Protein AF-A0A2G4F7U7-F1 (afdb_monomer_lite)

Foldseek 3Di:
DKEWFWAAAQAKIWIWIADDPRRTPDIDIDGHFALVVDDLVRLLVRLLVVVVPGPDDGQFWFYAHHNQDDPVSQVSNVVSNCVNPPPRFYDYYHNVLLLVLLDDDDPQFQKEKEWEAALATKIWIAGPVGDIDIGFPPDLPPTRFLHLLNLLVLLLVVQVVVCVVVVDGPPLLVVLCVVVVHPDSVVVVVCVVVPDSVRSSVSSVSLLCCCPVPNNVSSVVSLLRSLVVSLVNRLVRCVVHDPQPRAYEYEYYYCSLPVRPVSVVSSVVSNCVSRPPYHYYYRPDDSSSSRSSSRVCRPVDPDPPPPPPPPPDQDDDDADPDQVLVDDDPVCVCVVVDDPVVNVVVVVVVVVCQVVLQVVLVVLVVVQVVLLVQLVVVVAAEEEEEEQPQLLVQQVVLVVCCVPVVDPSLRRHGHYQVPPCSNPDHDPCSLVPLVVLLVVQVVNVQALSYEYEYTDARPHRSSSVSVLSNNVVRNHAYEYEYQHPVCQVPPSHPGYRHRVD

Sequence (501 aa):
MRLLGIEGGGTRTSALLVEGTDTVLASFAVGPGNLKLLNGEELAALLASIRDQLPTQPDRIGIGMAGVRSASDRERLSRAVATTWPGVPSAVGDDLILALEAGEWPADCTAQVLQLSGTGSCCLGRHRGGASVKIGGRGHIIGDRGSACDIAVHALRSTVTISDIDADWPRLGADMVAFLQMNDPESLIEWSMTASKAEIASLAQVVFEAASSRQDEIAVAILRRASERLSKDAVHCAARVAQPGEKVQFLLNGSTLLKNGWFADEVTAKILAARPGSEVVRLARPGTWGAIAMARQAGTQVAPKTVSVIESKPTSWRPVASAPTEGRNPKSTGFAEMPLADAIKLMLAEDATLPGKVLAESAHIEWTVVAVSRAFASGGRLIYCGAGTSGRLGVLDASECPPTFRTPASLVQGIIAGGRSALWSAVEGAEDDESAGVRSIASRSVSAQDVVIGISASGHAPFIWGCLAEARRRGAKTVLVACNPGYRDHPLLDCAILPDT

pLDDT: mean 89.41, std 12.42, range [23.56, 98.81]

Structure (mmCIF, N/CA/C/O backbone):
data_AF-A0A2G4F7U7-F1
#
_entry.id   AF-A0A2G4F7U7-F1
#
loop_
_atom_site.group_PDB
_atom_site.id
_atom_site.type_symbol
_atom_site.label_atom_id
_atom_site.label_alt_id
_atom_site.label_comp_id
_atom_site.label_asym_id
_atom_site.label_entity_id
_atom_site.label_seq_id
_atom_site.pdbx_PDB_ins_code
_atom_site.Cartn_x
_atom_site.Cartn_y
_atom_site.Cartn_z
_atom_site.occupancy
_atom_site.B_iso_or_equiv
_atom_site.auth_seq_id
_atom_site.auth_comp_id
_atom_site.auth_asym_id
_atom_site.auth_atom_id
_atom_site.pdbx_PDB_model_num
ATOM 1 N N . MET A 1 1 ? 2.857 17.023 35.146 1.00 89.81 1 MET A N 1
ATOM 2 C CA . MET A 1 1 ? 3.518 16.461 33.952 1.00 89.81 1 MET A CA 1
ATOM 3 C C . MET A 1 1 ? 2.764 16.934 32.724 1.00 89.81 1 MET A C 1
ATOM 5 O O . MET A 1 1 ? 1.541 16.810 32.701 1.00 89.81 1 MET A O 1
ATOM 9 N N . ARG A 1 2 ? 3.488 17.488 31.755 1.00 95.56 2 ARG A N 1
ATOM 10 C CA . ARG A 1 2 ? 3.013 18.053 30.495 1.00 95.56 2 ARG A CA 1
ATOM 11 C C . ARG A 1 2 ? 3.326 17.092 29.364 1.00 95.56 2 ARG A C 1
ATOM 13 O O . ARG A 1 2 ? 4.469 16.676 29.194 1.00 95.56 2 ARG A O 1
ATOM 20 N N . LEU A 1 3 ? 2.308 16.722 28.609 1.00 96.44 3 LEU A N 1
ATOM 21 C CA . LEU A 1 3 ? 2.392 15.702 27.576 1.00 96.44 3 LEU A CA 1
ATOM 22 C C . LEU A 1 3 ? 2.021 16.317 26.238 1.00 96.44 3 LEU A C 1
ATOM 24 O O . LEU A 1 3 ? 0.946 16.902 26.115 1.00 96.44 3 LEU A O 1
ATOM 28 N N . LEU A 1 4 ? 2.899 16.165 25.251 1.00 97.06 4 LEU A N 1
ATOM 29 C CA . LEU A 1 4 ? 2.644 16.579 23.878 1.00 97.06 4 LEU A CA 1
ATOM 30 C C . LEU A 1 4 ? 2.284 15.363 23.027 1.00 97.06 4 LEU A C 1
ATOM 32 O O . LEU A 1 4 ? 3.044 14.401 22.958 1.00 97.06 4 LEU A O 1
ATOM 36 N N . GLY A 1 5 ? 1.133 15.426 22.372 1.00 96.25 5 GLY A N 1
ATOM 37 C CA . GLY A 1 5 ? 0.645 14.430 21.431 1.00 96.25 5 GLY A CA 1
ATOM 38 C C . GLY A 1 5 ? 0.597 15.024 20.031 1.00 96.25 5 GLY A C 1
ATOM 39 O O . GLY A 1 5 ? -0.034 16.062 19.831 1.00 96.25 5 GLY A O 1
ATOM 40 N N . ILE A 1 6 ? 1.250 14.378 19.067 1.00 96.19 6 ILE A N 1
ATOM 41 C CA . ILE A 1 6 ? 1.301 14.816 17.668 1.00 96.19 6 ILE A CA 1
ATOM 42 C C . ILE A 1 6 ? 0.752 13.708 16.762 1.00 96.19 6 ILE A C 1
ATOM 44 O O . ILE A 1 6 ? 1.220 12.572 16.799 1.00 96.19 6 ILE A O 1
ATOM 48 N N . GLU A 1 7 ? -0.216 14.056 15.918 1.00 93.69 7 GLU A N 1
ATOM 49 C CA . GLU A 1 7 ? -0.799 13.186 14.892 1.00 93.69 7 GLU A CA 1
ATOM 50 C C . GLU A 1 7 ? -0.541 13.792 13.507 1.00 93.69 7 GLU A C 1
ATOM 52 O O . GLU A 1 7 ? -1.160 14.787 13.128 1.00 93.69 7 GLU A O 1
ATOM 57 N N . GLY A 1 8 ? 0.386 13.205 12.751 1.00 88.19 8 GLY A N 1
ATOM 58 C CA . GLY A 1 8 ? 0.697 13.590 11.375 1.00 88.19 8 GLY A CA 1
ATOM 59 C C . GLY A 1 8 ? -0.120 12.794 10.361 1.00 88.19 8 GLY A C 1
ATOM 60 O O . GLY A 1 8 ? -0.012 11.570 10.298 1.00 88.19 8 GLY A O 1
ATOM 61 N N . GLY A 1 9 ? -0.918 13.489 9.550 1.00 80.75 9 GLY A N 1
ATOM 62 C CA . GLY A 1 9 ? -1.730 12.907 8.484 1.00 80.75 9 GLY A CA 1
ATOM 63 C C . GLY A 1 9 ? -1.392 13.459 7.098 1.00 80.75 9 GLY A C 1
ATOM 64 O O . GLY A 1 9 ? -0.547 14.335 6.925 1.00 80.75 9 GLY A O 1
ATOM 65 N N . GLY A 1 10 ? -2.094 12.960 6.077 1.00 71.00 10 GLY A N 1
ATOM 66 C CA . GLY A 1 10 ? -1.850 13.350 4.682 1.00 71.00 10 GLY A CA 1
ATOM 67 C C . GLY A 1 10 ? -2.202 14.803 4.340 1.00 71.00 10 GLY A C 1
ATOM 68 O O . GLY A 1 10 ? -1.618 15.349 3.414 1.00 71.00 10 GLY A O 1
ATOM 69 N N . THR A 1 11 ? -3.136 15.424 5.064 1.00 70.88 11 THR A N 1
ATOM 70 C CA . THR A 1 11 ? -3.604 16.799 4.796 1.00 70.88 11 THR A CA 1
ATOM 71 C C . THR A 1 11 ? -3.196 17.802 5.870 1.00 70.88 11 THR A C 1
ATOM 73 O O . THR A 1 11 ? -3.056 18.983 5.578 1.00 70.88 11 THR A O 1
ATOM 76 N N . ARG A 1 12 ? -3.010 17.350 7.112 1.00 83.12 12 ARG A N 1
ATOM 77 C CA . ARG A 1 12 ? -2.675 18.192 8.264 1.00 83.12 12 ARG A CA 1
ATOM 78 C C . ARG A 1 12 ? -1.924 17.394 9.322 1.00 83.12 12 ARG A C 1
ATOM 80 O O . ARG A 1 12 ? -2.056 16.170 9.370 1.00 83.12 12 ARG A O 1
ATOM 87 N N . THR A 1 13 ? -1.228 18.101 10.201 1.00 89.94 13 THR A N 1
ATOM 88 C CA . THR A 1 13 ? -0.648 17.560 11.436 1.00 89.94 13 THR A CA 1
ATOM 89 C C . THR A 1 13 ? -1.293 18.260 12.618 1.00 89.94 13 THR A C 1
ATOM 91 O O . THR A 1 13 ? -1.317 19.486 12.661 1.00 89.94 13 THR A O 1
ATOM 94 N N . SER A 1 14 ? -1.838 17.511 13.568 1.00 93.19 14 SER A N 1
ATOM 95 C CA . SER A 1 14 ? -2.486 18.060 14.761 1.00 93.19 14 SER A CA 1
ATOM 96 C C . SER A 1 14 ? -1.602 17.868 15.987 1.00 93.19 14 SER A C 1
ATOM 98 O O . SER A 1 14 ? -1.020 16.801 16.169 1.00 93.19 14 SER A O 1
ATOM 100 N N . ALA A 1 15 ? -1.514 18.897 16.826 1.00 95.88 15 ALA A N 1
ATOM 101 C CA . ALA A 1 15 ? -0.758 18.889 18.070 1.00 95.88 15 ALA A CA 1
ATOM 102 C C . ALA A 1 15 ? -1.683 19.202 19.250 1.00 95.88 15 ALA A C 1
ATOM 104 O O . ALA A 1 15 ? -2.536 20.088 19.170 1.00 95.88 15 ALA A O 1
ATOM 105 N N . LEU A 1 16 ? -1.501 18.466 20.343 1.00 96.19 16 LEU A N 1
ATOM 106 C CA . LEU A 1 16 ? -2.237 18.620 21.591 1.00 96.19 16 LEU A CA 1
ATOM 107 C C . LEU A 1 16 ? -1.248 18.605 22.755 1.00 96.19 16 LEU A C 1
ATOM 109 O O . LEU A 1 16 ? -0.515 17.634 22.921 1.00 96.19 16 LEU A O 1
ATOM 113 N N . LEU A 1 17 ? -1.241 19.655 23.570 1.00 96.88 17 LEU A N 1
ATOM 114 C CA . LEU A 1 17 ? -0.481 19.715 24.814 1.00 96.88 17 LEU A CA 1
ATOM 115 C C . LEU A 1 17 ? -1.453 19.641 25.989 1.00 96.88 17 LEU A C 1
ATOM 117 O O . LEU A 1 17 ? -2.359 20.470 26.087 1.00 96.88 17 LEU A O 1
ATOM 121 N N . VAL A 1 18 ? -1.253 18.676 26.886 1.00 95.44 18 VAL A N 1
ATOM 122 C CA . VAL A 1 18 ? -2.069 18.517 28.100 1.00 95.44 18 VAL A CA 1
ATOM 123 C C . VAL A 1 18 ? -1.213 18.534 29.359 1.00 95.44 18 VAL A C 1
ATOM 125 O O . VAL A 1 18 ? -0.060 18.107 29.341 1.00 95.44 18 VAL A O 1
ATOM 128 N N . GLU A 1 19 ? -1.790 18.979 30.468 1.00 93.75 19 GLU A N 1
ATOM 129 C CA . GLU A 1 19 ? -1.221 18.887 31.809 1.00 93.75 19 GLU A CA 1
ATOM 130 C C . GLU A 1 19 ? -2.077 17.965 32.686 1.00 93.75 19 GLU A C 1
ATOM 132 O O . GLU A 1 19 ? -3.303 18.064 32.725 1.00 93.75 19 GLU A O 1
ATOM 137 N N . GLY A 1 20 ? -1.432 17.031 33.390 1.00 84.31 20 GLY A N 1
ATOM 138 C CA . GLY A 1 20 ? -2.140 16.062 34.230 1.00 84.31 20 GLY A CA 1
ATOM 139 C C . GLY A 1 20 ? -2.928 15.029 33.414 1.00 84.31 20 GLY A C 1
ATOM 140 O O . GLY A 1 20 ? -2.406 14.458 32.453 1.00 84.31 20 GLY A O 1
ATOM 141 N N . THR A 1 21 ? -4.160 14.724 33.835 1.00 74.56 21 THR A N 1
ATOM 142 C CA . THR A 1 21 ? -4.993 13.687 33.206 1.00 74.56 21 THR A CA 1
ATOM 143 C C . THR A 1 21 ? -5.723 14.177 31.961 1.00 74.56 21 THR A C 1
ATOM 145 O O . THR A 1 21 ? -5.707 13.455 30.971 1.00 74.56 21 THR A O 1
ATOM 148 N N . ASP A 1 22 ? -6.303 15.380 31.952 1.00 79.44 22 ASP A N 1
ATOM 149 C CA . ASP A 1 22 ? -7.091 15.855 30.800 1.00 79.44 22 ASP A CA 1
ATOM 150 C C . ASP A 1 22 ? -7.080 17.392 30.593 1.00 79.44 22 ASP A C 1
ATOM 152 O O . ASP A 1 22 ? -7.806 17.892 29.735 1.00 79.44 22 ASP A O 1
ATOM 156 N N . THR A 1 23 ? -6.269 18.174 31.323 1.00 91.88 23 THR A N 1
ATOM 157 C CA . THR A 1 23 ? -6.272 19.644 31.173 1.00 91.88 23 THR A CA 1
ATOM 158 C C . THR A 1 23 ? -5.549 20.060 29.894 1.00 91.88 23 THR A C 1
ATOM 160 O O . THR A 1 23 ? -4.327 19.971 29.813 1.00 91.88 23 THR A O 1
ATOM 163 N N . VAL A 1 24 ? -6.286 20.532 28.886 1.00 94.25 24 VAL A N 1
ATOM 164 C CA . VAL A 1 24 ? -5.715 20.987 27.607 1.00 94.25 24 VAL A CA 1
ATOM 165 C C . VAL A 1 24 ? -5.070 22.366 27.767 1.00 94.25 24 VAL A C 1
ATOM 167 O O . VAL A 1 24 ? -5.751 23.332 28.097 1.00 94.25 24 VAL A O 1
ATOM 170 N N . LEU A 1 25 ? -3.766 22.459 27.495 1.00 94.44 25 LEU A N 1
ATOM 171 C CA . LEU A 1 25 ? -3.003 23.713 27.489 1.00 94.44 25 LEU A CA 1
ATOM 172 C C . LEU A 1 25 ? -2.925 24.347 26.094 1.00 94.44 25 LEU A C 1
ATOM 174 O O . LEU A 1 25 ? -2.911 25.567 25.972 1.00 94.44 25 LEU A O 1
ATOM 178 N N . ALA A 1 26 ? -2.853 23.526 25.042 1.00 94.25 26 ALA A N 1
ATOM 179 C CA . ALA A 1 26 ? -2.864 23.984 23.654 1.00 94.25 26 ALA A CA 1
ATOM 180 C C . ALA A 1 26 ? -3.388 22.895 22.715 1.00 94.25 26 ALA A C 1
ATOM 182 O O . ALA A 1 26 ? -3.116 21.712 22.915 1.00 94.25 26 ALA A O 1
ATOM 183 N N . SER A 1 27 ? -4.107 23.303 21.670 1.00 95.06 27 SER A N 1
ATOM 184 C CA . SER A 1 27 ? -4.581 22.428 20.597 1.00 95.06 27 SER A CA 1
ATOM 185 C C . SER A 1 27 ? -4.593 23.203 19.287 1.00 95.06 27 SER A C 1
ATOM 187 O O . SER A 1 27 ? -5.349 24.162 19.146 1.00 95.06 27 SER A O 1
ATOM 189 N N . PHE A 1 28 ? -3.776 22.789 18.325 1.00 94.00 28 PHE A N 1
ATOM 190 C CA . PHE A 1 28 ? -3.660 23.457 17.028 1.00 94.00 28 PHE A CA 1
ATOM 191 C C . PHE A 1 28 ? -3.279 22.464 15.925 1.00 94.00 28 PHE A C 1
ATOM 193 O O . PHE A 1 28 ? -2.989 21.292 16.179 1.00 94.00 28 PHE A O 1
ATOM 200 N N . ALA A 1 29 ? -3.321 22.921 14.676 1.00 90.50 29 ALA A N 1
ATOM 201 C CA . ALA A 1 29 ? -2.917 22.136 13.520 1.00 90.50 29 ALA A CA 1
ATOM 202 C C . ALA A 1 29 ? -1.964 22.936 12.632 1.00 90.50 29 ALA A C 1
ATOM 204 O O . ALA A 1 29 ? -2.086 24.151 12.511 1.00 90.50 29 ALA A O 1
ATOM 205 N N . VAL A 1 30 ? -1.041 22.224 11.998 1.00 92.50 30 VAL A N 1
ATOM 206 C CA . VAL A 1 30 ? -0.094 22.740 11.008 1.00 92.50 30 VAL A CA 1
ATOM 207 C C . VAL A 1 30 ? -0.206 21.919 9.715 1.00 92.50 30 VAL A C 1
ATOM 209 O O . VAL A 1 30 ? -1.100 21.074 9.583 1.00 92.50 30 VAL A O 1
ATOM 212 N N . GLY A 1 31 ? 0.681 22.181 8.753 1.00 85.81 31 GLY A N 1
ATOM 213 C CA . GLY A 1 31 ? 0.702 21.540 7.436 1.00 85.81 31 GLY A CA 1
ATOM 214 C C . GLY A 1 31 ? 0.779 19.999 7.442 1.00 85.81 31 GLY A C 1
ATOM 215 O O . GLY A 1 31 ? 0.830 19.355 8.497 1.00 85.81 31 GLY A O 1
ATOM 216 N N . PRO A 1 32 ? 0.754 19.375 6.252 1.00 83.94 32 PRO A N 1
ATOM 217 C CA . PRO A 1 32 ? 0.703 17.922 6.108 1.00 83.94 32 PRO A CA 1
ATOM 218 C C . PRO A 1 32 ? 1.918 17.230 6.741 1.00 83.94 32 PRO A C 1
ATOM 220 O O . PRO A 1 32 ? 3.051 17.686 6.621 1.00 83.94 32 PRO A O 1
ATOM 223 N N . GLY A 1 33 ? 1.668 16.098 7.400 1.00 86.25 33 GLY A N 1
ATOM 224 C CA . GLY A 1 33 ? 2.658 15.303 8.124 1.00 86.25 33 GLY A CA 1
ATOM 225 C C . GLY A 1 33 ? 2.708 13.883 7.591 1.00 86.25 33 GLY A C 1
ATOM 226 O O . GLY A 1 33 ? 2.203 12.963 8.230 1.00 86.25 33 GLY A O 1
ATOM 227 N N . ASN A 1 34 ? 3.289 13.692 6.407 1.00 86.50 34 ASN A N 1
ATOM 228 C CA . ASN A 1 34 ? 3.533 12.364 5.850 1.00 86.50 34 ASN A CA 1
ATOM 229 C C . ASN A 1 34 ? 5.034 12.160 5.655 1.00 86.50 34 ASN A C 1
ATOM 231 O O . ASN A 1 34 ? 5.631 12.747 4.756 1.00 86.50 34 ASN A O 1
ATOM 235 N N . LEU A 1 35 ? 5.635 11.285 6.461 1.00 88.06 35 LEU A N 1
ATOM 236 C CA . LEU A 1 35 ? 7.085 11.097 6.513 1.00 88.06 35 LEU A CA 1
ATOM 237 C C . LEU A 1 35 ? 7.699 10.709 5.156 1.00 88.06 35 LEU A C 1
ATOM 239 O O . LEU A 1 35 ? 8.867 10.995 4.902 1.00 88.06 35 LEU A O 1
ATOM 243 N N . LYS A 1 36 ? 6.931 10.052 4.277 1.00 83.69 36 LYS A N 1
ATOM 244 C CA . LYS A 1 36 ? 7.403 9.670 2.936 1.00 83.69 36 LYS A CA 1
ATOM 245 C C . LYS A 1 36 ? 7.371 10.813 1.927 1.00 83.69 36 LYS A C 1
ATOM 247 O O . LYS A 1 36 ? 8.045 10.707 0.911 1.00 83.69 36 LYS A O 1
ATOM 252 N N . LEU A 1 37 ? 6.574 11.846 2.183 1.00 81.69 37 LEU A N 1
ATOM 253 C CA . LEU A 1 37 ? 6.470 13.026 1.325 1.00 81.69 37 LEU A CA 1
ATOM 254 C C . LEU A 1 37 ? 7.363 14.171 1.804 1.00 81.69 37 LEU A C 1
ATOM 256 O O . LEU A 1 37 ? 7.666 15.048 1.013 1.00 81.69 37 LEU A O 1
ATOM 260 N N . LEU A 1 38 ? 7.776 14.147 3.072 1.00 85.62 38 LEU A N 1
ATOM 261 C CA . LEU A 1 38 ? 8.652 15.153 3.657 1.00 85.62 38 LEU A CA 1
ATOM 262 C C . LEU A 1 38 ? 10.111 14.727 3.517 1.00 85.62 38 LEU A C 1
ATOM 264 O O . LEU A 1 38 ? 10.474 13.610 3.907 1.00 85.62 38 LEU A O 1
ATOM 268 N N . ASN A 1 39 ? 10.964 15.623 3.031 1.00 88.12 39 ASN A N 1
ATOM 269 C CA . ASN A 1 39 ? 12.416 15.494 3.125 1.00 88.12 39 ASN A CA 1
ATOM 270 C C . ASN A 1 39 ? 12.916 15.859 4.548 1.00 88.12 39 ASN A C 1
ATOM 272 O O . ASN A 1 39 ? 12.126 16.023 5.480 1.00 88.12 39 ASN A O 1
ATOM 276 N N . GLY A 1 40 ? 14.235 15.860 4.775 1.00 87.50 40 GLY A N 1
ATOM 277 C CA . GLY A 1 40 ? 14.812 16.147 6.097 1.00 87.50 40 GLY A CA 1
ATOM 278 C C . GLY A 1 40 ? 14.536 17.569 6.599 1.00 87.50 40 GLY A C 1
ATOM 279 O O . GLY A 1 40 ? 14.171 17.742 7.761 1.00 87.50 40 GLY A O 1
ATOM 280 N N . GLU A 1 41 ? 14.659 18.562 5.719 1.00 89.69 41 GLU A N 1
ATOM 281 C CA . GLU A 1 41 ? 14.450 19.978 6.038 1.00 89.69 41 GLU A CA 1
ATOM 282 C C . GLU A 1 41 ? 12.971 20.282 6.284 1.00 89.69 41 GLU A C 1
ATOM 284 O O . GLU A 1 41 ? 12.626 20.916 7.279 1.00 89.69 41 GLU A O 1
ATOM 289 N N . GLU A 1 42 ? 12.082 19.761 5.438 1.00 92.31 42 GLU A N 1
ATOM 290 C CA . GLU A 1 42 ? 10.632 19.942 5.570 1.00 92.31 42 GLU A CA 1
ATOM 291 C C . GLU A 1 42 ? 10.096 19.316 6.863 1.00 92.31 42 GLU A C 1
ATOM 293 O O . GLU A 1 42 ? 9.266 19.914 7.550 1.00 92.31 42 GLU A O 1
ATOM 298 N N . LEU A 1 43 ? 10.594 18.130 7.238 1.00 95.06 43 LEU A N 1
ATOM 299 C CA . LEU A 1 43 ? 10.235 17.494 8.506 1.00 95.06 43 LEU A CA 1
ATOM 300 C C . LEU A 1 43 ? 10.718 18.322 9.704 1.00 95.06 43 LEU A C 1
ATOM 302 O O . LEU A 1 43 ? 9.969 18.504 10.663 1.00 95.06 43 LEU A O 1
ATOM 306 N N . ALA A 1 44 ? 11.950 18.834 9.652 1.00 93.81 44 ALA A N 1
ATOM 307 C CA . ALA A 1 44 ? 12.494 19.680 10.709 1.00 93.81 44 ALA A CA 1
ATOM 308 C C . ALA A 1 44 ? 11.700 20.989 10.848 1.00 93.81 44 ALA A C 1
ATOM 310 O O . ALA A 1 44 ? 11.352 21.373 11.966 1.00 93.81 44 ALA A O 1
ATOM 311 N N . ALA A 1 45 ? 11.351 21.629 9.729 1.00 94.69 45 ALA A N 1
ATOM 312 C CA . ALA A 1 45 ? 10.534 22.838 9.699 1.00 94.69 45 ALA A CA 1
ATOM 313 C C . ALA A 1 45 ? 9.126 22.593 10.265 1.00 94.69 45 ALA A C 1
ATOM 315 O O . ALA A 1 45 ? 8.642 23.382 11.079 1.00 94.69 45 ALA A O 1
ATOM 316 N N . LEU A 1 46 ? 8.491 21.470 9.907 1.00 96.56 46 LEU A N 1
ATOM 317 C CA . LEU A 1 46 ? 7.192 21.074 10.449 1.00 96.56 46 LEU A CA 1
ATOM 318 C C . LEU A 1 46 ? 7.244 20.935 11.977 1.00 96.56 46 LEU A C 1
ATOM 320 O O . LEU A 1 46 ? 6.426 21.537 12.673 1.00 96.56 46 LEU A O 1
ATOM 324 N N . LEU A 1 47 ? 8.210 20.180 12.510 1.00 97.50 47 LEU A N 1
ATOM 325 C CA . LEU A 1 47 ? 8.344 19.964 13.956 1.00 97.50 47 LEU A CA 1
ATOM 326 C C . LEU A 1 47 ? 8.716 21.253 14.705 1.00 97.50 47 LEU A C 1
ATOM 328 O O . LEU A 1 47 ? 8.166 21.510 15.776 1.00 97.50 47 LEU A O 1
ATOM 332 N N . ALA A 1 48 ? 9.587 22.090 14.133 1.00 96.44 48 ALA A N 1
ATOM 333 C CA . ALA A 1 48 ? 9.912 23.403 14.687 1.00 96.44 48 ALA A CA 1
ATOM 334 C C . ALA A 1 48 ? 8.669 24.304 14.761 1.00 96.44 48 ALA A C 1
ATOM 336 O O . ALA A 1 48 ? 8.403 24.878 15.812 1.00 96.44 48 ALA A O 1
ATOM 337 N N . SER A 1 49 ? 7.840 24.332 13.709 1.00 96.50 49 SER A N 1
ATOM 338 C CA . SER A 1 49 ? 6.592 25.111 13.706 1.00 96.50 49 SER A CA 1
ATOM 339 C C . SER A 1 49 ? 5.616 24.687 14.809 1.00 96.50 49 SER A C 1
ATOM 341 O O . SER A 1 49 ? 4.869 25.520 15.322 1.00 96.50 49 SER A O 1
ATOM 343 N N . ILE A 1 50 ? 5.628 23.401 15.188 1.00 97.31 50 ILE A N 1
ATOM 344 C CA . ILE A 1 50 ? 4.840 22.889 16.311 1.00 97.31 50 ILE A CA 1
ATOM 345 C C . ILE A 1 50 ? 5.449 23.371 17.621 1.00 97.31 50 ILE A C 1
ATOM 347 O O . ILE A 1 50 ? 4.730 23.938 18.436 1.00 97.31 50 ILE A O 1
ATOM 351 N N . ARG A 1 51 ? 6.759 23.171 17.821 1.00 97.31 51 ARG A N 1
ATOM 352 C CA . ARG A 1 51 ? 7.479 23.600 19.030 1.00 97.31 51 ARG A CA 1
ATOM 353 C C . ARG A 1 51 ? 7.242 25.078 19.330 1.00 97.31 51 ARG A C 1
ATOM 355 O O . ARG A 1 51 ? 6.950 25.414 20.472 1.00 97.31 51 ARG A O 1
ATOM 362 N N . ASP A 1 52 ? 7.351 25.925 18.314 1.00 96.31 52 ASP A N 1
ATOM 363 C CA . ASP A 1 52 ? 7.307 27.380 18.461 1.00 96.31 52 ASP A CA 1
ATOM 364 C C . ASP A 1 52 ? 5.893 27.899 18.797 1.00 96.31 52 ASP A C 1
ATOM 366 O O . ASP A 1 52 ? 5.748 29.000 19.320 1.00 96.31 52 ASP A O 1
ATOM 370 N N . GLN A 1 53 ? 4.848 27.096 18.559 1.00 96.75 53 GLN A N 1
ATOM 371 C CA . GLN A 1 53 ? 3.460 27.398 18.937 1.00 96.75 53 GLN A CA 1
ATOM 372 C C . GLN A 1 53 ? 3.061 26.856 20.321 1.00 96.75 53 GLN A C 1
ATOM 374 O O . GLN A 1 53 ? 1.943 27.103 20.779 1.00 96.75 53 GLN A O 1
ATOM 379 N N . LEU A 1 54 ? 3.930 26.100 21.005 1.00 96.56 54 LEU A N 1
ATOM 380 C CA . LEU A 1 54 ? 3.609 25.567 22.330 1.00 96.56 54 LEU A CA 1
ATOM 381 C C . LEU A 1 54 ? 3.710 26.667 23.399 1.00 96.56 54 LEU A C 1
ATOM 383 O O . LEU A 1 54 ? 4.722 27.361 23.468 1.00 96.56 54 LEU A O 1
ATOM 387 N N . PRO A 1 55 ? 2.728 26.778 24.315 1.00 94.12 55 PRO A N 1
ATOM 388 C CA . PRO A 1 55 ? 2.781 27.759 25.401 1.00 94.12 55 PRO A CA 1
ATOM 389 C C . PRO A 1 55 ? 3.848 27.422 26.456 1.00 94.12 55 PRO A C 1
ATOM 391 O O . PRO A 1 55 ? 4.222 28.269 27.263 1.00 94.12 55 PRO A O 1
ATOM 394 N N . THR A 1 56 ? 4.317 26.172 26.498 1.00 94.56 56 THR A N 1
ATOM 395 C CA . THR A 1 56 ? 5.345 25.692 27.426 1.00 94.56 56 THR A CA 1
ATOM 396 C C . THR A 1 56 ? 5.996 24.415 26.889 1.00 94.56 56 THR A C 1
ATOM 398 O O . THR A 1 56 ? 5.433 23.747 26.018 1.00 94.56 56 THR A O 1
ATOM 401 N N . GLN A 1 57 ? 7.176 24.058 27.403 1.00 94.50 57 GLN A N 1
ATOM 402 C CA . GLN A 1 57 ? 7.855 22.831 26.988 1.00 94.50 57 GLN A CA 1
ATOM 403 C C . GLN A 1 57 ? 7.155 21.569 27.527 1.00 94.50 57 GLN A C 1
ATOM 405 O O . GLN A 1 57 ? 6.690 21.563 28.674 1.00 94.50 57 GLN A O 1
ATOM 410 N N . PRO A 1 58 ? 7.085 20.492 26.721 1.00 96.62 58 PRO A N 1
ATOM 411 C CA . PRO A 1 58 ? 6.562 19.208 27.167 1.00 96.62 58 PRO A CA 1
ATOM 412 C C . PRO A 1 58 ? 7.592 18.426 27.989 1.00 96.62 58 PRO A C 1
ATOM 414 O O . PRO A 1 58 ? 8.783 18.454 27.694 1.00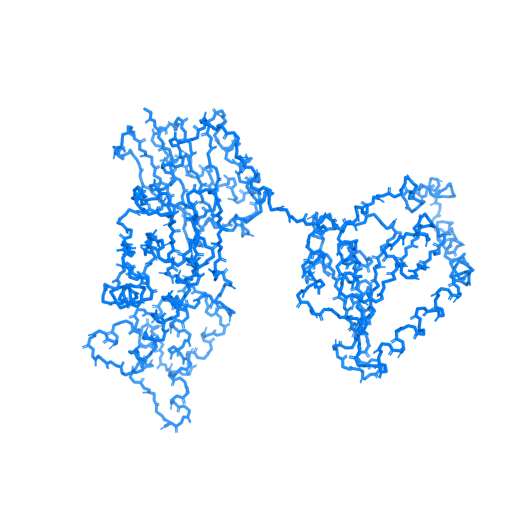 96.62 58 PRO A O 1
ATOM 417 N N . ASP A 1 59 ? 7.114 17.648 28.960 1.00 95.88 59 ASP A N 1
ATOM 418 C CA . ASP A 1 59 ? 7.945 16.701 29.714 1.00 95.88 59 ASP A CA 1
ATOM 419 C C . ASP A 1 59 ? 8.126 15.380 28.951 1.00 95.88 59 ASP A C 1
ATOM 421 O O . ASP A 1 59 ? 9.119 14.680 29.142 1.00 95.88 59 ASP A O 1
ATOM 425 N N . ARG A 1 60 ? 7.147 15.003 28.112 1.00 96.62 60 ARG A N 1
ATOM 426 C CA . ARG A 1 60 ? 7.181 13.809 27.250 1.00 96.62 60 ARG A CA 1
ATOM 427 C C . ARG A 1 60 ? 6.404 14.030 25.961 1.00 96.62 60 ARG A C 1
ATOM 429 O O . ARG A 1 60 ? 5.431 14.788 25.936 1.00 96.62 60 ARG A O 1
ATOM 436 N N . ILE A 1 61 ? 6.802 13.315 24.913 1.00 96.88 61 ILE A N 1
ATOM 437 C CA . ILE A 1 61 ? 6.217 13.431 23.575 1.00 96.88 61 ILE A CA 1
ATOM 438 C C . ILE A 1 61 ? 5.722 12.066 23.099 1.00 96.88 61 ILE A C 1
ATOM 440 O O . ILE A 1 61 ? 6.421 11.062 23.191 1.00 96.88 61 ILE A O 1
ATOM 444 N N . GLY A 1 62 ? 4.521 12.027 22.544 1.00 96.31 62 GLY A N 1
ATOM 445 C CA . GLY A 1 62 ? 4.046 10.934 21.712 1.00 96.31 62 GLY A CA 1
ATOM 446 C C . GLY A 1 62 ? 3.771 11.477 20.322 1.00 96.31 62 GLY A C 1
ATOM 447 O O . GLY A 1 62 ? 3.148 12.527 20.173 1.00 96.31 62 GLY A O 1
ATOM 448 N N . ILE A 1 63 ? 4.259 10.789 19.299 1.00 95.88 63 ILE A N 1
ATOM 449 C CA . ILE A 1 63 ? 4.079 11.208 17.912 1.00 95.88 63 ILE A CA 1
ATOM 450 C C . ILE A 1 63 ? 3.816 10.004 17.024 1.00 95.88 63 ILE A C 1
ATOM 452 O O . ILE A 1 63 ? 4.574 9.036 17.013 1.00 95.88 63 ILE A O 1
ATOM 456 N N . GLY A 1 64 ? 2.743 10.087 16.252 1.00 93.94 64 GLY A N 1
ATOM 457 C CA . GLY A 1 64 ? 2.432 9.143 15.188 1.00 93.94 64 GLY A CA 1
ATOM 458 C C . GLY A 1 64 ? 2.301 9.886 13.874 1.00 93.94 64 GLY A C 1
ATOM 459 O O . GLY A 1 64 ? 1.691 10.953 13.827 1.00 93.94 64 GLY A O 1
ATOM 460 N N . MET A 1 65 ? 2.898 9.353 12.811 1.00 90.56 65 MET A N 1
ATOM 461 C CA . MET A 1 65 ? 2.908 10.019 11.511 1.00 90.56 65 MET A CA 1
ATOM 462 C C . MET A 1 65 ? 2.596 9.046 10.376 1.00 90.56 65 MET A C 1
ATOM 464 O O . MET A 1 65 ? 3.161 7.951 10.295 1.00 90.56 65 MET A O 1
ATOM 468 N N . ALA A 1 66 ? 1.732 9.473 9.455 1.00 85.12 66 ALA A N 1
ATOM 469 C CA . ALA A 1 66 ? 1.476 8.756 8.219 1.00 85.12 66 ALA A CA 1
ATOM 470 C C . ALA A 1 66 ? 2.789 8.531 7.451 1.00 85.12 66 ALA A C 1
ATOM 472 O O . ALA A 1 66 ? 3.665 9.392 7.386 1.00 85.12 66 ALA A O 1
ATOM 473 N N . GLY A 1 67 ? 2.937 7.350 6.852 1.00 79.62 67 GLY A N 1
ATOM 474 C CA . GLY A 1 67 ? 4.138 6.994 6.089 1.00 79.62 67 GLY A CA 1
ATOM 475 C C . GLY A 1 67 ? 5.257 6.339 6.906 1.00 79.62 67 GLY A C 1
ATOM 476 O O . GLY A 1 67 ? 6.146 5.743 6.296 1.00 79.62 67 GLY A O 1
ATOM 477 N N . VAL A 1 68 ? 5.182 6.333 8.241 1.00 85.38 68 VAL A N 1
ATOM 478 C CA . VAL A 1 68 ? 6.045 5.489 9.084 1.00 85.38 68 VAL A CA 1
ATOM 479 C C . VAL A 1 68 ? 5.666 4.022 8.866 1.00 85.38 68 VAL A C 1
ATOM 481 O O . VAL A 1 68 ? 4.532 3.623 9.123 1.00 85.38 68 VAL A O 1
ATOM 484 N N . ARG A 1 69 ? 6.584 3.207 8.327 1.00 78.62 69 ARG A N 1
ATOM 485 C CA . ARG A 1 69 ? 6.310 1.787 8.013 1.00 78.62 69 ARG A CA 1
ATOM 486 C C . ARG A 1 69 ? 7.405 0.835 8.477 1.00 78.62 69 ARG A C 1
ATOM 488 O O . ARG A 1 69 ? 7.099 -0.284 8.875 1.00 78.62 69 ARG A O 1
ATOM 495 N N . SER A 1 70 ? 8.660 1.260 8.396 1.00 75.81 70 SER A N 1
ATOM 496 C CA . SER A 1 70 ? 9.842 0.451 8.709 1.00 75.81 70 SER A CA 1
ATOM 497 C C . SER A 1 70 ? 10.528 0.895 10.005 1.00 75.81 70 SER A C 1
ATOM 499 O O . SER A 1 70 ? 10.217 1.950 10.558 1.00 75.81 70 SER A O 1
ATOM 501 N N . ALA A 1 71 ? 11.493 0.103 10.482 1.00 76.44 71 ALA A N 1
ATOM 502 C CA . ALA A 1 71 ? 12.359 0.505 11.592 1.00 76.44 71 ALA A CA 1
ATOM 503 C C . ALA A 1 71 ? 13.171 1.770 11.252 1.00 76.44 71 ALA A C 1
ATOM 505 O O . ALA A 1 71 ? 13.227 2.685 12.067 1.00 76.44 71 ALA A O 1
ATOM 506 N N . SER A 1 72 ? 13.686 1.866 10.020 1.00 76.38 72 SER A N 1
ATOM 507 C CA . SER A 1 72 ? 14.399 3.050 9.520 1.00 76.38 72 SER A CA 1
ATOM 508 C C . SER A 1 72 ? 13.516 4.306 9.525 1.00 76.38 72 SER A C 1
ATOM 510 O O . SER A 1 72 ? 13.954 5.375 9.946 1.00 76.38 72 SER A O 1
ATOM 512 N N . ASP A 1 73 ? 12.233 4.182 9.156 1.00 84.62 73 ASP A N 1
ATOM 513 C CA . ASP A 1 73 ? 11.286 5.304 9.228 1.00 84.62 73 ASP A CA 1
ATOM 514 C C . ASP A 1 73 ? 11.084 5.793 10.669 1.00 84.62 73 ASP A C 1
ATOM 516 O O . ASP A 1 73 ? 11.069 6.998 10.924 1.00 84.62 73 ASP A O 1
ATOM 520 N N . ARG A 1 74 ? 10.948 4.859 11.622 1.00 88.00 74 ARG A N 1
ATOM 521 C CA . ARG A 1 74 ? 10.818 5.191 13.049 1.00 88.00 74 ARG A CA 1
ATOM 522 C C . ARG A 1 74 ? 12.075 5.868 13.574 1.00 88.00 74 ARG A C 1
ATOM 524 O O . ARG A 1 74 ? 11.967 6.853 14.291 1.00 88.00 74 ARG A O 1
ATOM 531 N N . GLU A 1 75 ? 13.251 5.383 13.194 1.00 88.50 75 GLU A N 1
ATOM 532 C CA . GLU A 1 75 ? 14.526 5.981 13.585 1.00 88.50 75 GLU A CA 1
ATOM 533 C C . GLU A 1 75 ? 14.702 7.384 12.994 1.00 88.50 75 GLU A C 1
ATOM 535 O O . GLU A 1 75 ? 15.120 8.305 13.694 1.00 88.50 75 GLU A O 1
ATOM 540 N N . ARG A 1 76 ? 14.331 7.585 11.724 1.00 90.94 76 ARG A N 1
ATOM 541 C CA . ARG A 1 76 ? 14.332 8.904 11.080 1.00 90.94 76 ARG A CA 1
ATOM 542 C C . ARG A 1 76 ? 13.437 9.892 11.828 1.00 90.94 76 ARG A C 1
ATOM 544 O O . ARG A 1 76 ? 13.882 10.997 12.130 1.00 90.94 76 ARG A O 1
ATOM 551 N N . LEU A 1 77 ? 12.204 9.495 12.154 1.00 94.19 77 LEU A N 1
ATOM 552 C CA . LEU A 1 77 ? 11.284 10.337 12.922 1.00 94.19 77 LEU A CA 1
ATOM 553 C C . LEU A 1 77 ? 11.798 10.580 14.349 1.00 94.19 77 LEU A C 1
ATOM 555 O O . LEU A 1 77 ? 11.772 11.712 14.819 1.00 94.19 77 LEU A O 1
ATOM 559 N N . SER A 1 78 ? 12.322 9.546 15.012 1.00 94.31 78 SER A N 1
ATOM 560 C CA . SER A 1 78 ? 12.896 9.645 16.359 1.00 94.31 78 SER A CA 1
ATOM 561 C C . SER A 1 78 ? 14.066 10.622 16.414 1.00 94.31 78 SER A C 1
ATOM 563 O O . SER A 1 78 ? 14.145 11.413 17.350 1.00 94.31 78 SER A O 1
ATOM 565 N N . ARG A 1 79 ? 14.958 10.599 15.414 1.00 93.88 79 ARG A N 1
ATOM 566 C CA . ARG A 1 79 ? 16.069 11.554 15.307 1.00 93.88 79 ARG A CA 1
ATOM 567 C C . ARG A 1 79 ? 15.557 12.978 15.137 1.00 93.88 79 ARG A C 1
ATOM 569 O O . ARG A 1 79 ? 15.987 13.852 15.877 1.00 93.88 79 ARG A O 1
ATOM 576 N N . ALA A 1 80 ? 14.601 13.196 14.233 1.00 95.69 80 ALA A N 1
ATOM 577 C CA . ALA A 1 80 ? 14.023 14.521 14.015 1.00 95.69 80 ALA A CA 1
ATOM 578 C C . ALA A 1 80 ? 13.374 15.086 15.293 1.00 95.69 80 ALA A C 1
ATOM 580 O O . ALA A 1 80 ? 13.634 16.227 15.664 1.00 95.69 80 ALA A O 1
ATOM 581 N N . VAL A 1 81 ? 12.605 14.266 16.019 1.00 96.31 81 VAL A N 1
ATOM 582 C CA . VAL A 1 81 ? 11.987 14.650 17.301 1.00 96.31 81 VAL A CA 1
ATOM 583 C C . VAL A 1 81 ? 13.048 14.974 18.354 1.00 96.31 81 VAL A C 1
ATOM 585 O O . VAL A 1 81 ? 12.938 15.998 19.023 1.00 96.31 81 VAL A O 1
ATOM 588 N N . ALA A 1 82 ? 14.093 14.150 18.475 1.00 95.19 82 ALA A N 1
ATOM 589 C CA . ALA A 1 82 ? 15.184 14.379 19.422 1.00 95.19 82 ALA A CA 1
ATOM 590 C C . ALA A 1 82 ? 15.985 15.655 19.108 1.00 95.19 82 ALA A C 1
ATOM 592 O O . ALA A 1 82 ? 16.441 16.334 20.025 1.00 95.19 82 ALA A O 1
ATOM 593 N N . THR A 1 83 ? 16.134 16.009 17.828 1.00 96.12 83 THR A N 1
ATOM 594 C CA . THR A 1 83 ? 16.747 17.276 17.412 1.00 96.12 83 THR A CA 1
ATOM 595 C C . THR A 1 83 ? 15.862 18.474 17.761 1.00 96.12 83 THR A C 1
ATOM 597 O O . THR A 1 83 ? 16.373 19.491 18.224 1.00 96.12 83 THR A O 1
ATOM 600 N N . THR A 1 84 ? 14.543 18.377 17.566 1.00 96.69 84 THR A N 1
ATOM 601 C CA . THR A 1 84 ? 13.617 19.484 17.858 1.00 96.69 84 THR A CA 1
ATOM 602 C C . THR A 1 84 ? 13.402 19.700 19.361 1.00 96.69 84 THR A C 1
ATOM 604 O O . THR A 1 84 ? 13.324 20.853 19.792 1.00 96.69 84 THR A O 1
ATOM 607 N N . TRP A 1 85 ? 13.347 18.623 20.153 1.00 96.62 85 TRP A N 1
ATOM 608 C CA . TRP A 1 85 ? 13.195 18.647 21.615 1.00 96.62 85 TRP A CA 1
ATOM 609 C C . TRP A 1 85 ? 14.306 17.837 22.311 1.00 96.62 85 TRP A C 1
ATOM 611 O O . TRP A 1 85 ? 14.079 16.696 22.729 1.00 96.62 85 TRP A O 1
ATOM 621 N N . PRO A 1 86 ? 15.515 18.408 22.461 1.00 95.06 86 PRO A N 1
ATOM 622 C CA . PRO A 1 86 ? 16.636 17.717 23.090 1.00 95.06 86 PRO A CA 1
ATOM 623 C C . PRO A 1 86 ? 16.334 17.302 24.535 1.00 95.06 86 PRO A C 1
ATOM 625 O O . PRO A 1 86 ? 15.880 18.108 25.342 1.00 95.06 86 PRO A O 1
ATOM 628 N N . GLY A 1 87 ? 16.612 16.039 24.871 1.00 91.75 87 GLY A N 1
ATOM 629 C CA . GLY A 1 87 ? 16.470 15.509 26.234 1.00 91.75 87 GLY A CA 1
ATOM 630 C C . GLY A 1 87 ? 15.041 15.167 26.669 1.00 91.75 87 GLY A C 1
ATOM 631 O O . GLY A 1 87 ? 14.864 14.655 27.773 1.00 91.75 87 GLY A O 1
ATOM 632 N N . VAL A 1 88 ? 14.031 15.387 25.821 1.00 95.69 88 VAL A N 1
ATOM 633 C CA . VAL A 1 88 ? 12.633 15.054 26.129 1.00 95.69 88 VAL A CA 1
ATOM 634 C C . VAL A 1 88 ? 12.331 13.610 25.698 1.00 95.69 88 VAL A C 1
ATOM 636 O O . VAL A 1 88 ? 12.442 13.294 24.509 1.00 95.69 88 VAL A O 1
ATOM 639 N N . PRO A 1 89 ? 11.930 12.705 26.615 1.00 95.69 89 PRO A N 1
ATOM 640 C CA . PRO A 1 89 ? 11.543 11.344 26.257 1.00 95.69 89 PRO A CA 1
ATOM 641 C C . PRO A 1 89 ? 10.407 11.331 25.232 1.00 95.69 89 PRO A C 1
ATOM 643 O O . PRO A 1 89 ? 9.384 11.998 25.414 1.00 95.69 89 PRO A O 1
ATOM 646 N N . SER A 1 90 ? 10.564 10.534 24.173 1.00 94.25 90 SER A N 1
ATOM 647 C CA . SER A 1 90 ? 9.571 10.431 23.104 1.00 94.25 90 SER A CA 1
ATOM 648 C C . SER A 1 90 ? 9.199 8.987 22.768 1.00 94.25 90 SER A C 1
ATOM 650 O O . SER A 1 90 ? 10.016 8.071 22.860 1.00 94.25 90 SER A O 1
ATOM 652 N N . ALA A 1 91 ? 7.940 8.788 22.383 1.00 93.88 91 ALA A N 1
ATOM 653 C CA . ALA A 1 91 ? 7.427 7.560 21.793 1.00 93.88 91 ALA A CA 1
ATOM 654 C C . ALA A 1 91 ? 6.979 7.854 20.356 1.00 93.88 91 ALA A C 1
ATOM 656 O O . ALA A 1 91 ? 6.105 8.695 20.137 1.00 93.88 91 ALA A O 1
ATOM 657 N N . VAL A 1 92 ? 7.577 7.163 19.382 1.00 92.25 92 VAL A N 1
ATOM 658 C CA . VAL A 1 92 ? 7.309 7.366 17.951 1.00 92.25 92 VAL A CA 1
ATOM 659 C C . VAL A 1 92 ? 6.562 6.175 17.350 1.00 92.25 92 VAL A C 1
ATOM 661 O O . VAL A 1 92 ? 6.873 5.020 17.645 1.00 92.25 92 VAL A O 1
ATOM 664 N N . GLY A 1 93 ? 5.588 6.443 16.486 1.00 88.94 93 GLY A N 1
ATOM 665 C CA . GLY A 1 93 ? 4.761 5.423 15.846 1.00 88.94 93 GLY A CA 1
ATOM 666 C C . GLY A 1 93 ? 4.217 5.850 14.487 1.00 88.94 93 GLY A C 1
ATOM 667 O O . GLY A 1 93 ? 4.558 6.906 13.952 1.00 88.94 93 GLY A O 1
ATOM 668 N N . ASP A 1 94 ? 3.370 5.002 13.916 1.00 87.88 94 ASP A N 1
ATOM 669 C CA . ASP A 1 94 ? 2.530 5.375 12.780 1.00 87.88 94 ASP A CA 1
ATOM 670 C C . ASP A 1 94 ? 1.205 5.998 13.251 1.00 87.88 94 ASP A C 1
ATOM 672 O O . ASP A 1 94 ? 0.844 5.932 14.428 1.00 87.88 94 ASP A O 1
ATOM 676 N N . ASP A 1 95 ? 0.493 6.631 12.323 1.00 83.12 95 ASP A N 1
ATOM 677 C CA . ASP A 1 95 ? -0.787 7.302 12.558 1.00 83.12 95 ASP A CA 1
ATOM 678 C C . ASP A 1 95 ? -1.896 6.352 13.043 1.00 83.12 95 ASP A C 1
ATOM 680 O O . ASP A 1 95 ? -2.778 6.752 13.803 1.00 83.12 95 ASP A O 1
ATOM 684 N N . LEU A 1 96 ? -1.850 5.077 12.654 1.00 84.50 96 LEU A N 1
ATOM 685 C CA . LEU A 1 96 ? -2.891 4.104 12.986 1.00 84.50 96 LEU A CA 1
ATOM 686 C C . LEU A 1 96 ? -2.777 3.605 14.426 1.00 84.50 96 LEU A C 1
ATOM 688 O O . LEU A 1 96 ? -3.801 3.356 15.064 1.00 84.50 96 LEU A O 1
ATOM 692 N N . ILE A 1 97 ? -1.555 3.480 14.951 1.00 83.81 97 ILE A N 1
ATOM 693 C CA . ILE A 1 97 ? -1.336 3.127 16.360 1.00 83.81 97 ILE A CA 1
ATOM 694 C C . ILE A 1 97 ? -1.976 4.175 17.271 1.00 83.81 97 ILE A C 1
ATOM 696 O O . ILE A 1 97 ? -2.619 3.803 18.249 1.00 83.81 97 ILE A O 1
ATOM 700 N N . LEU A 1 98 ? -1.889 5.462 16.921 1.00 84.69 98 LEU A N 1
ATOM 701 C CA . LEU A 1 98 ? -2.510 6.524 17.714 1.00 84.69 98 LEU A CA 1
ATOM 702 C C . LEU A 1 98 ? -4.015 6.306 17.872 1.00 84.69 98 LEU A C 1
ATOM 704 O O . LEU A 1 98 ? -4.554 6.409 18.966 1.00 84.69 98 LEU A O 1
ATOM 708 N N . ALA A 1 99 ? -4.706 5.955 16.793 1.00 81.69 99 ALA A N 1
ATOM 709 C CA . ALA A 1 99 ? -6.139 5.716 16.862 1.00 81.69 99 ALA A CA 1
ATOM 710 C C . ALA A 1 99 ? -6.501 4.474 17.705 1.00 81.69 99 ALA A C 1
ATOM 712 O O . ALA A 1 99 ? -7.546 4.481 18.347 1.00 81.69 99 ALA A O 1
ATOM 713 N N . LEU A 1 100 ? -5.646 3.443 17.765 1.00 83.94 100 LEU A N 1
ATOM 714 C CA . LEU A 1 100 ? -5.833 2.329 18.708 1.00 83.94 100 LEU A CA 1
ATOM 715 C C . LEU A 1 100 ? -5.650 2.774 20.166 1.00 83.94 100 LEU A C 1
ATOM 717 O O . LEU A 1 100 ? -6.431 2.382 21.025 1.00 83.94 100 LEU A O 1
ATOM 721 N N . GLU A 1 101 ? -4.641 3.603 20.438 1.00 83.50 101 GLU A N 1
ATOM 722 C CA . GLU A 1 101 ? -4.345 4.114 21.786 1.00 83.50 101 GLU A CA 1
ATOM 723 C C . GLU A 1 101 ? -5.355 5.165 22.278 1.00 83.50 101 GLU A C 1
ATOM 725 O O . GLU A 1 101 ? -5.424 5.451 23.471 1.00 83.50 101 GLU A O 1
ATOM 730 N N . ALA A 1 102 ? -6.135 5.764 21.374 1.00 80.56 102 ALA A N 1
ATOM 731 C CA . ALA A 1 102 ? -7.142 6.766 21.721 1.00 80.56 102 ALA A CA 1
ATOM 732 C C . ALA A 1 102 ? -8.410 6.163 22.357 1.00 80.56 102 ALA A C 1
ATOM 734 O O . ALA A 1 102 ? -9.187 6.899 22.970 1.00 80.56 102 ALA A O 1
ATOM 735 N N . GLY A 1 103 ? -8.643 4.856 22.190 1.00 74.00 103 GLY A N 1
ATOM 736 C CA . GLY A 1 103 ? -9.773 4.134 22.776 1.00 74.00 103 GLY A CA 1
ATOM 737 C C . GLY A 1 103 ? -9.378 3.348 24.026 1.00 74.00 103 GLY A C 1
ATOM 738 O O . GLY A 1 103 ? -8.280 2.800 24.108 1.00 74.00 103 GLY A O 1
ATOM 739 N N . GLU A 1 104 ? -10.289 3.238 24.993 1.00 83.25 104 GLU A N 1
ATOM 740 C CA . GLU A 1 104 ? -10.117 2.294 26.101 1.00 83.25 104 GLU A CA 1
ATOM 741 C C . GLU A 1 104 ? -10.162 0.856 25.571 1.00 83.25 104 GLU A C 1
ATOM 743 O O . GLU A 1 104 ? -11.014 0.541 24.740 1.00 83.25 104 GLU A O 1
ATOM 748 N N . TRP A 1 105 ? -9.257 -0.011 26.046 1.00 89.06 105 TRP A N 1
ATOM 749 C CA . TRP A 1 105 ? -9.195 -1.427 25.664 1.00 89.06 105 TRP A CA 1
ATOM 750 C C . TRP A 1 105 ? -9.845 -2.314 26.742 1.00 89.06 105 TRP A C 1
ATOM 752 O O . TRP A 1 105 ? -9.171 -2.647 27.727 1.00 89.06 105 TRP A O 1
ATOM 762 N N . PRO A 1 106 ? -11.103 -2.773 26.558 1.00 91.56 106 PRO A N 1
ATOM 763 C CA . PRO A 1 106 ? -11.841 -3.547 27.551 1.00 91.56 106 PRO A CA 1
ATOM 764 C C . PRO A 1 106 ? -11.113 -4.837 27.904 1.00 91.56 106 PRO A C 1
ATOM 766 O O . PRO A 1 106 ? -10.660 -5.556 27.009 1.00 91.56 106 PRO A O 1
ATOM 769 N N . ALA A 1 107 ? -10.981 -5.129 29.201 1.00 89.88 107 ALA A N 1
ATOM 770 C CA . ALA A 1 107 ? -10.188 -6.251 29.717 1.00 89.88 107 ALA A CA 1
ATOM 771 C C . ALA A 1 107 ? -10.597 -7.612 29.125 1.00 89.88 107 ALA A C 1
ATOM 773 O O . ALA A 1 107 ? -9.743 -8.474 28.933 1.00 89.88 107 ALA A O 1
ATOM 774 N N . ASP A 1 108 ? -11.875 -7.771 28.786 1.00 92.94 108 ASP A N 1
ATOM 775 C CA . ASP A 1 108 ? -12.456 -8.984 28.212 1.00 92.94 108 ASP A CA 1
ATOM 776 C C . ASP A 1 108 ? -12.254 -9.123 26.691 1.00 92.94 108 ASP A C 1
ATOM 778 O O . ASP A 1 108 ? -12.555 -10.172 26.129 1.00 92.94 108 ASP A O 1
ATOM 782 N N . CYS A 1 109 ? -11.726 -8.098 26.013 1.00 94.50 109 CYS A N 1
ATOM 783 C CA . CYS A 1 109 ? -11.411 -8.145 24.587 1.00 94.50 109 CYS A CA 1
ATOM 784 C C . CYS A 1 109 ? -9.965 -8.597 24.353 1.00 94.50 109 CYS A C 1
ATOM 786 O O . CYS A 1 109 ? -9.014 -7.886 24.697 1.00 94.50 109 CYS A O 1
ATOM 788 N N . THR A 1 110 ? -9.787 -9.741 23.696 1.00 94.88 110 THR A N 1
ATOM 789 C CA . THR A 1 110 ? -8.477 -10.341 23.386 1.00 94.88 110 THR A CA 1
ATOM 790 C C . THR A 1 110 ? -7.703 -9.552 22.320 1.00 94.88 110 THR A C 1
ATOM 792 O O . THR A 1 110 ? -6.467 -9.522 22.318 1.00 94.88 110 THR A O 1
ATOM 795 N N . ALA A 1 111 ? -8.419 -8.854 21.436 1.00 95.56 111 ALA A N 1
ATOM 796 C CA . ALA A 1 111 ? -7.844 -8.006 20.399 1.00 95.56 111 ALA A CA 1
ATOM 797 C C . ALA A 1 111 ? -8.637 -6.705 20.206 1.00 95.56 111 ALA A C 1
ATOM 799 O O . ALA A 1 111 ? -9.830 -6.634 20.506 1.00 95.56 111 ALA A O 1
ATOM 800 N N . GLN A 1 112 ? -7.965 -5.700 19.647 1.00 96.00 112 GLN A N 1
ATOM 801 C CA . GLN A 1 112 ? -8.567 -4.492 19.089 1.00 96.00 112 GLN A CA 1
ATOM 802 C C . GLN A 1 112 ? -8.382 -4.462 17.572 1.00 96.00 112 GLN A C 1
ATOM 804 O O . GLN A 1 112 ? -7.324 -4.833 17.061 1.00 96.00 112 GLN A O 1
ATOM 809 N N . VAL A 1 113 ? -9.386 -3.980 16.847 1.00 96.06 113 VAL A N 1
ATOM 810 C CA . VAL A 1 113 ? -9.318 -3.729 15.406 1.00 96.06 113 VAL A CA 1
ATOM 811 C C . VAL A 1 113 ? -9.793 -2.315 15.120 1.00 96.06 113 VAL A C 1
ATOM 813 O O . VAL A 1 113 ? -10.972 -2.010 15.236 1.00 96.06 113 VAL A O 1
ATOM 816 N N . LEU A 1 114 ? -8.884 -1.453 14.685 1.00 95.25 114 LEU A N 1
ATOM 817 C CA . LEU A 1 114 ? -9.222 -0.153 14.129 1.00 95.25 114 LEU A CA 1
ATOM 818 C C . LEU A 1 114 ? -9.710 -0.326 12.690 1.00 95.25 114 LEU A C 1
ATOM 820 O O . LEU A 1 114 ? -8.957 -0.817 11.851 1.00 95.25 114 LEU A O 1
ATOM 824 N N . GLN A 1 115 ? -10.919 0.142 12.397 1.00 96.44 115 GLN A N 1
ATOM 825 C CA . GLN A 1 115 ? -11.444 0.356 11.053 1.00 96.44 115 GLN A CA 1
ATOM 826 C C . GLN A 1 115 ? -11.418 1.858 10.750 1.00 96.44 115 GLN A C 1
ATOM 828 O O . GLN A 1 115 ? -12.253 2.623 11.233 1.00 96.44 115 GLN A O 1
ATOM 833 N N . LEU A 1 116 ? -10.468 2.282 9.918 1.00 93.06 116 LEU A N 1
ATOM 834 C CA . LEU A 1 116 ? -10.337 3.670 9.486 1.00 93.06 116 LEU A CA 1
ATOM 835 C C . LEU A 1 116 ? -11.002 3.861 8.117 1.00 93.06 116 LEU A C 1
ATOM 837 O O . LEU A 1 116 ? -10.676 3.141 7.170 1.00 93.06 116 LEU A O 1
ATOM 841 N N . SER A 1 117 ? -11.885 4.855 7.993 1.00 94.19 117 SER A N 1
ATOM 842 C CA . SER A 1 117 ? -12.407 5.328 6.705 1.00 94.19 117 SER A CA 1
ATOM 843 C C . SER A 1 117 ? -12.580 6.853 6.679 1.00 94.19 117 SER A C 1
ATOM 845 O O . SER A 1 117 ? -13.464 7.429 7.314 1.00 94.19 117 SER A O 1
ATOM 847 N N . GLY A 1 118 ? -11.705 7.522 5.933 1.00 90.25 118 GLY A N 1
ATOM 848 C CA . GLY A 1 118 ? -11.736 8.953 5.622 1.00 90.25 118 GLY A CA 1
ATOM 849 C C . GLY A 1 118 ? -11.475 9.150 4.130 1.00 90.25 118 GLY A C 1
ATOM 850 O O . GLY A 1 118 ? -12.055 8.447 3.310 1.00 90.25 118 GLY A O 1
ATOM 851 N N . THR A 1 119 ? -10.548 10.038 3.759 1.00 88.38 119 THR A N 1
ATOM 852 C CA . THR A 1 119 ? -10.077 10.169 2.362 1.00 88.38 119 THR A CA 1
ATOM 853 C C . THR A 1 119 ? -9.495 8.858 1.810 1.00 88.38 119 THR A C 1
ATOM 855 O O . THR A 1 119 ? -9.575 8.599 0.616 1.00 88.38 119 THR A O 1
ATOM 858 N N . GLY A 1 120 ? -8.903 8.024 2.670 1.00 89.88 120 GLY A N 1
ATOM 859 C CA . GLY A 1 120 ? -8.523 6.637 2.381 1.00 89.88 120 GLY A CA 1
ATOM 860 C C . GLY A 1 120 ? -9.102 5.688 3.433 1.00 89.88 120 GLY A C 1
ATOM 861 O O . GLY A 1 120 ? -9.775 6.139 4.361 1.00 89.88 120 GLY A O 1
ATOM 862 N N . SER A 1 121 ? -8.833 4.388 3.320 1.00 92.06 121 SER A N 1
ATOM 863 C CA . SER A 1 121 ? -9.288 3.405 4.311 1.00 92.06 121 SER A CA 1
ATOM 864 C C . SER A 1 121 ? -8.253 2.313 4.569 1.00 92.06 121 SER A C 1
ATOM 866 O O . SER A 1 121 ? -7.466 1.930 3.696 1.00 92.06 121 SER A O 1
ATOM 868 N N . CYS A 1 122 ? -8.241 1.805 5.799 1.00 92.44 122 CYS A N 1
ATOM 869 C CA . CYS A 1 122 ? -7.461 0.634 6.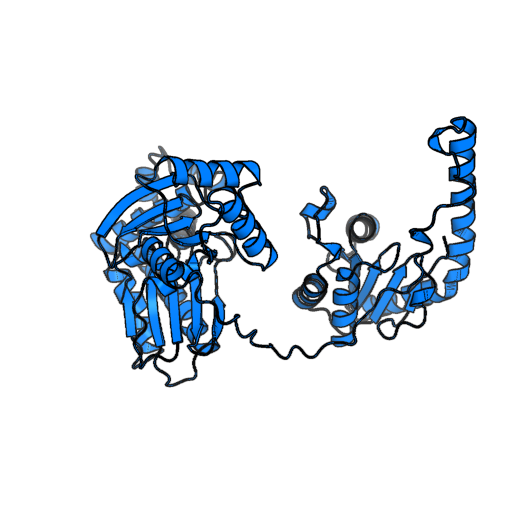184 1.00 92.44 122 CYS A CA 1
ATOM 870 C C . CYS A 1 122 ? -7.970 0.046 7.502 1.00 92.44 122 CYS A C 1
ATOM 872 O O . CYS A 1 122 ? -8.780 0.659 8.197 1.00 92.44 122 CYS A O 1
ATOM 874 N N . CYS A 1 123 ? -7.466 -1.139 7.839 1.00 93.69 123 CYS A N 1
ATOM 875 C CA . CYS A 1 123 ? -7.653 -1.770 9.136 1.00 93.69 123 CYS A CA 1
ATOM 876 C C . CYS A 1 123 ? -6.312 -2.033 9.805 1.00 93.69 123 CYS A C 1
ATOM 878 O O . CYS A 1 123 ? -5.381 -2.500 9.142 1.00 93.69 123 CYS A O 1
ATOM 880 N N . LEU A 1 124 ? -6.249 -1.825 11.116 1.00 93.25 124 LEU A N 1
ATOM 881 C CA . LEU A 1 124 ? -5.134 -2.257 11.952 1.00 93.25 124 LEU A CA 1
ATOM 882 C C . LEU A 1 124 ? -5.676 -3.104 13.102 1.00 93.25 124 LEU A C 1
ATOM 884 O O . LEU A 1 124 ? -6.448 -2.620 13.921 1.00 93.25 124 LEU A O 1
ATOM 888 N N . GLY A 1 125 ? -5.284 -4.371 13.143 1.00 93.94 125 GLY A N 1
ATOM 889 C CA . GLY A 1 125 ? -5.615 -5.308 14.207 1.00 93.94 125 GLY A CA 1
ATOM 890 C C . GLY A 1 125 ? -4.432 -5.486 15.143 1.00 93.94 125 GLY A C 1
ATOM 891 O O . GLY A 1 125 ? -3.289 -5.568 14.686 1.00 93.94 125 GLY A O 1
ATOM 892 N N . ARG A 1 126 ? -4.702 -5.581 16.443 1.00 93.94 126 ARG A N 1
ATOM 893 C CA . ARG A 1 126 ? -3.703 -5.816 17.482 1.00 93.94 126 ARG A CA 1
ATOM 894 C C . ARG A 1 126 ? -4.238 -6.771 18.540 1.00 93.94 126 ARG A C 1
ATOM 896 O O . ARG A 1 126 ? -5.260 -6.511 19.166 1.00 93.94 126 ARG A O 1
ATOM 903 N N . HIS A 1 127 ? -3.514 -7.859 18.755 1.00 93.69 127 HIS A N 1
ATOM 904 C CA . HIS A 1 127 ? -3.738 -8.805 19.840 1.00 93.69 127 HIS A CA 1
ATOM 905 C C . HIS A 1 127 ? -3.087 -8.298 21.136 1.00 93.69 127 HIS A C 1
ATOM 907 O O . HIS A 1 127 ? -2.019 -7.681 21.084 1.00 93.69 127 HIS A O 1
ATOM 913 N N . ARG A 1 128 ? -3.660 -8.607 22.310 1.00 89.75 128 ARG A N 1
ATOM 914 C CA . ARG A 1 128 ? -3.067 -8.240 23.617 1.00 89.75 128 ARG A CA 1
ATOM 915 C C . ARG A 1 128 ? -1.644 -8.768 23.809 1.00 89.75 128 ARG A C 1
ATOM 917 O O . ARG A 1 128 ? -0.817 -8.109 24.423 1.00 89.75 128 ARG A O 1
ATOM 924 N N . GLY A 1 129 ? -1.341 -9.930 23.236 1.00 85.31 129 GLY A N 1
ATOM 925 C CA . GLY A 1 129 ? -0.002 -10.532 23.229 1.00 85.31 129 GLY A CA 1
ATOM 926 C C . GLY A 1 129 ? 1.015 -9.864 22.291 1.00 85.31 129 GLY A C 1
ATOM 927 O O . GLY A 1 129 ? 2.111 -10.389 22.134 1.00 85.31 129 GLY A O 1
ATOM 928 N N . GLY A 1 130 ? 0.670 -8.750 21.637 1.00 82.12 130 GLY A N 1
ATOM 929 C CA . GLY A 1 130 ? 1.596 -7.933 20.840 1.00 82.12 130 GLY A CA 1
ATOM 930 C C . GLY A 1 130 ? 1.604 -8.211 19.333 1.00 82.12 130 GLY A C 1
ATOM 931 O O . GLY A 1 130 ? 2.154 -7.412 18.576 1.00 82.12 130 GLY A O 1
ATOM 932 N N . ALA A 1 131 ? 0.968 -9.290 18.865 1.00 83.88 131 ALA A N 1
ATOM 933 C CA . ALA A 1 131 ? 0.808 -9.533 17.431 1.00 83.88 131 ALA A CA 1
ATOM 934 C C . ALA A 1 131 ? -0.056 -8.434 16.787 1.00 83.88 131 ALA A C 1
ATOM 936 O O . ALA A 1 131 ? -1.076 -8.031 17.347 1.00 83.88 131 ALA A O 1
ATOM 937 N N . SER A 1 132 ? 0.334 -7.959 15.605 1.00 88.38 132 SER A N 1
ATOM 938 C CA . SER A 1 132 ? -0.414 -6.940 14.866 1.00 88.38 132 SER A CA 1
ATOM 939 C C . SER A 1 132 ? -0.486 -7.258 13.379 1.00 88.38 132 SER A C 1
ATOM 941 O O . SER A 1 132 ? 0.376 -7.941 12.824 1.00 88.38 132 SER A O 1
ATOM 943 N N . VAL A 1 133 ? -1.538 -6.772 12.726 1.00 89.81 133 VAL A N 1
ATOM 944 C CA . VAL A 1 133 ? -1.769 -6.978 11.299 1.00 89.81 133 VAL A CA 1
ATOM 945 C C . VAL A 1 133 ? -2.427 -5.756 10.684 1.00 89.81 133 VAL A C 1
ATOM 947 O O . VAL A 1 133 ? -3.316 -5.152 11.277 1.00 89.81 133 VAL A O 1
ATOM 950 N N . LYS A 1 134 ? -2.028 -5.413 9.461 1.00 89.56 134 LYS A N 1
ATOM 951 C CA . LYS A 1 134 ? -2.649 -4.340 8.684 1.00 89.56 134 LYS A CA 1
ATOM 952 C C . LYS A 1 134 ? -3.298 -4.895 7.422 1.00 89.56 134 LYS A C 1
ATOM 954 O O . LYS A 1 134 ? -2.678 -5.667 6.688 1.00 89.56 134 LYS A O 1
ATOM 959 N N . ILE A 1 135 ? -4.525 -4.464 7.144 1.00 89.88 135 ILE A N 1
ATOM 960 C CA . ILE A 1 135 ? -5.261 -4.752 5.905 1.00 89.88 135 ILE A CA 1
ATOM 961 C C . ILE A 1 135 ? -5.626 -3.425 5.228 1.00 89.88 135 ILE A C 1
ATOM 963 O O . ILE A 1 135 ? -5.920 -2.435 5.892 1.00 89.88 135 ILE A O 1
ATOM 967 N N . GLY A 1 136 ? -5.584 -3.372 3.895 1.00 87.38 136 GLY A N 1
ATOM 968 C CA . GLY A 1 136 ? -5.874 -2.145 3.144 1.00 87.38 136 GLY A CA 1
ATOM 969 C C . GLY A 1 136 ? -4.755 -1.097 3.222 1.00 87.38 136 GLY A C 1
ATOM 970 O O . GLY A 1 136 ? -3.579 -1.443 3.363 1.00 87.38 136 GLY A O 1
ATOM 971 N N . GLY A 1 137 ? -5.105 0.184 3.061 1.00 82.94 137 GLY A N 1
ATOM 972 C CA . GLY A 1 137 ? -4.145 1.296 3.036 1.00 82.94 137 GLY A CA 1
ATOM 973 C C . GLY A 1 137 ? -3.186 1.253 1.844 1.00 82.94 137 GLY A C 1
ATOM 974 O O . GLY A 1 137 ? -2.004 1.573 1.981 1.00 82.94 137 GLY A O 1
ATOM 975 N N . ARG A 1 138 ? -3.676 0.786 0.689 1.00 82.06 138 ARG A N 1
ATOM 976 C CA . ARG A 1 138 ? -2.895 0.609 -0.550 1.00 82.06 138 ARG A CA 1
ATOM 977 C C . ARG A 1 138 ? -3.056 1.780 -1.528 1.00 82.06 138 ARG A C 1
ATOM 979 O O . ARG A 1 138 ? -2.612 1.678 -2.665 1.00 82.06 138 ARG A O 1
ATOM 986 N N . GLY A 1 139 ? -3.635 2.893 -1.074 1.00 78.62 139 GLY A N 1
ATOM 987 C CA . GLY A 1 139 ? -3.883 4.071 -1.900 1.00 78.62 139 GLY A CA 1
ATOM 988 C C . GLY A 1 139 ? -5.171 3.942 -2.711 1.00 78.62 139 GLY A C 1
ATOM 989 O O . GLY A 1 139 ? -5.760 2.870 -2.792 1.00 78.62 139 GLY A O 1
ATOM 990 N N . HIS A 1 140 ? -5.605 5.047 -3.311 1.00 82.56 140 HIS A N 1
ATOM 991 C CA . HIS A 1 140 ? -6.921 5.165 -3.946 1.00 82.56 140 HIS A CA 1
ATOM 992 C C . HIS A 1 140 ? -7.052 4.442 -5.291 1.00 82.56 140 HIS A C 1
ATOM 994 O O . HIS A 1 140 ? -8.162 4.136 -5.701 1.00 82.56 140 HIS A O 1
ATOM 1000 N N . ILE A 1 141 ? -5.939 4.153 -5.973 1.00 81.06 141 ILE A N 1
ATOM 1001 C CA . ILE A 1 141 ? -5.972 3.515 -7.299 1.00 81.06 141 ILE A CA 1
ATOM 1002 C C . ILE A 1 141 ? -6.258 2.010 -7.184 1.00 81.06 141 ILE A C 1
ATOM 1004 O O . ILE A 1 141 ? -7.066 1.468 -7.931 1.00 81.06 141 ILE A O 1
ATOM 1008 N N . ILE A 1 142 ? -5.588 1.327 -6.250 1.00 82.56 142 ILE A N 1
ATOM 1009 C CA . ILE A 1 142 ? -5.619 -0.144 -6.120 1.00 82.56 142 ILE A CA 1
ATOM 1010 C C . ILE A 1 142 ? -6.202 -0.624 -4.782 1.00 82.56 142 ILE A C 1
ATOM 1012 O O . ILE A 1 142 ? -6.216 -1.821 -4.495 1.00 82.56 142 ILE A O 1
ATOM 1016 N N . GLY A 1 143 ? -6.622 0.299 -3.919 1.00 87.38 143 GLY A N 1
ATOM 1017 C CA . GLY A 1 143 ? -6.988 0.027 -2.535 1.00 87.38 143 GLY A CA 1
ATOM 1018 C C . GLY A 1 143 ? -8.004 1.019 -1.989 1.00 87.38 143 GLY A C 1
ATOM 1019 O O . GLY A 1 143 ? -8.931 1.404 -2.686 1.00 87.38 143 GLY A O 1
ATOM 1020 N N . ASP A 1 144 ? -7.857 1.368 -0.707 1.00 90.56 144 ASP A N 1
ATOM 1021 C CA . ASP A 1 144 ? -8.724 2.300 0.028 1.00 90.56 144 ASP A CA 1
ATOM 1022 C C . ASP A 1 144 ? -10.233 2.021 -0.143 1.00 90.56 144 ASP A C 1
ATOM 1024 O O . ASP A 1 144 ? -11.060 2.932 -0.159 1.00 90.56 144 ASP A O 1
ATOM 1028 N N . ARG A 1 145 ? -10.604 0.739 -0.243 1.00 93.94 145 ARG A N 1
ATOM 1029 C CA . ARG A 1 145 ? -11.988 0.294 -0.460 1.00 93.94 145 ARG A CA 1
ATOM 1030 C C . ARG A 1 145 ? -12.910 0.814 0.643 1.00 93.94 145 ARG A C 1
ATOM 1032 O O . ARG A 1 145 ? -12.577 0.721 1.824 1.00 93.94 145 ARG A O 1
ATOM 1039 N N . GLY A 1 146 ? -14.064 1.350 0.259 1.00 95.12 146 GLY A N 1
ATOM 1040 C CA . GLY A 1 146 ? -15.036 1.949 1.176 1.00 95.12 146 GLY A CA 1
ATOM 1041 C C . GLY A 1 146 ? -14.597 3.265 1.836 1.00 95.12 146 GLY A C 1
ATOM 1042 O O . GLY A 1 146 ? -15.259 3.729 2.760 1.00 95.12 146 GLY A O 1
ATOM 1043 N N . SER A 1 147 ? -13.488 3.864 1.391 1.00 96.12 147 SER A N 1
ATOM 1044 C CA . SER A 1 147 ? -13.136 5.253 1.712 1.00 96.12 147 SER A CA 1
ATOM 1045 C C . SER A 1 147 ? -14.018 6.251 0.970 1.00 96.12 147 SER A C 1
ATOM 1047 O O . SER A 1 147 ? -14.666 5.902 -0.014 1.00 96.12 147 SER A O 1
ATOM 1049 N N . ALA A 1 148 ? -13.963 7.520 1.372 1.00 96.38 148 ALA A N 1
ATOM 1050 C CA . ALA A 1 148 ? -14.575 8.611 0.624 1.00 96.38 148 ALA A CA 1
ATOM 1051 C C . ALA A 1 148 ? -14.082 8.662 -0.836 1.00 96.38 148 ALA A C 1
ATOM 1053 O O . ALA A 1 148 ? -14.883 8.837 -1.749 1.00 96.38 148 ALA A O 1
ATOM 1054 N N . CYS A 1 149 ? -12.787 8.430 -1.083 1.00 95.81 149 CYS A N 1
ATOM 1055 C CA . CYS A 1 149 ? -12.263 8.387 -2.447 1.00 95.81 149 CYS A CA 1
ATOM 1056 C C . CYS A 1 149 ? -12.826 7.199 -3.249 1.00 95.81 149 CYS A C 1
ATOM 1058 O O . CYS A 1 149 ? -13.193 7.375 -4.404 1.00 95.81 149 CYS A O 1
ATOM 1060 N N . ASP A 1 150 ? -12.934 6.006 -2.651 1.00 97.12 150 ASP A N 1
ATOM 1061 C CA . ASP A 1 150 ? -13.522 4.830 -3.318 1.00 97.12 150 ASP A CA 1
ATOM 1062 C C . ASP A 1 150 ? -15.009 5.042 -3.621 1.00 97.12 150 ASP A C 1
ATOM 1064 O O . ASP A 1 150 ? -15.463 4.710 -4.714 1.00 97.12 150 ASP A O 1
ATOM 1068 N N . ILE A 1 151 ? -15.758 5.624 -2.680 1.00 98.38 151 ILE A N 1
ATOM 1069 C CA . ILE A 1 151 ? -17.174 5.973 -2.849 1.00 98.38 151 ILE A CA 1
ATOM 1070 C C . ILE A 1 151 ? -17.340 6.943 -4.022 1.00 98.38 151 ILE A C 1
ATOM 1072 O O . ILE A 1 151 ? -18.110 6.664 -4.937 1.00 98.38 151 ILE A O 1
ATOM 1076 N N . ALA A 1 152 ? -16.574 8.034 -4.034 1.00 97.56 152 ALA A N 1
ATOM 1077 C CA . ALA A 1 152 ? -16.627 9.038 -5.089 1.00 97.56 152 ALA A CA 1
ATOM 1078 C C . ALA A 1 152 ? -16.249 8.479 -6.467 1.00 97.56 152 ALA A C 1
ATOM 1080 O O . ALA A 1 152 ? -16.961 8.719 -7.436 1.00 97.56 152 ALA A O 1
ATOM 1081 N N . VAL A 1 153 ? -15.177 7.683 -6.563 1.00 96.12 153 VAL A N 1
ATOM 1082 C CA . VAL A 1 153 ? -14.762 7.057 -7.832 1.00 96.12 153 VAL A CA 1
ATOM 1083 C C . VAL A 1 153 ? -15.846 6.126 -8.372 1.00 96.12 153 VAL A C 1
ATOM 1085 O O . VAL A 1 153 ? -16.103 6.122 -9.575 1.00 96.12 153 VAL A O 1
ATOM 1088 N N . HIS A 1 154 ? -16.502 5.340 -7.513 1.00 96.44 154 HIS A N 1
ATOM 1089 C CA . HIS A 1 154 ? -17.623 4.508 -7.956 1.00 96.44 154 HIS A CA 1
ATOM 1090 C C . HIS A 1 154 ? -18.817 5.344 -8.394 1.00 96.44 154 HIS A C 1
ATOM 1092 O O . HIS A 1 154 ? -19.487 4.963 -9.348 1.00 96.44 154 HIS A O 1
ATOM 1098 N N . ALA A 1 155 ? -19.065 6.470 -7.736 1.00 96.75 155 ALA A N 1
ATOM 1099 C CA . ALA A 1 155 ? -20.151 7.364 -8.089 1.00 96.75 155 ALA A CA 1
ATOM 1100 C C . ALA A 1 155 ? -19.916 8.029 -9.451 1.00 96.75 155 ALA A C 1
ATOM 1102 O O . ALA A 1 155 ? -20.770 7.907 -10.320 1.00 96.75 155 ALA A O 1
ATOM 1103 N N . LEU A 1 156 ? -18.721 8.577 -9.692 1.00 95.00 156 LEU A N 1
ATOM 1104 C CA . LEU A 1 156 ? -18.311 9.100 -11.001 1.00 95.00 156 LEU A CA 1
ATOM 1105 C C . LEU A 1 156 ? -18.451 8.043 -12.103 1.00 95.00 156 LEU A C 1
ATOM 1107 O O . LEU A 1 156 ? -19.096 8.282 -13.117 1.00 95.00 156 LEU A O 1
ATOM 1111 N N . ARG A 1 157 ? -17.902 6.840 -11.883 1.00 94.69 157 ARG A N 1
ATOM 1112 C CA . ARG A 1 157 ? -17.982 5.746 -12.864 1.00 94.69 157 ARG A CA 1
ATOM 1113 C C . ARG A 1 157 ? -19.416 5.312 -13.142 1.00 94.69 157 ARG A C 1
ATOM 1115 O O . ARG A 1 157 ? -19.745 5.068 -14.296 1.00 94.69 157 ARG A O 1
ATOM 1122 N N . SER A 1 158 ? -20.250 5.200 -12.108 1.00 94.38 158 SER A N 1
ATOM 1123 C CA . SER A 1 158 ? -21.651 4.786 -12.263 1.00 94.38 158 SER A CA 1
ATOM 1124 C C . SER A 1 158 ? -22.444 5.842 -13.025 1.00 94.38 158 SER A C 1
ATOM 1126 O O . SER A 1 158 ? -23.180 5.496 -13.939 1.00 94.38 158 SER A O 1
ATOM 1128 N N . THR A 1 159 ? -22.235 7.120 -12.700 1.00 92.06 159 THR A N 1
ATOM 1129 C CA . THR A 1 159 ? -22.846 8.251 -13.401 1.00 92.06 159 THR A CA 1
ATOM 1130 C C . THR A 1 159 ? -22.496 8.253 -14.888 1.00 92.06 159 THR A C 1
ATOM 1132 O O . THR A 1 159 ? -23.404 8.295 -15.709 1.00 92.06 159 THR A O 1
ATOM 1135 N N . VAL A 1 160 ? -21.207 8.153 -15.235 1.00 90.50 160 VAL A N 1
ATOM 1136 C CA . VAL A 1 160 ? -20.763 8.127 -16.641 1.00 90.50 160 VAL A CA 1
ATOM 1137 C C . VAL A 1 160 ? -21.306 6.893 -17.361 1.00 90.50 160 VAL A C 1
ATOM 1139 O O . VAL A 1 160 ? -21.846 7.014 -18.449 1.00 90.50 160 VAL A O 1
ATOM 1142 N N . THR A 1 161 ? -21.258 5.718 -16.722 1.00 91.81 161 THR A N 1
ATOM 1143 C CA . THR A 1 161 ? -21.779 4.474 -17.321 1.00 91.81 161 THR A CA 1
ATOM 1144 C C . THR A 1 161 ? -23.266 4.585 -17.658 1.00 91.81 161 THR A C 1
ATOM 1146 O O . THR A 1 161 ? -23.687 4.131 -18.713 1.00 91.81 161 THR A O 1
ATOM 1149 N N . ILE A 1 162 ? -24.071 5.167 -16.765 1.00 90.00 162 ILE A N 1
ATOM 1150 C CA . ILE A 1 162 ? -25.507 5.363 -17.003 1.00 90.00 162 ILE A CA 1
ATOM 1151 C C . ILE A 1 162 ? -25.723 6.395 -18.111 1.00 90.00 162 ILE A C 1
ATOM 1153 O O . ILE A 1 162 ? -26.523 6.153 -19.007 1.00 90.00 162 ILE A O 1
ATOM 1157 N N . SER A 1 163 ? -24.955 7.488 -18.106 1.00 88.50 163 SER A N 1
ATOM 1158 C CA . SER A 1 163 ? -25.012 8.492 -19.170 1.00 88.50 163 SER A CA 1
ATOM 1159 C C . SER A 1 163 ? -24.683 7.917 -20.548 1.00 88.50 163 SER A C 1
ATOM 1161 O O . SER A 1 163 ? -25.354 8.263 -21.516 1.00 88.50 163 SER A O 1
ATOM 1163 N N . ASP A 1 164 ? -23.695 7.026 -20.651 1.00 89.19 164 ASP A N 1
ATOM 1164 C CA . ASP A 1 164 ? -23.342 6.362 -21.912 1.00 89.19 164 ASP A CA 1
ATOM 1165 C C . ASP A 1 164 ? -24.471 5.454 -22.431 1.00 89.19 164 ASP A C 1
ATOM 1167 O O . ASP A 1 164 ? -24.612 5.266 -23.640 1.00 89.19 164 ASP A O 1
ATOM 1171 N N . ILE A 1 165 ? -25.262 4.865 -21.527 1.00 89.00 165 ILE A N 1
ATOM 1172 C CA . ILE A 1 165 ? -26.355 3.943 -21.868 1.00 89.00 165 ILE A CA 1
ATOM 1173 C C . ILE A 1 165 ? -27.625 4.711 -22.240 1.00 89.00 165 ILE A C 1
ATOM 1175 O O . ILE A 1 165 ? -28.232 4.432 -23.274 1.00 89.00 165 ILE A O 1
ATOM 1179 N N . ASP A 1 166 ? -28.026 5.661 -21.398 1.00 88.12 166 ASP A N 1
ATOM 1180 C CA . ASP A 1 166 ? -29.328 6.325 -21.486 1.00 88.12 166 ASP A CA 1
ATOM 1181 C C . ASP A 1 166 ? -29.273 7.651 -22.267 1.00 88.12 166 ASP A C 1
ATOM 1183 O O . ASP A 1 166 ? -30.315 8.249 -22.537 1.00 88.12 166 ASP A O 1
ATOM 1187 N N . ALA A 1 167 ? -28.072 8.110 -22.647 1.00 79.31 167 ALA A N 1
ATOM 1188 C CA . ALA A 1 167 ? -27.813 9.425 -23.243 1.00 79.31 167 ALA A CA 1
ATOM 1189 C C . ALA A 1 167 ? -28.345 10.606 -22.399 1.00 79.31 167 ALA A C 1
ATOM 1191 O O . ALA A 1 167 ? -28.607 11.686 -22.932 1.00 79.31 167 ALA A O 1
ATOM 1192 N N . ASP A 1 168 ? -28.487 10.405 -21.084 1.00 79.56 168 ASP A N 1
ATOM 1193 C CA . ASP A 1 168 ? -28.918 11.409 -20.110 1.00 79.56 168 ASP A CA 1
ATOM 1194 C C . ASP A 1 168 ? -28.154 11.259 -18.786 1.00 79.56 168 ASP A C 1
ATOM 1196 O O . ASP A 1 168 ? -27.756 10.164 -18.385 1.00 79.56 168 ASP A O 1
ATOM 1200 N N . TRP A 1 169 ? -27.949 12.371 -18.082 1.00 84.44 169 TRP A N 1
ATOM 1201 C CA . TRP A 1 169 ? -27.173 12.388 -16.847 1.00 84.44 169 TRP A CA 1
ATOM 1202 C C . TRP A 1 169 ? -28.049 12.064 -15.638 1.00 84.44 169 TRP A C 1
ATOM 1204 O O . TRP A 1 169 ? -29.003 12.795 -15.350 1.00 84.44 169 TRP A O 1
ATOM 1214 N N . PRO A 1 170 ? -27.710 11.034 -14.838 1.00 90.94 170 PRO A N 1
ATOM 1215 C CA . PRO A 1 170 ? -28.480 10.741 -13.642 1.00 90.94 170 PRO A CA 1
ATOM 1216 C C . PRO A 1 170 ? -28.384 11.905 -12.655 1.00 90.94 170 PRO A C 1
ATOM 1218 O O . PRO A 1 170 ? -27.374 12.613 -12.582 1.00 90.94 170 PRO A O 1
ATOM 1221 N N . ARG A 1 171 ? -29.417 12.073 -11.821 1.00 92.06 171 ARG A N 1
ATOM 1222 C CA . ARG A 1 171 ? -29.492 13.189 -10.865 1.00 92.06 171 ARG A CA 1
ATOM 1223 C C . ARG A 1 171 ? -28.268 13.278 -9.951 1.00 92.06 171 ARG A C 1
ATOM 1225 O O . ARG A 1 171 ? -27.791 14.376 -9.685 1.00 92.06 171 ARG A O 1
ATOM 1232 N N . LEU A 1 172 ? -27.738 12.133 -9.518 1.00 94.62 172 LEU A N 1
ATOM 1233 C CA . LEU A 1 172 ? -26.499 12.063 -8.746 1.00 94.62 172 LEU A CA 1
ATOM 1234 C C . LEU A 1 172 ? -25.316 12.718 -9.481 1.00 94.62 172 LEU A C 1
ATOM 1236 O O . LEU A 1 172 ? -24.521 13.409 -8.852 1.00 94.62 172 LEU A O 1
ATOM 1240 N N . GLY A 1 173 ? -25.218 12.540 -10.799 1.00 91.81 173 GLY A N 1
ATOM 1241 C CA . GLY A 1 173 ? -24.230 13.210 -11.641 1.00 91.81 173 GLY A CA 1
ATOM 1242 C C . GLY A 1 173 ? -24.426 14.719 -11.698 1.00 91.81 173 GLY A C 1
ATOM 1243 O O . GLY A 1 173 ? -23.472 15.463 -11.483 1.00 91.81 173 GLY A O 1
ATOM 1244 N N . ALA A 1 174 ? -25.666 15.174 -11.895 1.00 89.81 174 ALA A N 1
ATOM 1245 C CA . ALA A 1 174 ? -25.990 16.600 -11.888 1.00 89.81 174 ALA A CA 1
ATOM 1246 C C . ALA A 1 174 ? -25.610 17.279 -10.559 1.00 89.81 174 ALA A C 1
ATOM 1248 O O . ALA A 1 174 ? -25.089 18.393 -10.555 1.00 89.81 174 ALA A O 1
ATOM 1249 N N . ASP A 1 175 ? -25.798 16.600 -9.425 1.00 93.00 175 ASP A N 1
ATOM 1250 C CA . ASP A 1 175 ? -25.394 17.158 -8.134 1.00 93.00 175 ASP A CA 1
ATOM 1251 C C . ASP A 1 175 ? -23.872 17.199 -7.953 1.00 93.00 175 ASP A C 1
ATOM 1253 O O . ASP A 1 175 ? -23.373 18.083 -7.262 1.00 93.00 175 ASP A O 1
ATOM 1257 N N . MET A 1 176 ? -23.115 16.285 -8.571 1.00 94.00 176 MET A N 1
ATOM 1258 C CA . MET A 1 176 ? -21.646 16.350 -8.567 1.00 94.00 176 MET A CA 1
ATOM 1259 C C . MET A 1 176 ? -21.139 17.530 -9.390 1.00 94.00 176 MET A C 1
ATOM 1261 O O . MET A 1 176 ? -20.272 18.260 -8.916 1.00 94.00 176 MET A O 1
ATOM 1265 N N . VAL A 1 177 ? -21.708 17.743 -10.582 1.00 89.69 177 VAL A N 1
ATOM 1266 C CA . VAL A 1 177 ? -21.429 18.920 -11.423 1.00 89.69 177 VAL A CA 1
ATOM 1267 C C . VAL A 1 177 ? -21.713 20.198 -10.631 1.00 89.69 177 VAL A C 1
ATOM 1269 O O . VAL A 1 177 ? -20.855 21.075 -10.545 1.00 89.69 177 VAL A O 1
ATOM 1272 N N . ALA A 1 178 ? -22.873 20.270 -9.968 1.00 86.75 178 ALA A N 1
ATOM 1273 C CA . ALA A 1 178 ? -23.249 21.414 -9.144 1.00 86.75 178 ALA A CA 1
ATOM 1274 C C . ALA A 1 178 ? -22.311 21.614 -7.941 1.00 86.75 178 ALA A C 1
ATOM 1276 O O . ALA A 1 178 ? -21.902 22.739 -7.657 1.00 86.75 178 ALA A O 1
ATOM 1277 N N . PHE A 1 179 ? -21.938 20.534 -7.248 1.00 91.88 179 PHE A N 1
ATOM 1278 C CA . PHE A 1 179 ? -21.025 20.581 -6.105 1.00 91.88 179 PHE A CA 1
ATOM 1279 C C . PHE A 1 179 ? -19.627 21.073 -6.497 1.00 91.88 179 PHE A C 1
ATOM 1281 O O . PHE A 1 179 ? -19.012 21.830 -5.749 1.00 91.88 179 PHE A O 1
ATOM 1288 N N . LEU A 1 180 ? -19.142 20.680 -7.677 1.00 90.00 180 LEU A N 1
ATOM 1289 C CA . LEU A 1 180 ? -17.865 21.137 -8.228 1.00 90.00 180 LEU A CA 1
ATOM 1290 C C . LEU A 1 180 ? -17.966 22.477 -8.969 1.00 90.00 180 LEU A C 1
ATOM 1292 O O . LEU A 1 180 ? -16.949 22.972 -9.445 1.00 90.00 180 LEU A O 1
ATOM 1296 N N . GLN A 1 181 ? -19.165 23.064 -9.057 1.00 88.69 181 GLN A N 1
ATOM 1297 C CA . GLN A 1 181 ? -19.439 24.308 -9.785 1.00 88.69 181 GLN A CA 1
ATOM 1298 C C . GLN A 1 181 ? -19.017 24.251 -11.262 1.00 88.69 181 GLN A C 1
ATOM 1300 O O . GLN A 1 181 ? -18.528 25.230 -11.824 1.00 88.69 181 GLN A O 1
ATOM 1305 N N . MET A 1 182 ? -19.196 23.092 -11.890 1.00 84.88 182 MET A N 1
ATOM 1306 C CA . MET A 1 182 ? -18.927 22.896 -13.311 1.00 84.88 182 MET A CA 1
ATOM 1307 C C . MET A 1 182 ? -20.127 23.328 -14.153 1.00 84.88 182 MET A C 1
ATOM 1309 O O . MET A 1 182 ? -21.274 23.237 -13.717 1.00 84.88 182 MET A O 1
ATOM 1313 N N . ASN A 1 183 ? -19.853 23.809 -15.365 1.00 80.31 183 ASN A N 1
ATOM 1314 C CA . ASN A 1 183 ? -20.889 24.330 -16.262 1.00 80.31 183 ASN A CA 1
ATOM 1315 C C . ASN A 1 183 ? -21.594 23.228 -17.055 1.00 80.31 183 ASN A C 1
ATOM 1317 O O . ASN A 1 183 ? -22.753 23.386 -17.434 1.00 80.31 183 ASN A O 1
ATOM 1321 N N . ASP A 1 184 ? -20.897 22.126 -17.302 1.00 81.69 184 ASP A N 1
ATOM 1322 C CA . ASP A 1 184 ? -21.396 21.003 -18.073 1.00 81.69 184 ASP A CA 1
ATOM 1323 C C . ASP A 1 184 ? -20.819 19.685 -17.533 1.00 81.69 184 ASP A C 1
ATOM 1325 O O . ASP A 1 184 ? -19.793 19.685 -16.843 1.00 81.69 184 ASP A O 1
ATOM 1329 N N . PRO A 1 185 ? -21.472 18.551 -17.817 1.00 82.56 185 PRO A N 1
ATOM 1330 C CA . PRO A 1 185 ? -20.994 17.269 -17.332 1.00 82.56 185 PRO A CA 1
ATOM 1331 C C . PRO A 1 185 ? -19.716 16.737 -17.999 1.00 82.56 185 PRO A C 1
ATOM 1333 O O . PRO A 1 185 ? -18.997 15.967 -17.364 1.00 82.56 185 PRO A O 1
ATOM 1336 N N . GLU A 1 186 ? -19.388 17.150 -19.228 1.00 82.75 186 GLU A N 1
ATOM 1337 C CA . GLU A 1 186 ? -18.146 16.739 -19.909 1.00 82.75 186 GLU A CA 1
ATOM 1338 C C . GLU A 1 186 ? -16.910 17.279 -19.172 1.00 82.75 186 GLU A C 1
ATOM 1340 O O . GLU A 1 186 ? -15.892 16.593 -19.062 1.00 82.75 186 GLU A O 1
ATOM 1345 N N . SER A 1 187 ? -17.030 18.451 -18.538 1.00 85.12 187 SER A N 1
ATOM 1346 C CA . SER A 1 187 ? -16.006 19.023 -17.652 1.00 85.12 187 SER A CA 1
ATOM 1347 C C . SER A 1 187 ? -15.580 18.081 -16.508 1.00 85.12 187 SER A C 1
ATOM 1349 O O . SER A 1 187 ? -14.450 18.181 -16.018 1.00 85.12 187 SER A O 1
ATOM 1351 N N . LEU A 1 188 ? -16.432 17.132 -16.084 1.00 85.94 188 LEU A N 1
ATOM 1352 C CA . LEU A 1 188 ? -16.051 16.119 -15.088 1.00 85.94 188 LEU A CA 1
ATOM 1353 C C . LEU A 1 188 ? -14.953 15.186 -15.604 1.00 85.94 188 LEU A C 1
ATOM 1355 O O . LEU A 1 188 ? -14.127 14.730 -14.808 1.00 85.94 188 LEU A O 1
ATOM 1359 N N . ILE A 1 189 ? -14.939 14.889 -16.907 1.00 83.62 189 ILE A N 1
ATOM 1360 C CA . ILE A 1 189 ? -13.969 13.979 -17.522 1.00 83.62 189 ILE A CA 1
ATOM 1361 C C . ILE A 1 189 ? -12.579 14.604 -17.440 1.00 83.62 189 ILE A C 1
ATOM 1363 O O . ILE A 1 189 ? -11.672 13.990 -16.871 1.00 83.62 189 ILE A O 1
ATOM 1367 N N . GLU A 1 190 ? -12.431 15.840 -17.918 1.00 85.06 190 GLU A N 1
ATOM 1368 C CA . GLU A 1 190 ? -11.161 16.573 -17.875 1.00 85.06 190 GLU A CA 1
ATOM 1369 C C . GLU A 1 190 ? -10.676 16.769 -16.438 1.00 85.06 190 GLU A C 1
ATOM 1371 O O . GLU A 1 190 ? -9.532 16.443 -16.112 1.00 85.06 190 GLU A O 1
ATOM 1376 N N . TRP A 1 191 ? -11.567 17.210 -15.544 1.00 91.38 191 TRP A N 1
ATOM 1377 C CA . TRP A 1 191 ? -11.235 17.383 -14.134 1.00 91.38 191 TRP A CA 1
ATOM 1378 C C . TRP A 1 191 ? -10.738 16.086 -13.494 1.00 91.38 191 TRP A C 1
ATOM 1380 O O . TRP A 1 191 ? -9.748 16.106 -12.762 1.00 91.38 191 TRP A O 1
ATOM 1390 N N . SER A 1 192 ? -11.361 14.941 -13.799 1.00 89.94 192 SER A N 1
ATOM 1391 C CA . SER A 1 192 ? -10.986 13.652 -13.206 1.00 89.94 192 SER A CA 1
ATOM 1392 C C . SER A 1 192 ? -9.550 13.218 -13.527 1.00 89.94 192 SER A C 1
ATOM 1394 O O . SER A 1 192 ? -8.955 12.464 -12.754 1.00 89.94 192 SER A O 1
ATOM 1396 N N . MET A 1 193 ? -8.971 13.708 -14.630 1.00 86.75 193 MET A N 1
ATOM 1397 C CA . MET A 1 193 ? -7.598 13.392 -15.034 1.00 86.75 193 MET A CA 1
ATOM 1398 C C . MET A 1 193 ? -6.552 14.099 -14.169 1.00 86.75 193 MET A C 1
ATOM 1400 O O . MET A 1 193 ? -5.437 13.597 -14.017 1.00 86.75 193 MET A O 1
ATOM 1404 N N . THR A 1 194 ? -6.899 15.256 -13.604 1.00 88.81 194 THR A N 1
ATOM 1405 C CA . THR A 1 194 ? -5.980 16.100 -12.828 1.00 88.81 194 THR A CA 1
ATOM 1406 C C . THR A 1 194 ? -6.363 16.231 -11.357 1.00 88.81 194 THR A C 1
ATOM 1408 O O . THR A 1 194 ? -5.547 16.697 -10.563 1.00 88.81 194 THR A O 1
ATOM 1411 N N . ALA A 1 195 ? -7.579 15.827 -10.983 1.00 89.44 195 ALA A N 1
ATOM 1412 C CA . ALA A 1 195 ? -8.105 15.968 -9.634 1.00 89.44 195 ALA A CA 1
ATOM 1413 C C . ALA A 1 195 ? -7.222 15.264 -8.599 1.00 89.44 195 ALA A C 1
ATOM 1415 O O . ALA A 1 195 ? -6.858 14.088 -8.718 1.00 89.44 195 ALA A O 1
ATOM 1416 N N . SER A 1 196 ? -6.916 15.976 -7.519 1.00 87.44 196 SER A N 1
ATOM 1417 C CA . SER A 1 196 ? -6.222 15.393 -6.381 1.00 87.44 196 SER A CA 1
ATOM 1418 C C . SER A 1 196 ? -7.110 14.380 -5.652 1.00 87.44 196 SER A C 1
ATOM 1420 O O . SER A 1 196 ? -8.342 14.433 -5.671 1.00 87.44 196 SER A O 1
ATOM 1422 N N . LYS A 1 197 ? -6.483 13.478 -4.887 1.00 86.81 197 LYS A N 1
ATOM 1423 C CA . LYS A 1 197 ? -7.204 12.513 -4.036 1.00 86.81 197 LYS A CA 1
ATOM 1424 C C . LYS A 1 197 ? -8.203 13.196 -3.087 1.00 86.81 197 LYS A C 1
ATOM 1426 O O . LYS A 1 197 ? -9.242 12.620 -2.772 1.00 86.81 197 LYS A O 1
ATOM 1431 N N . ALA A 1 198 ? -7.866 14.384 -2.583 1.00 84.75 198 ALA A N 1
ATOM 1432 C CA . ALA A 1 198 ? -8.721 15.126 -1.663 1.00 84.75 198 ALA A CA 1
ATOM 1433 C C . ALA A 1 198 ? -9.957 15.692 -2.374 1.00 84.75 198 ALA A C 1
ATOM 1435 O O . ALA A 1 198 ? -11.059 15.568 -1.840 1.00 84.75 198 ALA A O 1
ATOM 1436 N N . GLU A 1 199 ? -9.780 16.234 -3.580 1.00 90.12 199 GLU A N 1
ATOM 1437 C CA . GLU A 1 199 ? -10.877 16.734 -4.414 1.00 90.12 199 GLU A CA 1
ATOM 1438 C C . GLU A 1 199 ? -11.830 15.602 -4.797 1.00 90.12 199 GLU A C 1
ATOM 1440 O O . GLU A 1 199 ? -13.029 15.713 -4.552 1.00 90.12 199 GLU A O 1
ATOM 1445 N N . ILE A 1 200 ? -11.303 14.461 -5.257 1.00 95.00 200 ILE A N 1
ATOM 1446 C CA . ILE A 1 200 ? -12.119 13.274 -5.558 1.00 95.00 200 ILE A CA 1
ATOM 1447 C C . ILE A 1 200 ? -12.896 12.833 -4.315 1.00 95.00 200 ILE A C 1
ATOM 1449 O O . ILE A 1 200 ? -14.106 12.645 -4.370 1.00 95.00 200 ILE A O 1
ATOM 1453 N N . ALA A 1 201 ? -12.233 12.703 -3.164 1.00 94.19 201 ALA A N 1
ATOM 1454 C CA . ALA A 1 201 ? -12.891 12.265 -1.935 1.00 94.19 201 ALA A CA 1
ATOM 1455 C C . ALA A 1 201 ? -13.981 13.228 -1.434 1.00 94.19 201 ALA A C 1
ATOM 1457 O O . ALA A 1 201 ? -14.863 12.789 -0.695 1.00 94.19 201 ALA A O 1
ATOM 1458 N N . SER A 1 202 ? -13.944 14.509 -1.811 1.00 94.25 202 SER A N 1
ATOM 1459 C CA . SER A 1 202 ? -14.956 15.486 -1.392 1.00 94.25 202 SER A CA 1
ATOM 1460 C C . SER A 1 202 ? -16.344 15.177 -1.969 1.00 94.25 202 SER A C 1
ATOM 1462 O O . SER A 1 202 ? -17.342 15.318 -1.263 1.00 94.25 202 SER A O 1
ATOM 1464 N N . LEU A 1 203 ? -16.405 14.595 -3.173 1.00 97.00 203 LEU A N 1
ATOM 1465 C CA . LEU A 1 203 ? -17.648 14.144 -3.811 1.00 97.00 203 LEU A CA 1
ATOM 1466 C C . LEU A 1 203 ? -18.395 13.060 -3.028 1.00 97.00 203 LEU A C 1
ATOM 1468 O O . LEU A 1 203 ? -19.593 12.879 -3.232 1.00 97.00 203 LEU A O 1
ATOM 1472 N N . ALA A 1 204 ? -17.739 12.351 -2.103 1.00 97.69 204 ALA A N 1
ATOM 1473 C CA . ALA A 1 204 ? -18.435 11.401 -1.240 1.00 97.69 204 ALA A CA 1
ATOM 1474 C C . ALA A 1 204 ? -19.570 12.071 -0.452 1.00 97.69 204 ALA A C 1
ATOM 1476 O O . ALA A 1 204 ? -20.584 11.427 -0.200 1.00 97.69 204 ALA A O 1
ATOM 1477 N N . GLN A 1 205 ? -19.429 13.357 -0.102 1.00 96.44 205 GLN A N 1
ATOM 1478 C CA . GLN A 1 205 ? -20.489 14.119 0.558 1.00 96.44 205 GLN A CA 1
ATOM 1479 C C . GLN A 1 205 ? -21.764 14.150 -0.289 1.00 96.44 205 GLN A C 1
ATOM 1481 O O . GLN A 1 205 ? -22.835 13.887 0.244 1.00 96.44 205 GLN A O 1
ATOM 1486 N N . VAL A 1 206 ? -21.640 14.378 -1.599 1.00 97.38 206 VAL A N 1
ATOM 1487 C CA . VAL A 1 206 ? -22.774 14.372 -2.537 1.00 97.38 206 VAL A CA 1
ATOM 1488 C C . VAL A 1 206 ? -23.470 13.011 -2.530 1.00 97.38 206 VAL A C 1
ATOM 1490 O O . VAL A 1 206 ? -24.693 12.940 -2.479 1.00 97.38 206 VAL A O 1
ATOM 1493 N N . VAL A 1 207 ? -22.700 11.919 -2.495 1.00 98.38 207 VAL A N 1
ATOM 1494 C CA . VAL A 1 207 ? -23.245 10.552 -2.433 1.00 98.38 207 VAL A CA 1
ATOM 1495 C C . VAL A 1 207 ? -23.996 10.305 -1.117 1.00 98.38 207 VAL A C 1
ATOM 1497 O O . VAL A 1 207 ? -25.102 9.769 -1.127 1.00 98.38 207 VAL A O 1
ATOM 1500 N N . PHE A 1 208 ? -23.438 10.714 0.027 1.00 98.12 208 PHE A N 1
ATOM 1501 C CA . PHE A 1 208 ? -24.110 10.582 1.328 1.00 98.12 208 PHE A CA 1
ATOM 1502 C C . PHE A 1 208 ? -25.371 11.451 1.434 1.00 98.12 208 PHE A C 1
ATOM 1504 O O . PHE A 1 208 ? -26.388 10.991 1.959 1.00 98.12 208 PHE A O 1
ATOM 1511 N N . GLU A 1 209 ? -25.328 12.676 0.916 1.00 96.06 209 GLU A N 1
ATOM 1512 C CA . GLU A 1 209 ? -26.467 13.596 0.849 1.00 96.06 209 GLU A CA 1
ATOM 1513 C C . GLU A 1 209 ? -27.585 12.995 -0.013 1.00 96.06 209 GLU A C 1
ATOM 1515 O O . GLU A 1 209 ? -28.724 12.889 0.435 1.00 96.06 209 GLU A O 1
ATOM 1520 N N . ALA A 1 210 ? -27.254 12.511 -1.214 1.00 97.00 210 ALA A N 1
ATOM 1521 C CA . ALA A 1 210 ? -28.194 11.881 -2.136 1.00 97.00 210 ALA A CA 1
ATOM 1522 C C . ALA A 1 210 ? -28.853 10.628 -1.538 1.00 97.00 210 ALA A C 1
ATOM 1524 O O . ALA A 1 210 ? -30.071 10.455 -1.612 1.00 97.00 210 ALA A O 1
ATOM 1525 N N . ALA A 1 211 ? -28.070 9.765 -0.890 1.00 97.50 211 ALA A N 1
ATOM 1526 C CA . ALA A 1 211 ? -28.609 8.580 -0.234 1.00 97.50 211 ALA A CA 1
ATOM 1527 C C . ALA A 1 211 ? -29.517 8.941 0.951 1.00 97.50 211 ALA A C 1
ATOM 1529 O O . ALA A 1 211 ? -30.586 8.360 1.105 1.00 97.50 211 ALA A O 1
ATOM 1530 N N . SER A 1 212 ? -29.120 9.903 1.787 1.00 94.31 212 SER A N 1
ATOM 1531 C CA . SER A 1 212 ? -29.859 10.221 3.015 1.00 94.31 212 SER A CA 1
ATOM 1532 C C . SER A 1 212 ? -31.112 11.068 2.773 1.00 94.31 212 SER A C 1
ATOM 1534 O O . SER A 1 212 ? -32.159 10.759 3.335 1.00 94.31 212 SER A O 1
ATOM 1536 N N . SER A 1 213 ? -31.034 12.090 1.917 1.00 92.06 213 SER A N 1
ATOM 1537 C CA . SER A 1 213 ? -32.133 13.037 1.679 1.00 92.06 213 SER A CA 1
ATOM 1538 C C . SER A 1 213 ? -33.241 12.481 0.787 1.00 92.06 213 SER A C 1
ATOM 1540 O O . SER A 1 213 ? -34.410 12.803 0.989 1.00 92.06 213 SER A O 1
ATOM 1542 N N . ARG A 1 214 ? -32.888 11.650 -0.200 1.00 94.50 214 ARG A N 1
ATOM 1543 C CA . ARG A 1 214 ? -33.815 11.231 -1.264 1.00 94.50 214 ARG A CA 1
ATOM 1544 C C . ARG A 1 214 ? -33.755 9.749 -1.624 1.00 94.50 214 ARG A C 1
ATOM 1546 O O . ARG A 1 214 ? -34.437 9.345 -2.556 1.00 94.50 214 ARG A O 1
ATOM 1553 N N . GLN A 1 215 ? -32.970 8.946 -0.898 1.00 96.00 215 GLN A N 1
ATOM 1554 C CA . GLN A 1 215 ? -32.817 7.507 -1.159 1.00 96.00 215 GLN A CA 1
ATOM 1555 C C . GLN A 1 215 ? -32.405 7.207 -2.612 1.00 96.00 215 GLN A C 1
ATOM 1557 O O . GLN A 1 215 ? -32.874 6.243 -3.208 1.00 96.00 215 GLN A O 1
ATOM 1562 N N . ASP A 1 216 ? -31.525 8.043 -3.174 1.00 96.81 216 ASP A N 1
ATOM 1563 C CA . ASP A 1 216 ? -30.996 7.878 -4.532 1.00 96.81 216 ASP A CA 1
ATOM 1564 C C . ASP A 1 216 ? -30.415 6.468 -4.718 1.00 96.81 216 ASP A C 1
ATOM 1566 O O . ASP A 1 216 ? -29.502 6.066 -3.991 1.00 96.81 216 ASP A O 1
ATOM 1570 N N . GLU A 1 217 ? -30.965 5.698 -5.659 1.00 95.88 217 GLU A N 1
ATOM 1571 C CA . GLU A 1 217 ? -30.679 4.265 -5.781 1.00 95.88 217 GLU 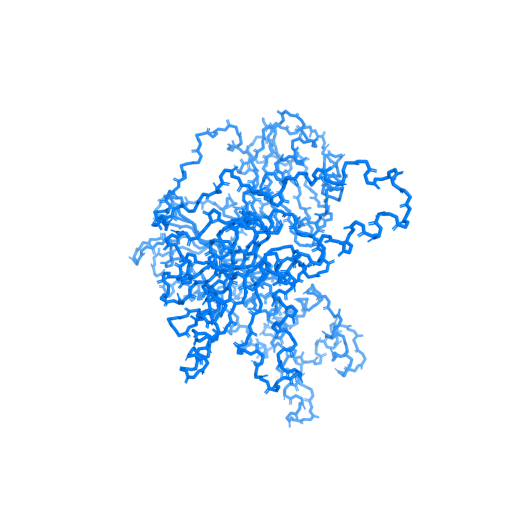A CA 1
ATOM 1572 C C . GLU A 1 217 ? -29.202 3.984 -6.082 1.00 95.88 217 GLU A C 1
ATOM 1574 O O . GLU A 1 217 ? -28.613 3.065 -5.502 1.00 95.88 217 GLU A O 1
ATOM 1579 N N . ILE A 1 218 ? -28.580 4.813 -6.930 1.00 96.19 218 ILE A N 1
ATOM 1580 C CA . ILE A 1 218 ? -27.162 4.704 -7.290 1.00 96.19 218 ILE A CA 1
ATOM 1581 C C . ILE A 1 218 ? -26.317 4.967 -6.043 1.00 96.19 218 ILE A C 1
ATOM 1583 O O . ILE A 1 218 ? -25.439 4.170 -5.695 1.00 96.19 218 ILE A O 1
ATOM 1587 N N . ALA A 1 219 ? -26.611 6.054 -5.327 1.00 98.00 219 ALA A N 1
ATOM 1588 C CA . ALA A 1 219 ? -25.889 6.411 -4.114 1.00 98.00 219 ALA A CA 1
ATOM 1589 C C . ALA A 1 219 ? -26.029 5.339 -3.020 1.00 98.00 219 ALA A C 1
ATOM 1591 O O . ALA A 1 219 ? -25.031 4.914 -2.430 1.00 98.00 219 ALA A O 1
ATOM 1592 N N . VAL A 1 220 ? -27.246 4.842 -2.782 1.00 98.06 220 VAL A N 1
ATOM 1593 C CA . VAL A 1 220 ? -27.522 3.775 -1.809 1.00 98.06 220 VAL A CA 1
ATOM 1594 C C . VAL A 1 220 ? -26.777 2.492 -2.181 1.00 98.06 220 VAL A C 1
ATOM 1596 O O . VAL A 1 220 ? -26.166 1.870 -1.308 1.00 98.06 220 VAL A O 1
ATOM 1599 N N . ALA A 1 221 ? -26.762 2.097 -3.457 1.00 97.75 221 ALA A N 1
ATOM 1600 C CA . ALA A 1 221 ? -26.031 0.915 -3.912 1.00 97.75 221 ALA A CA 1
ATOM 1601 C C . ALA A 1 221 ? -24.513 1.047 -3.689 1.00 97.75 221 ALA A C 1
ATOM 1603 O O . ALA A 1 221 ? -23.871 0.117 -3.185 1.00 97.75 221 ALA A O 1
ATOM 1604 N N . ILE A 1 222 ? -23.938 2.215 -3.994 1.00 98.38 222 ILE A N 1
ATOM 1605 C CA . ILE A 1 222 ? -22.514 2.505 -3.770 1.00 98.38 222 ILE A CA 1
ATOM 1606 C C . ILE A 1 222 ? -22.170 2.433 -2.282 1.00 98.38 222 ILE A C 1
ATOM 1608 O O . ILE A 1 222 ? -21.168 1.814 -1.909 1.00 98.38 222 ILE A O 1
ATOM 1612 N N . LEU A 1 223 ? -23.001 3.022 -1.421 1.00 98.44 223 LEU A N 1
ATOM 1613 C CA . LEU A 1 223 ? -22.765 3.031 0.021 1.00 98.44 223 LEU A CA 1
ATOM 1614 C C . LEU A 1 223 ? -22.951 1.641 0.638 1.00 98.44 223 LEU A C 1
ATOM 1616 O O . LEU A 1 223 ? -22.102 1.218 1.416 1.00 98.44 223 LEU A O 1
ATOM 1620 N N . ARG A 1 224 ? -23.946 0.854 0.215 1.00 97.81 224 ARG A N 1
ATOM 1621 C CA . ARG A 1 224 ? -24.069 -0.558 0.631 1.00 97.81 224 ARG A CA 1
ATOM 1622 C C . ARG A 1 224 ? -22.846 -1.383 0.236 1.00 97.81 224 ARG A C 1
ATOM 1624 O O . ARG A 1 224 ? -22.340 -2.178 1.025 1.00 97.81 224 ARG A O 1
ATOM 1631 N N . ARG A 1 225 ? -22.315 -1.175 -0.975 1.00 97.75 225 ARG A N 1
ATOM 1632 C CA . ARG A 1 225 ? -21.055 -1.803 -1.402 1.00 97.75 225 ARG A CA 1
ATOM 1633 C C . ARG A 1 225 ? -19.891 -1.362 -0.509 1.00 97.75 225 ARG A C 1
ATOM 1635 O O . ARG A 1 225 ? -19.069 -2.195 -0.131 1.00 97.75 225 ARG A O 1
ATOM 1642 N N . ALA A 1 226 ? -19.787 -0.073 -0.195 1.00 98.06 226 ALA A N 1
ATOM 1643 C CA . ALA A 1 226 ? -18.726 0.459 0.654 1.00 98.06 226 ALA A CA 1
ATOM 1644 C C . ALA A 1 226 ? -18.798 -0.106 2.082 1.00 98.06 226 ALA A C 1
ATOM 1646 O O . ALA A 1 226 ? -17.776 -0.562 2.599 1.00 98.06 226 ALA A O 1
ATOM 1647 N N . SER A 1 227 ? -19.990 -0.149 2.687 1.00 98.12 227 SER A N 1
ATOM 1648 C CA . SER A 1 227 ? -20.207 -0.676 4.040 1.00 98.12 227 SER A CA 1
ATOM 1649 C C . SER A 1 227 ? -19.816 -2.156 4.130 1.00 98.12 227 SER A C 1
ATOM 1651 O O . SER A 1 227 ? -19.111 -2.557 5.055 1.00 98.12 227 SER A O 1
ATOM 1653 N N . GLU A 1 228 ? -20.178 -2.944 3.114 1.00 97.62 228 GLU A N 1
ATOM 1654 C CA . GLU A 1 228 ? -19.828 -4.359 2.969 1.00 97.62 228 GLU A CA 1
ATOM 1655 C C . GLU A 1 228 ? -18.314 -4.586 2.858 1.00 97.62 228 GLU A C 1
ATOM 1657 O O . GLU A 1 228 ? -17.770 -5.556 3.388 1.00 97.62 228 GLU A O 1
ATOM 1662 N N . ARG A 1 229 ? -17.597 -3.700 2.157 1.00 96.19 229 ARG A N 1
ATOM 1663 C CA . ARG A 1 229 ? -16.136 -3.803 2.027 1.00 96.19 229 ARG A CA 1
ATOM 1664 C C . ARG A 1 229 ? -15.425 -3.444 3.326 1.00 96.19 229 ARG A C 1
ATOM 1666 O O . ARG A 1 229 ? -14.496 -4.159 3.696 1.00 96.19 229 ARG A O 1
ATOM 1673 N N . LEU A 1 230 ? -15.862 -2.386 4.010 1.00 97.88 230 LEU A N 1
ATOM 1674 C CA . LEU A 1 230 ? -15.296 -1.996 5.303 1.00 97.88 230 LEU A CA 1
ATOM 1675 C C . LEU A 1 230 ? -15.527 -3.090 6.351 1.00 97.88 230 LEU A C 1
ATOM 1677 O O . LEU A 1 230 ? -14.575 -3.528 6.987 1.00 97.88 230 LEU A O 1
ATOM 1681 N N . SER A 1 231 ? -16.754 -3.602 6.487 1.00 97.81 231 SER A N 1
ATOM 1682 C CA . SER A 1 231 ? -17.054 -4.652 7.469 1.00 97.81 231 SER A CA 1
ATOM 1683 C C . SER A 1 231 ? -16.244 -5.929 7.218 1.00 97.81 231 SER A C 1
ATOM 1685 O O . SER A 1 231 ? -15.676 -6.492 8.154 1.00 97.81 231 SER A O 1
ATOM 1687 N N . LYS A 1 232 ? -16.106 -6.359 5.955 1.00 96.88 232 LYS A N 1
ATOM 1688 C CA . LYS A 1 232 ? -15.264 -7.507 5.584 1.00 96.88 232 LYS A CA 1
ATOM 1689 C C . LYS A 1 232 ? -13.795 -7.287 5.920 1.00 96.88 232 LYS A C 1
ATOM 1691 O O . LYS A 1 232 ? -13.150 -8.209 6.412 1.00 96.88 232 LYS A O 1
ATOM 1696 N N . ASP A 1 233 ? -13.259 -6.096 5.671 1.00 96.50 233 ASP A N 1
ATOM 1697 C CA . ASP A 1 233 ? -11.865 -5.796 5.998 1.00 96.50 233 ASP A CA 1
ATOM 1698 C C . ASP A 1 233 ? -11.629 -5.817 7.512 1.00 96.50 233 ASP A C 1
ATOM 1700 O O . ASP A 1 233 ? -10.665 -6.451 7.950 1.00 96.50 233 ASP A O 1
ATOM 1704 N N . ALA A 1 234 ? -12.543 -5.257 8.311 1.00 97.31 234 ALA A N 1
ATOM 1705 C CA . ALA A 1 234 ? -12.504 -5.357 9.770 1.00 97.31 234 ALA A CA 1
ATOM 1706 C C . ALA A 1 234 ? -12.536 -6.819 10.249 1.00 97.31 234 ALA A C 1
ATOM 1708 O O . ALA A 1 234 ? -11.682 -7.240 11.032 1.00 97.31 234 ALA A O 1
ATOM 1709 N N . VAL A 1 235 ? -13.479 -7.624 9.752 1.00 97.12 235 VAL A N 1
ATOM 1710 C CA . VAL A 1 235 ? -13.653 -9.032 10.156 1.00 97.12 235 VAL A CA 1
ATOM 1711 C C . VAL A 1 235 ? -12.454 -9.892 9.747 1.00 97.12 235 VAL A C 1
ATOM 1713 O O . VAL A 1 235 ? -11.973 -10.704 10.543 1.00 97.12 235 VAL A O 1
ATOM 1716 N N . HIS A 1 236 ? -11.922 -9.703 8.537 1.00 96.31 236 HIS A N 1
ATOM 1717 C CA . HIS A 1 236 ? -10.705 -10.386 8.094 1.00 96.31 236 HIS A CA 1
ATOM 1718 C C . HIS A 1 236 ? -9.475 -9.947 8.888 1.00 96.31 236 HIS A C 1
ATOM 1720 O O . HIS A 1 236 ? -8.579 -10.758 9.125 1.00 96.31 236 HIS A O 1
ATOM 1726 N N . CYS A 1 237 ? -9.422 -8.682 9.306 1.00 96.38 237 CYS A N 1
ATOM 1727 C CA . CYS A 1 237 ? -8.365 -8.175 10.169 1.00 96.38 237 CYS A CA 1
ATOM 1728 C C . CYS A 1 237 ? -8.419 -8.880 11.527 1.00 96.38 237 CYS A C 1
ATOM 1730 O O . CYS A 1 237 ? -7.422 -9.462 11.952 1.00 96.38 237 CYS A O 1
ATOM 1732 N N . ALA A 1 238 ? -9.607 -8.947 12.137 1.00 96.81 238 ALA A N 1
ATOM 1733 C CA . ALA A 1 238 ? -9.842 -9.674 13.381 1.00 96.81 238 ALA A CA 1
ATOM 1734 C C . ALA A 1 238 ? -9.443 -11.154 13.275 1.00 96.81 238 ALA A C 1
ATOM 1736 O O . ALA A 1 238 ? -8.823 -11.685 14.187 1.00 96.81 238 ALA A O 1
ATOM 1737 N N . ALA A 1 239 ? -9.725 -11.818 12.148 1.00 95.75 239 ALA A N 1
ATOM 1738 C CA . ALA A 1 239 ? -9.392 -13.235 11.935 1.00 95.75 239 ALA A CA 1
ATOM 1739 C C . ALA A 1 239 ? -7.890 -13.539 11.932 1.00 95.75 239 ALA A C 1
ATOM 1741 O O . ALA A 1 239 ? -7.500 -14.693 12.075 1.00 95.75 239 ALA A O 1
ATOM 1742 N N . ARG A 1 240 ? -7.046 -12.517 11.782 1.00 95.62 240 ARG A N 1
ATOM 1743 C CA . ARG A 1 240 ? -5.587 -12.659 11.811 1.00 95.62 240 ARG A CA 1
ATOM 1744 C C . ARG A 1 240 ? -4.970 -12.342 13.174 1.00 95.62 240 ARG A C 1
ATOM 1746 O O . ARG A 1 240 ? -3.775 -12.560 13.338 1.00 95.62 240 ARG A O 1
ATOM 1753 N N . VAL A 1 241 ? -5.748 -11.817 14.124 1.00 94.25 241 VAL A N 1
ATOM 1754 C CA . VAL A 1 241 ? -5.269 -11.446 15.472 1.00 94.25 241 VAL A CA 1
ATOM 1755 C C . VAL A 1 241 ? -6.073 -12.062 16.613 1.00 94.25 241 VAL A C 1
ATOM 1757 O O . VAL A 1 241 ? -5.629 -11.976 17.751 1.00 94.25 241 VAL A O 1
ATOM 1760 N N . ALA A 1 242 ? -7.226 -12.666 16.333 1.00 94.69 242 ALA A N 1
ATOM 1761 C CA . ALA A 1 242 ? -8.087 -13.308 17.318 1.00 94.69 242 ALA A CA 1
ATOM 1762 C C . ALA A 1 242 ? -8.748 -14.559 16.727 1.00 94.69 242 ALA A C 1
ATOM 1764 O O . ALA A 1 242 ? -9.192 -14.559 15.569 1.00 94.69 242 ALA A O 1
ATOM 1765 N N . GLN A 1 243 ? -8.846 -15.599 17.549 1.00 92.50 243 GLN A N 1
ATOM 1766 C CA . GLN A 1 243 ? -9.489 -16.864 17.222 1.00 92.50 243 GLN A CA 1
ATOM 1767 C C . GLN A 1 243 ? -11.013 -16.704 17.094 1.00 92.50 243 GLN A C 1
ATOM 1769 O O . GLN A 1 243 ? -11.600 -15.741 17.606 1.00 92.50 243 GLN A O 1
ATOM 1774 N N . PRO A 1 244 ? -11.697 -17.635 16.406 1.00 90.00 244 PRO A N 1
ATOM 1775 C CA . PRO A 1 244 ? -13.153 -17.704 16.436 1.00 90.00 244 PRO A CA 1
ATOM 1776 C C . PRO A 1 244 ? -13.679 -17.810 17.878 1.00 90.00 244 PRO A C 1
ATOM 1778 O O . PRO A 1 244 ? -13.186 -18.616 18.660 1.00 90.00 244 PRO A O 1
ATOM 1781 N N . GLY A 1 245 ? -14.682 -16.999 18.227 1.00 88.38 245 GLY A N 1
ATOM 1782 C CA . GLY A 1 245 ? -15.296 -16.969 19.563 1.00 88.38 245 GLY A CA 1
ATOM 1783 C C . GLY A 1 245 ? -14.629 -16.027 20.572 1.00 88.38 245 GLY A C 1
ATOM 1784 O O . GLY A 1 245 ? -15.263 -15.664 21.559 1.00 88.38 245 GLY A O 1
ATOM 1785 N N . GLU A 1 246 ? -13.400 -15.567 20.321 1.00 94.50 246 GLU A N 1
ATOM 1786 C CA . GLU A 1 246 ? -12.776 -14.541 21.159 1.00 94.50 246 GLU A CA 1
ATOM 1787 C C . GLU A 1 246 ? -13.414 -13.170 20.920 1.00 94.50 246 GLU A C 1
ATOM 1789 O O . GLU A 1 246 ? -13.664 -12.764 19.777 1.00 94.50 246 GLU A O 1
ATOM 1794 N N . LYS A 1 247 ? -13.641 -12.434 22.012 1.00 96.94 247 LYS A N 1
ATOM 1795 C CA . LYS A 1 247 ? -14.199 -11.086 21.958 1.00 96.94 247 LYS A CA 1
ATOM 1796 C C . LYS A 1 247 ? -13.170 -10.111 21.387 1.00 96.94 247 LYS A C 1
ATOM 1798 O O . LYS A 1 247 ? -12.027 -10.047 21.846 1.00 96.94 247 LYS A O 1
ATOM 1803 N N . VAL A 1 248 ? -13.588 -9.331 20.395 1.00 97.50 248 VAL A N 1
ATOM 1804 C CA . VAL A 1 248 ? -12.769 -8.295 19.758 1.00 97.50 248 VAL A CA 1
ATOM 1805 C C . VAL A 1 248 ? -13.460 -6.949 19.930 1.00 97.50 248 VAL A C 1
ATOM 1807 O O . VAL A 1 248 ? -14.675 -6.852 19.779 1.00 97.50 248 VAL A O 1
ATOM 1810 N N . GLN A 1 249 ? -12.693 -5.903 20.223 1.00 97.12 249 GLN A N 1
ATOM 1811 C CA . GLN A 1 249 ? -13.201 -4.537 20.159 1.00 97.12 249 GLN A CA 1
ATOM 1812 C C . GLN A 1 249 ? -12.866 -3.938 18.792 1.00 97.12 249 GLN A C 1
ATOM 1814 O O . GLN A 1 249 ? -11.701 -3.861 18.405 1.00 97.12 249 GLN A O 1
ATOM 1819 N N . PHE A 1 250 ? -13.876 -3.490 18.060 1.00 97.06 250 PHE A N 1
ATOM 1820 C CA . PHE A 1 250 ? -13.723 -2.778 16.800 1.00 97.06 250 PHE A CA 1
ATOM 1821 C C . PHE A 1 250 ? -13.852 -1.276 17.040 1.00 97.06 250 PHE A C 1
ATOM 1823 O O . PHE A 1 250 ? -14.870 -0.808 17.539 1.00 97.06 250 PHE A O 1
ATOM 1830 N N . LEU A 1 251 ? -12.838 -0.509 16.660 1.00 95.69 251 LEU A N 1
ATOM 1831 C CA . LEU A 1 251 ? -12.816 0.945 16.773 1.00 95.69 251 LEU A CA 1
ATOM 1832 C C . LEU A 1 251 ? -13.074 1.550 15.391 1.00 95.69 251 LEU A C 1
ATOM 1834 O O . LEU A 1 251 ? -12.259 1.397 14.485 1.00 95.69 251 LEU A O 1
ATOM 1838 N N . LEU A 1 252 ? -14.202 2.230 15.207 1.00 95.50 252 LEU A N 1
ATOM 1839 C CA . LEU A 1 252 ? -14.524 2.957 13.981 1.00 95.50 252 LEU A CA 1
ATOM 1840 C C . LEU A 1 252 ? -13.948 4.371 14.054 1.00 95.50 252 LEU A C 1
ATOM 1842 O O . LEU A 1 252 ? -14.210 5.108 15.008 1.00 95.50 252 LEU A O 1
ATOM 1846 N N . ASN A 1 253 ? -13.191 4.761 13.030 1.00 91.94 253 ASN A N 1
ATOM 1847 C CA . ASN A 1 253 ? -12.587 6.087 12.935 1.00 91.94 253 ASN A CA 1
ATOM 1848 C C . ASN A 1 253 ? -12.600 6.626 11.495 1.00 91.94 253 ASN A C 1
ATOM 1850 O O . ASN A 1 253 ? -12.741 5.884 10.524 1.00 91.94 253 ASN A O 1
ATOM 1854 N N . GLY A 1 254 ? -12.371 7.929 11.351 1.00 88.00 254 GLY A N 1
ATOM 1855 C CA . GLY A 1 254 ? -12.295 8.631 10.075 1.00 88.00 254 GLY A CA 1
ATOM 1856 C C . GLY A 1 254 ? -13.620 9.276 9.674 1.00 88.00 254 GLY A C 1
ATOM 1857 O O . GLY A 1 254 ? -14.703 8.854 10.078 1.00 88.00 254 GLY A O 1
ATOM 1858 N N . SER A 1 255 ? -13.531 10.341 8.875 1.00 88.31 255 SER A N 1
ATOM 1859 C CA . SER A 1 255 ? -14.669 11.211 8.560 1.00 88.31 255 SER A CA 1
ATOM 1860 C C . SER A 1 255 ? -15.846 10.490 7.906 1.00 88.31 255 SER A C 1
ATOM 1862 O O . SER A 1 255 ? -16.980 10.886 8.146 1.00 88.31 255 SER A O 1
ATOM 1864 N N . THR A 1 256 ? -15.601 9.436 7.123 1.00 93.62 256 THR A N 1
ATOM 1865 C CA . THR A 1 256 ? -16.668 8.693 6.432 1.00 93.62 256 THR A CA 1
ATOM 1866 C C . THR A 1 256 ? -17.550 7.951 7.431 1.00 93.62 256 THR A C 1
ATOM 1868 O O . THR A 1 256 ? -18.764 7.939 7.269 1.00 93.62 256 THR A O 1
ATOM 1871 N N . LEU A 1 257 ? -16.960 7.382 8.486 1.00 95.44 257 LEU A N 1
ATOM 1872 C CA . LEU A 1 257 ? -17.690 6.663 9.534 1.00 95.44 257 LEU A CA 1
ATOM 1873 C C . LEU A 1 257 ? -18.220 7.617 10.611 1.00 95.44 257 LEU A C 1
ATOM 1875 O O . LEU A 1 257 ? -19.365 7.509 11.028 1.00 95.44 257 LEU A O 1
ATOM 1879 N N . LEU A 1 258 ? -17.408 8.580 11.051 1.00 92.81 258 LEU A N 1
ATOM 1880 C CA . LEU A 1 258 ? -17.767 9.437 12.183 1.00 92.81 258 LEU A CA 1
ATOM 1881 C C . LEU A 1 258 ? -18.802 10.515 11.836 1.00 92.81 258 LEU A C 1
ATOM 1883 O O . LEU A 1 258 ? -19.581 10.892 12.705 1.00 92.81 258 LEU A O 1
ATOM 1887 N N . LYS A 1 259 ? -18.832 11.011 10.590 1.00 92.50 259 LYS A N 1
ATOM 1888 C CA . LYS A 1 259 ? -19.804 12.038 10.168 1.00 92.50 259 LYS A CA 1
ATOM 1889 C C . LYS A 1 259 ? -21.117 11.459 9.633 1.00 92.50 259 LYS A C 1
ATOM 1891 O O . LYS A 1 259 ? -22.085 12.199 9.524 1.00 92.50 259 LYS A O 1
ATOM 1896 N N . ASN A 1 260 ? -21.167 10.161 9.322 1.00 94.88 260 ASN A N 1
ATOM 1897 C CA . ASN A 1 260 ? -22.337 9.509 8.730 1.00 94.88 260 ASN A CA 1
ATOM 1898 C C . ASN A 1 260 ? -22.835 8.388 9.648 1.00 94.88 260 ASN A C 1
ATOM 1900 O O . ASN A 1 260 ? -22.493 7.219 9.467 1.00 94.88 260 ASN A O 1
ATOM 1904 N N . GLY A 1 261 ? -23.644 8.755 10.648 1.00 93.75 261 GLY A N 1
ATOM 1905 C CA . GLY A 1 261 ? -24.084 7.841 11.707 1.00 93.75 261 GLY A CA 1
ATOM 1906 C C . GLY A 1 261 ? -24.757 6.573 11.180 1.00 93.75 261 GLY A C 1
ATOM 1907 O O . GLY A 1 261 ? -24.318 5.479 11.515 1.00 93.75 261 GLY A O 1
ATOM 1908 N N . TRP A 1 262 ? -25.735 6.715 10.283 1.00 95.25 262 TRP A N 1
ATOM 1909 C CA . TRP A 1 262 ? -26.460 5.579 9.701 1.00 95.25 262 TRP A CA 1
ATOM 1910 C C . TRP A 1 262 ? -25.538 4.604 8.949 1.00 95.25 262 TRP A C 1
ATOM 1912 O O . TRP A 1 262 ? -25.718 3.391 9.010 1.00 95.25 262 TRP A O 1
ATOM 1922 N N . PHE A 1 263 ? -24.509 5.121 8.273 1.00 97.56 263 PHE A N 1
ATOM 1923 C CA . PHE A 1 263 ? -23.542 4.309 7.540 1.00 97.56 263 PHE A CA 1
ATOM 1924 C C . PHE A 1 263 ? -22.609 3.560 8.494 1.00 97.56 263 PHE A C 1
ATOM 1926 O O . PHE A 1 263 ? -22.318 2.381 8.290 1.00 97.56 263 PHE A O 1
ATOM 1933 N N . ALA A 1 264 ? -22.174 4.213 9.574 1.00 97.25 264 ALA A N 1
ATOM 1934 C CA . ALA A 1 264 ? -21.423 3.548 10.632 1.00 97.25 264 ALA A CA 1
ATOM 1935 C C . ALA A 1 264 ? -22.259 2.487 11.363 1.00 97.25 264 ALA A C 1
ATOM 1937 O O . ALA A 1 264 ? -21.711 1.440 11.710 1.00 97.25 264 ALA A O 1
ATOM 1938 N N . ASP A 1 265 ? -23.562 2.706 11.559 1.00 97.44 265 ASP A N 1
ATOM 1939 C CA . ASP A 1 265 ? -24.485 1.687 12.080 1.00 97.44 265 ASP A CA 1
ATOM 1940 C C . ASP A 1 265 ? -24.597 0.496 11.129 1.00 97.44 265 ASP A C 1
ATOM 1942 O O . ASP A 1 265 ? -24.534 -0.653 11.561 1.00 97.44 265 ASP A O 1
ATOM 1946 N N . GLU A 1 266 ? -24.657 0.747 9.822 1.00 97.25 266 GLU A N 1
ATOM 1947 C CA . GLU A 1 266 ? -24.692 -0.312 8.818 1.00 97.25 266 GLU A CA 1
ATOM 1948 C C . GLU A 1 266 ? -23.405 -1.163 8.815 1.00 97.25 266 GLU A C 1
ATOM 1950 O O . GLU A 1 266 ? -23.464 -2.395 8.738 1.00 97.25 266 GLU A O 1
ATOM 1955 N N . VAL A 1 267 ? -22.234 -0.525 8.933 1.00 98.38 267 VAL A N 1
ATOM 1956 C CA . VAL A 1 267 ? -20.943 -1.222 9.085 1.00 98.38 267 VAL A CA 1
ATOM 1957 C C . VAL A 1 267 ? -20.905 -2.004 10.401 1.00 98.38 267 VAL A C 1
ATOM 1959 O O . VAL A 1 267 ? -20.493 -3.165 10.412 1.00 98.38 267 VAL A O 1
ATOM 1962 N N . THR A 1 268 ? -21.382 -1.399 11.492 1.00 98.44 268 THR A N 1
ATOM 1963 C CA . THR A 1 268 ? -21.452 -2.013 12.828 1.00 98.44 268 THR A CA 1
ATOM 1964 C C . THR A 1 268 ? -22.301 -3.278 12.812 1.00 98.44 268 THR A C 1
ATOM 1966 O O . THR A 1 268 ? -21.839 -4.329 13.252 1.00 98.44 268 THR A O 1
ATOM 1969 N N . ALA A 1 269 ? -23.505 -3.211 12.240 1.00 98.25 269 ALA A N 1
ATOM 1970 C CA . ALA A 1 269 ? -24.411 -4.348 12.141 1.00 98.25 269 ALA A CA 1
ATOM 1971 C C . ALA A 1 269 ? -23.774 -5.521 11.381 1.00 98.25 269 ALA A C 1
ATOM 1973 O O . ALA A 1 269 ? -23.844 -6.662 11.833 1.00 98.25 269 ALA A O 1
ATOM 1974 N N . LYS A 1 270 ? -23.085 -5.248 10.264 1.00 98.31 270 LYS A N 1
ATOM 1975 C CA . LYS A 1 270 ? -22.378 -6.280 9.488 1.00 98.31 270 LYS A CA 1
ATOM 1976 C C . LYS A 1 270 ? -21.202 -6.893 10.255 1.00 98.31 270 LYS A C 1
ATOM 1978 O O . LYS A 1 270 ? -21.001 -8.104 10.185 1.00 98.31 270 LYS A O 1
ATOM 1983 N N . ILE A 1 271 ? -20.436 -6.084 10.992 1.00 98.31 271 ILE A N 1
ATOM 1984 C CA . ILE A 1 271 ? -19.343 -6.582 11.843 1.00 98.31 271 ILE A CA 1
ATOM 1985 C C . ILE A 1 271 ? -19.903 -7.492 12.940 1.00 98.31 271 ILE A C 1
ATOM 1987 O O . ILE A 1 271 ? -19.430 -8.616 13.089 1.00 98.31 271 ILE A O 1
ATOM 1991 N N . LEU A 1 272 ? -20.926 -7.042 13.670 1.00 97.81 272 LEU A N 1
ATOM 1992 C CA . LEU A 1 272 ? -21.522 -7.797 14.775 1.00 97.81 272 LEU A CA 1
ATOM 1993 C C . LEU A 1 272 ? -22.226 -9.074 14.307 1.00 97.81 272 LEU A C 1
ATOM 1995 O O . LEU A 1 272 ? -22.168 -10.083 15.004 1.00 97.81 272 LEU A O 1
ATOM 1999 N N . ALA A 1 273 ? -22.816 -9.072 13.108 1.00 97.38 273 ALA A N 1
ATOM 2000 C CA . ALA A 1 273 ? -23.365 -10.280 12.498 1.00 97.38 273 ALA A CA 1
ATOM 2001 C C . ALA A 1 273 ? -22.280 -11.342 12.231 1.00 97.38 273 ALA A C 1
ATOM 2003 O O . ALA A 1 273 ? -22.515 -12.530 12.432 1.00 97.38 273 ALA A O 1
ATOM 2004 N N . ALA A 1 274 ? -21.082 -10.925 11.807 1.00 96.31 274 ALA A N 1
ATOM 2005 C CA . ALA A 1 274 ? -19.963 -11.829 11.534 1.00 96.31 274 ALA A CA 1
ATOM 2006 C C . ALA A 1 274 ? -19.124 -12.176 12.780 1.00 96.31 274 ALA A C 1
ATOM 2008 O O . ALA A 1 274 ? -18.419 -13.187 12.796 1.00 96.31 274 ALA A O 1
ATOM 2009 N N . ARG A 1 275 ? -19.165 -11.334 13.817 1.00 95.31 275 ARG A N 1
ATOM 2010 C CA . ARG A 1 275 ? -18.438 -11.490 15.086 1.00 95.31 275 ARG A CA 1
ATOM 2011 C C . ARG A 1 275 ? -19.373 -11.255 16.284 1.00 95.31 275 ARG A C 1
ATOM 2013 O O . ARG A 1 275 ? -19.202 -10.262 16.995 1.00 95.31 275 ARG A O 1
ATOM 2020 N N . PRO A 1 276 ? -20.340 -12.155 16.544 1.00 95.00 276 PRO A N 1
ATOM 2021 C CA . PRO A 1 276 ? -21.235 -12.020 17.691 1.00 95.00 276 PRO A CA 1
ATOM 2022 C C . PRO A 1 276 ? -20.457 -11.940 19.012 1.00 95.00 276 PRO A C 1
ATOM 2024 O O . PRO A 1 276 ? -19.401 -12.555 19.155 1.00 95.00 276 PRO A O 1
ATOM 2027 N N . GLY A 1 277 ? -20.958 -11.161 19.972 1.00 92.75 277 GLY A N 1
ATOM 2028 C CA . GLY A 1 277 ? -20.326 -10.968 21.285 1.00 92.75 277 GLY A CA 1
ATOM 2029 C C . GLY A 1 277 ? -19.167 -9.964 21.310 1.00 92.75 277 GLY A C 1
ATOM 2030 O O . GLY A 1 277 ? -18.790 -9.518 22.390 1.00 92.75 277 GLY A O 1
ATOM 2031 N N . SER A 1 278 ? -18.636 -9.572 20.146 1.00 97.38 278 SER A N 1
ATOM 2032 C CA . SER A 1 278 ? -17.679 -8.466 20.010 1.00 97.38 278 SER A CA 1
ATOM 2033 C C . SER A 1 278 ? -18.327 -7.104 20.272 1.00 97.38 278 SER A C 1
ATOM 2035 O O . SER A 1 278 ? -19.548 -6.965 20.281 1.00 97.38 278 SER A O 1
ATOM 2037 N N . GLU A 1 279 ? -17.495 -6.085 20.458 1.00 96.31 279 GLU A N 1
ATOM 2038 C CA . GLU A 1 279 ? -17.922 -4.704 20.682 1.00 96.31 279 GLU A CA 1
ATOM 2039 C C . GLU A 1 279 ? -17.514 -3.828 19.497 1.00 96.31 279 GLU A C 1
ATOM 2041 O O . GLU A 1 279 ? -16.440 -4.021 18.932 1.00 96.31 279 GLU A O 1
ATOM 2046 N N . VAL A 1 280 ? -18.343 -2.852 19.124 1.00 96.88 280 VAL A N 1
ATOM 2047 C CA . VAL A 1 280 ? -17.999 -1.841 18.116 1.00 96.88 280 VAL A CA 1
ATOM 2048 C C . VAL A 1 280 ? -18.189 -0.457 18.725 1.00 96.88 280 VAL A C 1
ATOM 2050 O O . VAL A 1 280 ? -19.278 -0.125 19.185 1.00 96.88 280 VAL A O 1
ATOM 2053 N N . VAL A 1 281 ? -17.136 0.358 18.707 1.00 94.56 281 VAL A N 1
ATOM 2054 C CA . VAL A 1 281 ? -17.106 1.705 19.289 1.00 94.56 281 VAL A CA 1
ATOM 2055 C C . VAL A 1 281 ? -16.702 2.706 18.222 1.00 94.56 281 VAL A C 1
ATOM 2057 O O . VAL A 1 281 ? -15.754 2.483 17.474 1.00 94.56 281 VAL A O 1
ATOM 2060 N N . ARG A 1 282 ? -17.385 3.848 18.163 1.00 93.81 282 ARG A N 1
ATOM 2061 C CA . ARG A 1 282 ? -16.943 4.999 17.364 1.00 93.81 282 ARG A CA 1
ATOM 2062 C C . ARG A 1 282 ? -16.009 5.843 18.219 1.00 93.81 282 ARG A C 1
ATOM 2064 O O . ARG A 1 282 ? -16.397 6.250 19.312 1.00 93.81 282 ARG A O 1
ATOM 2071 N N . LEU A 1 283 ? -14.794 6.106 17.745 1.00 88.44 283 LEU A N 1
ATOM 2072 C CA . LEU A 1 283 ? -13.848 6.915 18.512 1.00 88.44 283 LEU A CA 1
ATOM 2073 C C . LEU A 1 283 ? -14.377 8.343 18.682 1.00 88.44 283 LEU A C 1
ATOM 2075 O O . LEU A 1 283 ? -14.607 9.054 17.707 1.00 88.44 283 LEU A O 1
ATOM 2079 N N . ALA A 1 284 ? -14.551 8.752 19.939 1.00 80.06 284 ALA A N 1
ATOM 2080 C CA . ALA A 1 284 ? -15.005 10.093 20.298 1.00 80.06 284 ALA A CA 1
ATOM 2081 C C . ALA A 1 284 ? -13.850 11.106 20.387 1.00 80.06 284 ALA A C 1
ATOM 2083 O O . ALA A 1 284 ? -14.059 12.303 20.196 1.00 80.06 284 ALA A O 1
ATOM 2084 N N . ARG A 1 285 ? -12.629 10.637 20.684 1.00 78.00 285 ARG A N 1
ATOM 2085 C CA . ARG A 1 285 ? -11.438 11.483 20.833 1.00 78.00 285 ARG A CA 1
ATOM 2086 C C . ARG A 1 285 ? -10.555 11.425 19.572 1.00 78.00 285 ARG A C 1
ATOM 2088 O O . ARG A 1 285 ? -10.386 10.342 19.011 1.00 78.00 285 ARG A O 1
ATOM 2095 N N . PRO A 1 286 ? -9.972 12.559 19.134 1.00 80.94 286 PRO A N 1
ATOM 2096 C CA . PRO A 1 286 ? -8.978 12.587 18.056 1.00 80.94 286 PRO A CA 1
ATOM 2097 C C . PRO A 1 286 ? -7.741 11.723 18.346 1.00 80.94 286 PRO A C 1
ATOM 2099 O O . PRO A 1 286 ? -7.413 11.480 19.509 1.00 80.94 286 PRO A O 1
ATOM 2102 N N . GLY A 1 287 ? -7.003 11.327 17.301 1.00 82.62 287 GLY A N 1
ATOM 2103 C CA . GLY A 1 287 ? -5.788 10.512 17.426 1.00 82.62 287 GLY A CA 1
ATOM 2104 C C . GLY A 1 287 ? -4.675 11.189 18.234 1.00 82.62 287 GLY A C 1
ATOM 2105 O O . GLY A 1 287 ? -3.873 10.504 18.866 1.00 82.62 287 GLY A O 1
ATOM 2106 N N . THR A 1 288 ? -4.683 12.520 18.346 1.00 88.00 288 THR A N 1
ATOM 2107 C CA . THR A 1 288 ? -3.811 13.260 19.272 1.00 88.00 288 THR A CA 1
ATOM 2108 C C . THR A 1 288 ? -3.918 12.779 20.724 1.00 88.00 288 THR A C 1
ATOM 2110 O O . THR A 1 288 ? -2.910 12.776 21.425 1.00 88.00 288 THR A O 1
ATOM 2113 N N . TRP A 1 289 ? -5.075 12.286 21.182 1.00 89.00 289 TRP A N 1
ATOM 2114 C CA . TRP A 1 289 ? -5.208 11.683 22.517 1.00 89.00 289 TRP A CA 1
ATOM 2115 C C . TRP A 1 289 ? -4.540 10.314 22.630 1.00 89.00 289 TRP A C 1
ATOM 2117 O O . TRP A 1 289 ? -3.998 9.985 23.683 1.00 89.00 289 TRP A O 1
ATOM 2127 N N . GLY A 1 290 ? -4.501 9.545 21.544 1.00 88.12 290 GLY A N 1
ATOM 2128 C CA . GLY A 1 290 ? -3.677 8.343 21.477 1.00 88.12 290 GLY A CA 1
ATOM 2129 C C . GLY A 1 290 ? -2.186 8.663 21.518 1.00 88.12 290 GLY A C 1
ATOM 2130 O O . GLY A 1 290 ? -1.415 7.976 22.182 1.00 88.12 290 GLY A O 1
ATOM 2131 N N . ALA A 1 291 ? -1.779 9.776 20.904 1.00 91.31 291 ALA A N 1
ATOM 2132 C CA . ALA A 1 291 ? -0.417 10.281 21.042 1.00 91.31 291 ALA A CA 1
ATOM 2133 C C . ALA A 1 291 ? -0.112 10.717 22.488 1.00 91.31 291 ALA A C 1
ATOM 2135 O O . ALA A 1 291 ? 0.967 10.419 22.994 1.00 91.31 291 ALA A O 1
ATOM 2136 N N . ILE A 1 292 ? -1.068 11.315 23.209 1.00 92.31 292 ILE A N 1
ATOM 2137 C CA . ILE A 1 292 ? -0.937 11.560 24.658 1.00 92.31 292 ILE A CA 1
ATOM 2138 C C . ILE A 1 292 ? -0.780 10.252 25.440 1.00 92.31 292 ILE A C 1
ATOM 2140 O O . ILE A 1 292 ? 0.078 10.169 26.321 1.00 92.31 292 ILE A O 1
ATOM 2144 N N . ALA A 1 293 ? -1.565 9.219 25.128 1.00 89.69 293 ALA A N 1
ATOM 2145 C CA . ALA A 1 293 ? -1.443 7.913 25.775 1.00 89.69 293 ALA A CA 1
ATOM 2146 C C . ALA A 1 293 ? -0.053 7.289 25.542 1.00 89.69 293 ALA A C 1
ATOM 2148 O O . ALA A 1 293 ? 0.573 6.816 26.494 1.00 89.69 293 ALA A O 1
ATOM 2149 N N . MET A 1 294 ? 0.490 7.396 24.325 1.00 91.19 294 MET A N 1
ATOM 2150 C CA . MET A 1 294 ? 1.876 7.015 24.032 1.00 91.19 294 MET A CA 1
ATOM 2151 C C . MET A 1 294 ? 2.891 7.852 24.821 1.00 91.19 294 MET A C 1
ATOM 2153 O O . MET A 1 294 ? 3.832 7.297 25.387 1.00 91.19 294 MET A O 1
ATOM 2157 N N . ALA A 1 295 ? 2.693 9.170 24.917 1.00 92.38 295 ALA A N 1
ATOM 2158 C CA . ALA A 1 295 ? 3.563 10.066 25.681 1.00 92.38 295 ALA A CA 1
ATOM 2159 C C . ALA A 1 295 ? 3.620 9.684 27.171 1.00 92.38 295 ALA A C 1
ATOM 2161 O O . ALA A 1 295 ? 4.678 9.771 27.793 1.00 92.38 295 ALA A O 1
ATOM 2162 N N . ARG A 1 296 ? 2.512 9.201 27.756 1.00 90.25 296 ARG A N 1
ATOM 2163 C CA . ARG A 1 296 ? 2.484 8.701 29.147 1.00 90.25 296 ARG A CA 1
ATOM 2164 C C . ARG A 1 296 ? 3.419 7.513 29.350 1.00 90.25 296 ARG A C 1
ATOM 2166 O O . ARG A 1 296 ? 4.046 7.418 30.401 1.00 9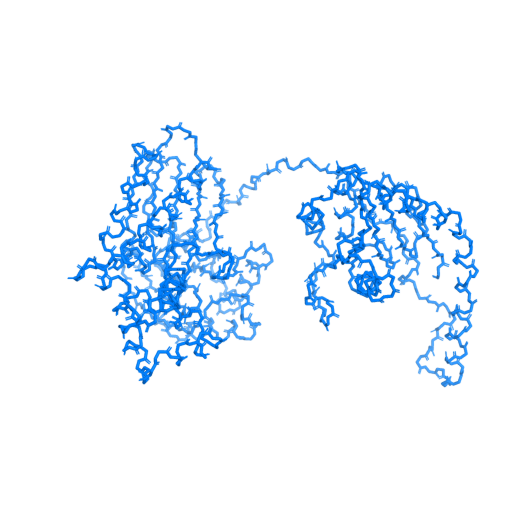0.25 296 ARG A O 1
ATOM 2173 N N . GLN A 1 297 ? 3.534 6.650 28.345 1.00 83.62 297 GLN A N 1
ATOM 2174 C CA . GLN A 1 297 ? 4.394 5.464 28.360 1.00 83.62 297 GLN A CA 1
ATOM 2175 C C . GLN A 1 297 ? 5.830 5.759 27.875 1.00 83.62 297 GLN A C 1
ATOM 2177 O O . GLN A 1 297 ? 6.712 4.899 27.957 1.00 83.62 297 GLN A O 1
ATOM 2182 N N . ALA A 1 298 ? 6.104 6.968 27.370 1.00 78.38 298 ALA A N 1
ATOM 2183 C CA . ALA A 1 298 ? 7.443 7.359 26.946 1.00 78.38 298 ALA A CA 1
ATOM 2184 C C . ALA A 1 298 ? 8.389 7.398 28.161 1.00 78.38 298 ALA A C 1
ATOM 2186 O O . ALA A 1 298 ? 8.114 8.057 29.162 1.00 78.38 298 ALA A O 1
ATOM 2187 N N . GLY A 1 299 ? 9.499 6.660 28.092 1.00 60.88 299 GLY A N 1
ATOM 2188 C CA . GLY A 1 299 ? 10.460 6.530 29.196 1.00 60.88 299 GLY A CA 1
ATOM 2189 C C . GLY A 1 299 ? 10.184 5.389 30.187 1.00 60.88 299 GLY A C 1
ATOM 2190 O O . GLY A 1 299 ? 10.978 5.205 31.102 1.00 60.88 299 GLY A O 1
ATOM 2191 N N . THR A 1 300 ? 9.121 4.591 30.007 1.00 53.31 300 THR A N 1
ATOM 2192 C CA . THR A 1 300 ? 8.858 3.372 30.806 1.00 53.31 300 THR A CA 1
ATOM 2193 C C . THR A 1 300 ? 9.154 2.065 30.055 1.00 53.31 300 THR A C 1
ATOM 2195 O O . THR A 1 300 ? 8.638 1.016 30.432 1.00 53.31 300 THR A O 1
ATOM 2198 N N . GLN A 1 301 ? 9.955 2.076 28.983 1.00 40.81 301 GLN A N 1
ATOM 2199 C CA . GLN A 1 301 ? 10.200 0.850 28.212 1.00 40.81 301 GLN A CA 1
ATOM 2200 C C . GLN A 1 301 ? 11.005 -0.197 29.001 1.00 40.81 301 GLN A C 1
ATOM 2202 O O . GLN A 1 301 ? 12.227 -0.134 29.099 1.00 40.81 301 GLN A O 1
ATOM 2207 N N . VAL A 1 302 ? 10.302 -1.248 29.433 1.00 34.75 302 VAL A N 1
ATOM 2208 C CA . VAL A 1 302 ? 10.749 -2.618 29.160 1.00 34.75 302 VAL A CA 1
ATOM 2209 C C . VAL A 1 302 ? 10.829 -2.739 27.640 1.00 34.75 302 VAL A C 1
ATOM 2211 O O . VAL A 1 302 ? 9.870 -2.398 26.944 1.00 34.75 302 VAL A O 1
ATOM 2214 N N . ALA A 1 303 ? 11.989 -3.159 27.136 1.00 27.61 303 ALA A N 1
ATOM 2215 C CA . ALA A 1 303 ? 12.241 -3.349 25.715 1.00 27.61 303 ALA A CA 1
ATOM 2216 C C . ALA A 1 303 ? 11.065 -4.080 25.040 1.00 27.61 303 ALA A C 1
ATOM 2218 O O . ALA A 1 303 ? 10.521 -5.022 25.631 1.00 27.61 303 ALA A O 1
ATOM 2219 N N . PRO A 1 304 ? 10.661 -3.689 23.817 1.00 31.27 304 PRO A N 1
ATOM 2220 C CA . PRO A 1 304 ? 9.671 -4.455 23.081 1.00 31.27 304 PRO A CA 1
ATOM 2221 C C . PRO A 1 304 ? 10.187 -5.890 22.979 1.00 31.27 304 PRO A C 1
ATOM 2223 O O . PRO A 1 304 ? 11.250 -6.131 22.408 1.00 31.27 304 PRO A O 1
ATOM 2226 N N . LYS A 1 305 ? 9.454 -6.846 23.567 1.00 27.42 305 LYS A N 1
ATOM 2227 C CA . LYS A 1 305 ? 9.674 -8.260 23.281 1.00 27.42 305 LYS A CA 1
ATOM 2228 C C . LYS A 1 305 ? 9.401 -8.417 21.799 1.00 27.42 305 LYS A C 1
ATOM 2230 O O . LYS A 1 305 ? 8.249 -8.435 21.371 1.00 27.42 305 LYS A O 1
ATOM 2235 N N . THR A 1 306 ? 10.477 -8.464 21.029 1.00 26.78 306 THR A N 1
ATOM 2236 C CA . THR A 1 306 ? 10.479 -8.887 19.643 1.00 26.78 306 THR A CA 1
ATOM 2237 C C . THR A 1 306 ? 9.765 -10.227 19.629 1.00 26.78 306 THR A C 1
ATOM 2239 O O . THR A 1 306 ? 10.298 -11.229 20.102 1.00 26.78 306 THR A O 1
ATOM 2242 N N . VAL A 1 307 ? 8.514 -10.241 19.172 1.00 26.66 307 VAL A N 1
ATOM 2243 C CA . VAL A 1 307 ? 7.868 -11.489 18.796 1.00 26.66 307 VAL A CA 1
ATOM 2244 C C . VAL A 1 307 ? 8.694 -11.968 17.619 1.00 26.66 307 VAL A C 1
ATOM 2246 O O . VAL A 1 307 ? 8.601 -11.425 16.519 1.00 26.66 307 VAL A O 1
ATOM 2249 N N . SER A 1 308 ? 9.591 -12.911 17.890 1.00 23.56 308 SER A N 1
ATOM 2250 C CA . SER A 1 308 ? 10.280 -13.653 16.859 1.00 23.56 308 SER A CA 1
ATOM 2251 C C . SER A 1 308 ? 9.196 -14.384 16.085 1.00 23.56 308 SER A C 1
ATOM 2253 O O . SER A 1 308 ? 8.710 -15.436 16.504 1.00 23.56 308 SER A O 1
ATOM 2255 N N . VAL A 1 309 ? 8.792 -13.810 14.956 1.00 27.19 309 VAL A N 1
ATOM 2256 C CA . VAL A 1 309 ? 8.317 -14.638 13.861 1.00 27.19 309 VAL A CA 1
ATOM 2257 C C . VAL A 1 309 ? 9.466 -15.608 13.633 1.00 27.19 309 VAL A C 1
ATOM 2259 O O . VAL A 1 309 ? 10.581 -15.190 13.319 1.00 27.19 309 VAL A O 1
ATOM 2262 N N . ILE A 1 310 ? 9.236 -16.887 13.920 1.00 29.22 310 ILE A N 1
ATOM 2263 C CA . ILE A 1 310 ? 10.148 -17.950 13.515 1.00 29.22 310 ILE A CA 1
ATOM 2264 C C . ILE A 1 310 ? 10.009 -18.014 11.992 1.00 29.22 310 ILE A C 1
ATOM 2266 O O . ILE A 1 310 ? 9.296 -18.846 11.442 1.00 29.22 310 ILE A O 1
ATOM 2270 N N . GLU A 1 311 ? 10.623 -17.053 11.307 1.00 30.56 311 GLU A N 1
ATOM 2271 C CA . GLU A 1 311 ? 11.000 -17.212 9.919 1.00 30.56 311 GLU A CA 1
ATOM 2272 C C . GLU A 1 311 ? 12.105 -18.258 9.936 1.00 30.56 311 GLU A C 1
ATOM 2274 O O . GLU A 1 311 ? 13.172 -18.076 10.528 1.00 30.56 311 GLU A O 1
ATOM 2279 N N . SER A 1 312 ? 11.803 -19.412 9.350 1.00 29.28 312 SER A N 1
ATOM 2280 C CA . SER A 1 312 ? 12.791 -20.425 9.029 1.00 29.28 312 SER A CA 1
ATOM 2281 C C . SER A 1 312 ? 13.888 -19.753 8.209 1.00 29.28 312 SER A C 1
ATOM 2283 O O . SER A 1 312 ? 13.677 -19.504 7.024 1.00 29.28 312 SER A O 1
ATOM 2285 N N . LYS A 1 313 ? 15.020 -19.415 8.840 1.00 32.59 313 LYS A N 1
ATOM 2286 C CA . LYS A 1 313 ? 16.199 -18.871 8.159 1.00 32.59 313 LYS A CA 1
ATOM 2287 C C . LYS A 1 313 ? 16.540 -19.790 6.982 1.00 32.59 313 LYS A C 1
ATOM 2289 O O . LYS A 1 313 ? 16.971 -20.919 7.235 1.00 32.59 313 LYS A O 1
ATOM 2294 N N . PRO A 1 314 ? 16.384 -19.355 5.719 1.00 42.19 314 PRO A N 1
ATOM 2295 C CA . PRO A 1 314 ? 17.130 -19.971 4.644 1.00 42.19 314 PRO A CA 1
ATOM 2296 C C . PRO A 1 314 ? 18.608 -19.704 4.937 1.00 42.19 314 PRO A C 1
ATOM 2298 O O . PRO A 1 314 ? 18.975 -18.671 5.498 1.00 42.19 314 PRO A O 1
ATOM 2301 N N . THR A 1 315 ? 19.430 -20.695 4.637 1.00 47.59 315 THR A N 1
ATOM 2302 C CA . THR A 1 315 ? 20.882 -20.741 4.803 1.00 47.59 315 THR A CA 1
ATOM 2303 C C . THR A 1 315 ? 21.523 -19.371 4.573 1.00 47.59 315 THR A C 1
ATOM 2305 O O . THR A 1 315 ? 21.478 -18.850 3.462 1.00 47.59 315 THR A O 1
ATOM 2308 N N . SER A 1 316 ? 22.082 -18.777 5.635 1.00 60.28 316 SER A N 1
ATOM 2309 C CA . SER A 1 316 ? 22.617 -17.415 5.606 1.00 60.28 316 SER A CA 1
ATOM 2310 C C . SER A 1 316 ? 23.736 -17.311 4.577 1.00 60.28 316 SER A C 1
ATOM 2312 O O . SER A 1 316 ? 24.831 -17.835 4.805 1.00 60.28 316 SER A O 1
ATOM 2314 N N . TRP A 1 317 ? 23.462 -16.625 3.472 1.00 69.69 317 TRP A N 1
ATOM 2315 C CA . TRP A 1 317 ? 24.510 -16.090 2.621 1.00 69.69 317 TRP A CA 1
ATOM 2316 C C . TRP A 1 317 ? 25.425 -15.187 3.467 1.00 69.69 317 TRP A C 1
ATOM 2318 O O . TRP A 1 317 ? 24.969 -14.506 4.392 1.00 69.69 317 TRP A O 1
ATOM 2328 N N . ARG A 1 318 ? 26.730 -15.214 3.187 1.00 68.38 318 ARG A N 1
ATOM 2329 C CA . ARG A 1 318 ? 27.705 -14.283 3.759 1.00 68.38 318 ARG A CA 1
ATOM 2330 C C . ARG A 1 318 ? 28.619 -13.764 2.652 1.00 68.38 318 ARG A C 1
ATOM 2332 O O . ARG A 1 318 ? 28.979 -14.553 1.775 1.00 68.38 318 ARG A O 1
ATOM 2339 N N . PRO A 1 319 ? 29.044 -12.491 2.724 1.00 71.75 319 PRO A N 1
ATOM 2340 C CA . PRO A 1 319 ? 30.079 -11.967 1.847 1.00 71.75 319 PRO A CA 1
ATOM 2341 C C . PRO A 1 319 ? 31.327 -12.852 1.891 1.00 71.75 319 PRO A C 1
ATOM 2343 O O . PRO A 1 319 ? 31.811 -13.191 2.975 1.00 71.75 319 PRO A O 1
ATOM 2346 N N . VAL A 1 320 ? 31.873 -13.201 0.727 1.00 76.19 320 VAL A N 1
ATOM 2347 C CA . VAL A 1 320 ? 33.230 -13.760 0.659 1.00 76.19 320 VAL A CA 1
ATOM 2348 C C . VAL A 1 320 ? 34.225 -12.636 0.963 1.00 76.19 320 VAL A C 1
ATOM 2350 O O . VAL A 1 320 ? 34.030 -11.505 0.518 1.00 76.19 320 VAL A O 1
ATOM 2353 N N . ALA A 1 321 ? 35.265 -12.942 1.746 1.00 61.09 321 ALA A N 1
ATOM 2354 C CA . ALA A 1 321 ? 36.197 -11.960 2.313 1.00 61.09 321 ALA A CA 1
ATOM 2355 C C . ALA A 1 321 ? 37.001 -11.159 1.270 1.00 61.09 321 ALA A C 1
ATOM 2357 O O . ALA A 1 321 ? 37.465 -10.064 1.571 1.00 61.09 321 ALA A O 1
ATOM 2358 N N . SER A 1 322 ? 37.166 -11.683 0.055 1.00 65.69 322 SER A N 1
ATOM 2359 C CA . SER A 1 322 ? 37.782 -10.975 -1.067 1.00 65.69 322 SER A CA 1
ATOM 2360 C C . SER A 1 322 ? 36.711 -10.533 -2.064 1.00 65.69 322 SER A C 1
ATOM 2362 O O . SER A 1 322 ? 36.026 -11.381 -2.640 1.00 65.69 322 SER A O 1
ATOM 2364 N N . ALA A 1 323 ? 36.604 -9.228 -2.314 1.00 68.31 323 ALA A N 1
ATOM 2365 C CA . ALA A 1 323 ? 35.976 -8.676 -3.513 1.00 68.31 323 ALA A CA 1
ATOM 2366 C C . ALA A 1 323 ? 37.064 -8.024 -4.373 1.00 68.31 323 ALA A C 1
ATOM 2368 O O . ALA A 1 323 ? 37.395 -6.860 -4.150 1.00 68.31 323 ALA A O 1
ATOM 2369 N N . PRO A 1 324 ? 37.645 -8.758 -5.343 1.00 73.19 324 PRO A N 1
ATOM 2370 C CA . PRO A 1 324 ? 38.643 -8.201 -6.259 1.00 73.19 324 PRO A CA 1
ATOM 2371 C C . PRO A 1 324 ? 38.166 -6.907 -6.931 1.00 73.19 324 PRO A C 1
ATOM 2373 O O . PRO A 1 324 ? 38.943 -5.971 -7.088 1.00 73.19 324 PRO A O 1
ATOM 2376 N N . THR A 1 325 ? 36.862 -6.812 -7.202 1.00 71.06 325 THR A N 1
ATOM 2377 C CA . THR A 1 325 ? 36.178 -5.640 -7.769 1.00 71.06 325 THR A CA 1
ATOM 2378 C C . THR A 1 325 ? 36.278 -4.365 -6.936 1.00 71.06 325 THR A C 1
ATOM 2380 O O . THR A 1 325 ? 36.091 -3.278 -7.469 1.00 71.06 325 THR A O 1
ATOM 2383 N N . GLU A 1 326 ? 36.520 -4.480 -5.630 1.00 72.94 326 GLU A N 1
ATOM 2384 C CA . GLU A 1 326 ? 36.681 -3.339 -4.717 1.00 72.94 326 GLU A CA 1
ATOM 2385 C C . GLU A 1 326 ? 38.164 -2.999 -4.488 1.00 72.94 326 GLU A C 1
ATOM 2387 O O . GLU A 1 326 ? 38.501 -2.012 -3.830 1.00 72.94 326 GLU A O 1
ATOM 2392 N N . GLY A 1 327 ? 39.068 -3.806 -5.051 1.00 77.06 327 GLY A N 1
ATOM 2393 C CA . GLY A 1 327 ? 40.501 -3.572 -5.037 1.00 77.06 327 GLY A CA 1
ATOM 2394 C C . GLY A 1 327 ? 40.916 -2.479 -6.021 1.00 77.06 327 GLY A C 1
ATOM 2395 O O . GLY A 1 327 ? 40.369 -2.329 -7.111 1.00 77.06 327 GLY A O 1
ATOM 2396 N N . ARG A 1 328 ? 41.947 -1.712 -5.656 1.00 81.62 328 ARG A N 1
ATOM 2397 C CA . ARG A 1 328 ? 42.550 -0.734 -6.566 1.00 81.62 328 ARG A CA 1
ATOM 2398 C C . ARG A 1 328 ? 43.370 -1.459 -7.633 1.00 81.62 328 ARG A C 1
ATOM 2400 O O . ARG A 1 328 ? 44.283 -2.204 -7.283 1.00 81.62 328 ARG A O 1
ATOM 2407 N N . ASN A 1 329 ? 43.124 -1.172 -8.912 1.00 86.06 329 ASN A N 1
ATOM 2408 C CA . ASN A 1 329 ? 43.996 -1.634 -9.991 1.00 86.06 329 ASN A CA 1
ATOM 2409 C C . ASN A 1 329 ? 45.384 -0.968 -9.856 1.00 86.06 329 ASN A C 1
ATOM 2411 O O . ASN A 1 329 ? 45.481 0.260 -9.945 1.00 86.06 329 ASN A O 1
ATOM 2415 N N . PRO A 1 330 ? 46.479 -1.728 -9.662 1.00 88.69 330 PRO A N 1
ATOM 2416 C CA . PRO A 1 330 ? 47.810 -1.145 -9.502 1.00 88.69 330 PRO A CA 1
ATOM 2417 C C . PRO A 1 330 ? 48.247 -0.308 -10.709 1.00 88.69 330 PRO A C 1
ATOM 2419 O O . PRO A 1 330 ? 48.937 0.700 -10.537 1.00 88.69 330 PRO A O 1
ATOM 2422 N N . LYS A 1 331 ? 47.804 -0.681 -11.919 1.00 88.75 331 LYS A N 1
ATOM 2423 C CA . LYS A 1 331 ? 48.131 0.029 -13.164 1.00 88.75 331 LYS A CA 1
ATOM 2424 C C . LYS A 1 331 ? 47.483 1.410 -13.250 1.00 88.75 331 LYS A C 1
ATOM 2426 O O . LYS A 1 331 ? 47.981 2.255 -13.980 1.00 88.75 331 LYS A O 1
ATOM 2431 N N . SER A 1 332 ? 46.409 1.656 -12.498 1.00 90.12 332 SER A N 1
ATOM 2432 C CA . SER A 1 332 ? 45.723 2.951 -12.441 1.00 90.12 332 SER A CA 1
ATOM 2433 C C . SER A 1 332 ? 46.177 3.805 -11.247 1.00 90.12 332 SER A C 1
ATOM 2435 O O . SER A 1 332 ? 45.476 4.724 -10.809 1.00 90.12 332 SER A O 1
ATOM 2437 N N . THR A 1 333 ? 47.346 3.511 -10.671 1.00 91.19 333 THR A N 1
ATOM 2438 C CA . THR A 1 333 ? 47.959 4.384 -9.663 1.00 91.19 333 THR A CA 1
ATOM 2439 C C . THR A 1 333 ? 48.338 5.711 -10.324 1.00 91.19 333 THR A C 1
ATOM 2441 O O . THR A 1 333 ? 49.100 5.722 -11.283 1.00 91.19 333 THR A O 1
ATOM 2444 N N . GLY A 1 334 ? 47.785 6.823 -9.831 1.00 90.38 334 GLY A N 1
ATOM 2445 C CA . GLY A 1 334 ? 47.984 8.151 -10.426 1.00 90.38 334 GLY A CA 1
ATOM 2446 C C . GLY A 1 334 ? 47.118 8.443 -11.660 1.00 90.38 334 GLY A C 1
ATOM 2447 O O . GLY A 1 334 ? 47.497 9.257 -12.493 1.00 90.38 334 GLY A O 1
ATOM 2448 N N . PHE A 1 335 ? 45.981 7.750 -11.829 1.00 92.25 335 PHE A N 1
ATOM 2449 C CA . PHE A 1 335 ? 45.115 7.906 -13.008 1.00 92.25 335 PHE A CA 1
ATOM 2450 C C . PHE A 1 335 ? 44.650 9.352 -13.249 1.00 92.25 335 PHE A C 1
ATOM 2452 O O . PHE A 1 335 ? 44.547 9.772 -14.396 1.00 92.25 335 PHE A O 1
ATOM 2459 N N . ALA A 1 336 ? 44.390 10.117 -12.182 1.00 92.69 336 ALA A N 1
ATOM 2460 C CA . ALA A 1 336 ? 43.947 11.509 -12.286 1.00 92.69 336 ALA A CA 1
ATOM 2461 C C . ALA A 1 336 ? 45.041 12.438 -12.846 1.00 92.69 336 ALA A C 1
ATOM 2463 O O . ALA A 1 336 ? 44.732 13.480 -13.418 1.00 92.69 336 ALA A O 1
ATOM 2464 N N . GLU A 1 337 ? 46.307 12.051 -12.691 1.00 95.12 337 GLU A N 1
ATOM 2465 C CA . GLU A 1 337 ? 47.484 12.801 -13.120 1.00 95.12 337 GLU A CA 1
ATOM 2466 C C . GLU A 1 337 ? 48.063 12.310 -14.462 1.00 95.12 337 GLU A C 1
ATOM 2468 O O . GLU A 1 337 ? 48.990 12.926 -14.992 1.00 95.12 337 GLU A O 1
ATOM 2473 N N . MET A 1 338 ? 47.543 11.213 -15.030 1.00 96.19 338 MET A N 1
ATOM 2474 C CA . MET A 1 338 ? 48.011 10.680 -16.314 1.00 96.19 338 MET A CA 1
ATOM 2475 C C . MET A 1 338 ? 47.686 11.633 -17.476 1.00 96.19 338 MET A C 1
ATOM 2477 O O . MET A 1 338 ? 46.599 12.219 -17.514 1.00 96.19 338 MET A O 1
ATOM 2481 N N . PRO A 1 339 ? 48.560 11.734 -18.497 1.00 97.25 339 PRO A N 1
ATOM 2482 C CA . PRO A 1 339 ? 48.177 12.335 -19.767 1.00 97.25 339 PRO A CA 1
ATOM 2483 C C . PRO A 1 339 ? 46.919 11.654 -20.317 1.00 97.25 339 PRO A C 1
ATOM 2485 O O . PRO A 1 339 ? 46.836 10.426 -20.350 1.00 97.25 339 PRO A O 1
ATOM 2488 N N . LEU A 1 340 ? 45.950 12.439 -20.797 1.00 97.06 340 LEU A N 1
ATOM 2489 C CA . LEU A 1 340 ? 44.647 11.927 -21.245 1.00 97.06 340 LEU A CA 1
ATOM 2490 C C . LEU A 1 340 ? 44.767 10.781 -22.267 1.00 97.06 340 LEU A C 1
ATOM 2492 O O . LEU A 1 340 ? 44.020 9.808 -22.204 1.00 97.06 340 LEU A O 1
ATOM 2496 N N . ALA A 1 341 ? 45.733 10.867 -23.187 1.00 97.62 341 ALA A N 1
ATOM 2497 C CA . ALA A 1 341 ? 45.987 9.818 -24.172 1.00 97.62 341 ALA A CA 1
ATOM 2498 C C . ALA A 1 341 ? 46.404 8.483 -23.529 1.00 97.62 341 ALA A C 1
ATOM 2500 O O . ALA A 1 341 ? 46.018 7.423 -24.019 1.00 97.62 341 ALA A O 1
ATOM 2501 N N . ASP A 1 342 ? 47.166 8.525 -22.437 1.00 96.50 342 ASP A N 1
ATOM 2502 C CA . ASP A 1 342 ? 47.623 7.330 -21.730 1.00 96.50 342 ASP A CA 1
ATOM 2503 C C . ASP A 1 342 ? 46.523 6.763 -20.829 1.00 96.50 342 ASP A C 1
ATOM 2505 O O . ASP A 1 342 ? 46.352 5.547 -20.787 1.00 96.50 342 ASP A O 1
ATOM 2509 N N . ALA A 1 343 ? 45.700 7.621 -20.213 1.00 95.88 343 ALA A N 1
ATOM 2510 C CA . ALA A 1 343 ? 44.499 7.199 -19.491 1.00 95.88 343 ALA A CA 1
ATOM 2511 C C . ALA A 1 343 ? 43.519 6.437 -20.407 1.00 95.88 343 ALA A C 1
ATOM 2513 O O . ALA A 1 343 ? 43.047 5.358 -20.048 1.00 95.88 343 ALA A O 1
ATOM 2514 N N . ILE A 1 344 ? 43.277 6.942 -21.626 1.00 96.38 344 ILE A N 1
ATOM 2515 C CA . ILE A 1 344 ? 42.441 6.267 -22.635 1.00 96.38 344 ILE A CA 1
ATOM 2516 C C . ILE A 1 344 ? 43.049 4.918 -23.038 1.00 96.38 344 ILE A C 1
ATOM 2518 O O . ILE A 1 344 ? 42.345 3.909 -23.065 1.00 96.38 344 ILE A O 1
ATOM 2522 N N . LYS A 1 345 ? 44.356 4.873 -23.335 1.00 96.81 345 LYS A N 1
ATOM 2523 C CA . LYS A 1 345 ? 45.038 3.616 -23.687 1.00 96.81 345 LYS A CA 1
ATOM 2524 C C . LYS A 1 345 ? 44.976 2.598 -22.554 1.00 96.81 345 LYS A C 1
ATOM 2526 O O . LYS A 1 345 ? 44.790 1.421 -22.837 1.00 96.81 345 LYS A O 1
ATOM 2531 N N . LEU A 1 346 ? 45.119 3.035 -21.302 1.00 95.75 346 LEU A N 1
ATOM 2532 C CA . LEU A 1 346 ? 45.010 2.162 -20.137 1.00 95.75 346 LEU A CA 1
ATOM 2533 C C . LEU A 1 346 ? 43.602 1.568 -20.028 1.00 95.75 346 LEU A C 1
ATOM 2535 O O . LEU A 1 346 ? 43.487 0.355 -19.900 1.00 95.75 346 LEU A O 1
ATOM 2539 N N . MET A 1 347 ? 42.547 2.383 -20.145 1.00 94.25 347 MET A N 1
ATOM 2540 C CA . MET A 1 347 ? 41.163 1.884 -20.127 1.00 94.25 347 MET A CA 1
ATOM 2541 C C . MET A 1 347 ? 40.923 0.845 -21.231 1.00 94.25 347 MET A C 1
ATOM 2543 O O . MET A 1 347 ? 40.451 -0.251 -20.951 1.00 94.25 347 MET A O 1
ATOM 2547 N N . LEU A 1 348 ? 41.328 1.148 -22.470 1.00 96.25 348 LEU A N 1
ATOM 2548 C CA . LEU A 1 348 ? 41.172 0.227 -23.602 1.00 96.25 348 LEU A CA 1
ATOM 2549 C C . LEU A 1 348 ? 42.007 -1.053 -23.449 1.00 96.25 348 LEU A C 1
ATOM 2551 O O . LEU A 1 348 ? 41.579 -2.120 -23.882 1.00 96.25 348 LEU A O 1
ATOM 2555 N N . ALA A 1 349 ? 43.197 -0.962 -22.850 1.00 94.88 349 ALA A N 1
ATOM 2556 C CA . ALA A 1 349 ? 44.042 -2.123 -22.594 1.00 94.88 349 ALA A CA 1
ATOM 2557 C C . ALA A 1 349 ? 43.433 -3.056 -21.537 1.00 94.88 349 ALA A C 1
ATOM 2559 O O . ALA A 1 349 ? 43.527 -4.272 -21.691 1.00 94.88 349 ALA A O 1
ATOM 2560 N N . GLU A 1 350 ? 42.794 -2.511 -20.497 1.00 92.38 350 GLU A N 1
ATOM 2561 C CA . GLU A 1 350 ? 42.070 -3.314 -19.505 1.00 92.38 350 GLU A CA 1
ATOM 2562 C C . GLU A 1 350 ? 40.798 -3.932 -20.114 1.00 92.38 350 GLU A C 1
ATOM 2564 O O . GLU A 1 350 ? 40.580 -5.137 -19.960 1.00 92.38 350 GLU A O 1
ATOM 2569 N N . ASP A 1 351 ? 40.029 -3.173 -20.904 1.00 91.94 351 ASP A N 1
ATOM 2570 C CA . ASP A 1 351 ? 38.844 -3.674 -21.622 1.00 91.94 351 ASP A CA 1
ATOM 2571 C C . ASP A 1 351 ? 39.190 -4.807 -22.600 1.00 91.94 351 ASP A C 1
ATOM 2573 O O . ASP A 1 351 ? 38.450 -5.787 -22.723 1.00 91.94 351 ASP A O 1
ATOM 2577 N N . ALA A 1 352 ? 40.351 -4.733 -23.257 1.00 95.25 352 ALA A N 1
ATOM 2578 C CA . ALA A 1 352 ? 40.826 -5.776 -24.166 1.00 95.25 352 ALA A CA 1
ATOM 2579 C C . ALA A 1 352 ? 41.058 -7.133 -23.472 1.00 95.25 352 ALA A C 1
ATOM 2581 O O . ALA A 1 352 ? 41.144 -8.159 -24.151 1.00 95.25 352 ALA A O 1
ATOM 2582 N N . THR A 1 353 ? 41.130 -7.174 -22.136 1.00 92.00 353 THR A N 1
ATOM 2583 C CA . THR A 1 353 ? 41.243 -8.429 -21.375 1.00 92.00 353 THR A CA 1
ATOM 2584 C C . THR A 1 353 ? 39.901 -9.142 -21.182 1.00 92.00 353 THR A C 1
ATOM 2586 O O . THR A 1 353 ? 39.880 -10.356 -20.959 1.00 92.00 353 THR A O 1
ATOM 2589 N N . LEU A 1 354 ? 38.776 -8.424 -21.304 1.00 91.81 354 LEU A N 1
ATOM 2590 C CA . LEU A 1 354 ? 37.440 -8.945 -21.002 1.00 91.81 354 LEU A CA 1
ATOM 2591 C C . LEU A 1 354 ? 37.039 -10.146 -21.873 1.00 91.81 354 LEU A C 1
ATOM 2593 O O . LEU A 1 354 ? 36.572 -11.133 -21.299 1.00 91.81 354 LEU A O 1
ATOM 2597 N N . PRO A 1 355 ? 37.247 -10.160 -23.209 1.00 94.88 355 PRO A N 1
ATOM 2598 C CA . PRO A 1 355 ? 36.836 -11.296 -24.035 1.00 94.88 355 PRO A CA 1
ATOM 2599 C C . PRO A 1 355 ? 37.464 -12.624 -23.598 1.00 94.88 355 PRO A C 1
ATOM 2601 O O . PRO A 1 355 ? 36.781 -13.644 -23.577 1.00 94.88 355 PRO A O 1
ATOM 2604 N N . GLY A 1 356 ? 38.741 -12.617 -23.194 1.00 95.81 356 GLY A N 1
ATOM 2605 C CA . GLY A 1 356 ? 39.424 -13.816 -22.697 1.00 95.81 356 GLY A CA 1
ATOM 2606 C C . GLY A 1 356 ? 38.848 -14.316 -21.371 1.00 95.81 356 GLY A C 1
ATOM 2607 O O . GLY A 1 356 ? 38.643 -15.516 -21.198 1.00 95.81 356 GLY A O 1
ATOM 2608 N N . LYS A 1 357 ? 38.518 -13.392 -20.461 1.00 93.69 357 LYS A N 1
ATOM 2609 C CA . LYS A 1 357 ? 37.900 -13.695 -19.160 1.00 93.69 357 LYS A CA 1
ATOM 2610 C C . LYS A 1 357 ? 36.474 -14.234 -19.313 1.00 93.69 357 LYS A C 1
ATOM 2612 O O . LYS A 1 357 ? 36.093 -15.164 -18.614 1.00 93.69 357 LYS A O 1
ATOM 2617 N N . VAL A 1 358 ? 35.707 -13.709 -20.270 1.00 94.88 358 VAL A N 1
ATOM 2618 C CA . VAL A 1 358 ? 34.372 -14.228 -20.617 1.00 94.88 358 VAL A CA 1
ATOM 2619 C C . VAL A 1 358 ? 34.471 -15.595 -21.298 1.00 94.88 358 VAL A C 1
ATOM 2621 O O . VAL A 1 358 ? 33.697 -16.495 -20.981 1.00 94.88 358 VAL A O 1
ATOM 2624 N N . LEU A 1 359 ? 35.443 -15.794 -22.195 1.00 96.69 359 LEU A N 1
ATOM 2625 C CA . LEU A 1 359 ? 35.665 -17.082 -22.858 1.00 96.69 359 LEU A CA 1
ATOM 2626 C C . LEU A 1 359 ? 36.015 -18.193 -21.857 1.00 96.69 359 LEU A C 1
ATOM 2628 O O . LEU A 1 359 ? 35.553 -19.325 -22.018 1.00 96.69 359 LEU A O 1
ATOM 2632 N N . ALA A 1 360 ? 36.773 -17.874 -20.804 1.00 96.38 360 ALA A N 1
ATOM 2633 C CA . ALA A 1 360 ? 37.067 -18.809 -19.717 1.00 96.38 360 ALA A CA 1
ATOM 2634 C C . ALA A 1 360 ? 35.796 -19.312 -18.997 1.00 96.38 360 ALA A C 1
ATOM 2636 O O . ALA A 1 360 ? 35.784 -20.414 -18.456 1.00 96.38 360 ALA A O 1
ATOM 2637 N N . GLU A 1 361 ? 34.703 -18.549 -19.061 1.00 97.38 361 GLU A N 1
ATOM 2638 C CA . GLU A 1 361 ? 33.402 -18.877 -18.474 1.00 97.38 361 GLU A CA 1
ATOM 2639 C C . GLU A 1 361 ? 32.423 -19.531 -19.469 1.00 97.38 361 GLU A C 1
ATOM 2641 O O . GLU A 1 361 ? 31.265 -19.784 -19.130 1.00 97.38 361 GLU A O 1
ATOM 2646 N N . SER A 1 362 ? 32.877 -19.853 -20.686 1.00 97.69 362 SER A N 1
ATOM 2647 C CA . SER A 1 362 ? 32.043 -20.379 -21.781 1.00 97.69 362 SER A CA 1
ATOM 2648 C C . SER A 1 362 ? 31.198 -21.599 -21.405 1.00 97.69 362 SER A C 1
ATOM 2650 O O . SER A 1 362 ? 30.022 -21.634 -21.756 1.00 97.69 362 SER A O 1
ATOM 2652 N N . ALA A 1 363 ? 31.735 -22.552 -20.637 1.00 98.00 363 ALA A N 1
ATOM 2653 C CA . ALA A 1 363 ? 30.979 -23.728 -20.192 1.00 98.00 363 ALA A CA 1
ATOM 2654 C C . ALA A 1 363 ? 29.795 -23.365 -19.267 1.00 98.00 363 ALA A C 1
ATOM 2656 O O . ALA A 1 363 ? 28.715 -23.950 -19.363 1.00 98.00 363 ALA A O 1
ATOM 2657 N N . HIS A 1 364 ? 29.964 -22.367 -18.395 1.00 98.19 364 HIS A N 1
ATOM 2658 C CA . HIS A 1 364 ? 28.908 -21.880 -17.498 1.00 98.19 364 HIS A CA 1
ATOM 2659 C C . HIS A 1 364 ? 27.866 -21.043 -18.253 1.00 98.19 364 HIS A C 1
ATOM 2661 O O . HIS A 1 364 ? 26.665 -21.115 -17.967 1.00 98.19 364 HIS A O 1
ATOM 2667 N N . ILE A 1 365 ? 28.315 -20.277 -19.253 1.00 98.50 365 ILE A N 1
ATOM 2668 C CA . ILE A 1 365 ? 27.440 -19.540 -20.171 1.00 98.50 365 ILE A CA 1
ATOM 2669 C C . ILE A 1 365 ? 26.586 -20.526 -20.976 1.00 98.50 365 ILE A C 1
ATOM 2671 O O . ILE A 1 365 ? 25.365 -20.385 -21.001 1.00 98.50 365 ILE A O 1
ATOM 2675 N N . GLU A 1 366 ? 27.196 -21.556 -21.567 1.00 98.62 366 GLU A N 1
ATOM 2676 C CA . GLU A 1 366 ? 26.493 -22.608 -22.309 1.00 98.62 366 GLU A CA 1
ATOM 2677 C C . GLU A 1 366 ? 25.440 -23.291 -21.433 1.00 98.62 366 GLU A C 1
ATOM 2679 O O . GLU A 1 366 ? 24.269 -23.364 -21.816 1.00 98.62 366 GLU A O 1
ATOM 2684 N N . TRP A 1 367 ? 25.821 -23.724 -20.226 1.00 98.62 367 TRP A N 1
ATOM 2685 C CA . TRP A 1 367 ? 24.887 -24.334 -19.280 1.00 98.62 367 TRP A CA 1
ATOM 2686 C C . TRP A 1 367 ? 23.686 -23.422 -19.003 1.00 98.62 367 TRP A C 1
ATOM 2688 O O . TRP A 1 367 ? 22.537 -23.873 -19.030 1.00 98.62 367 TRP A O 1
ATOM 2698 N N . THR A 1 368 ? 23.941 -22.128 -18.790 1.00 98.56 368 THR A N 1
ATOM 2699 C CA . THR A 1 368 ? 22.903 -21.132 -18.494 1.00 98.56 368 THR A CA 1
ATOM 2700 C C . THR A 1 368 ? 21.969 -20.935 -19.684 1.00 98.56 368 THR A C 1
ATOM 2702 O O . THR A 1 368 ? 20.750 -20.978 -19.514 1.00 98.56 368 THR A O 1
ATOM 2705 N N . VAL A 1 369 ? 22.509 -20.801 -20.898 1.00 98.50 369 VAL A N 1
ATOM 2706 C CA . VAL A 1 369 ? 21.716 -20.680 -22.133 1.00 98.50 369 VAL A CA 1
ATOM 2707 C C . VAL A 1 369 ? 20.839 -21.916 -22.343 1.00 98.50 369 VAL A C 1
ATOM 2709 O O . VAL A 1 369 ? 19.659 -21.784 -22.676 1.00 98.50 369 VAL A O 1
ATOM 2712 N N . VAL A 1 370 ? 21.366 -23.118 -22.094 1.00 98.69 370 VAL A N 1
ATOM 2713 C CA . VAL A 1 370 ? 20.599 -24.370 -22.186 1.00 98.69 370 VAL A CA 1
ATOM 2714 C C . VAL A 1 370 ? 19.489 -24.423 -21.133 1.00 98.69 370 VAL A C 1
ATOM 2716 O O . VAL A 1 370 ? 18.361 -24.802 -21.456 1.00 98.69 370 VAL A O 1
ATOM 2719 N N . ALA A 1 371 ? 19.769 -24.032 -19.886 1.00 98.62 371 ALA A N 1
ATOM 2720 C CA . ALA A 1 371 ? 18.773 -23.995 -18.816 1.00 98.62 371 ALA A CA 1
ATOM 2721 C C . ALA A 1 371 ? 17.632 -23.014 -19.133 1.00 98.62 371 ALA A C 1
ATOM 2723 O O . ALA A 1 371 ? 16.461 -23.375 -19.014 1.00 98.62 371 ALA A O 1
ATOM 2724 N N . VAL A 1 372 ? 17.967 -21.812 -19.609 1.00 98.56 372 VAL A N 1
ATOM 2725 C CA . VAL A 1 372 ? 16.995 -20.791 -20.031 1.00 98.56 372 VAL A CA 1
ATOM 2726 C C . VAL A 1 372 ? 16.171 -21.267 -21.226 1.00 98.56 372 VAL A C 1
ATOM 2728 O O . VAL A 1 372 ? 14.948 -21.160 -21.212 1.00 98.56 372 VAL A O 1
ATOM 2731 N N . SER A 1 373 ? 16.810 -21.864 -22.232 1.00 98.25 373 SER A N 1
ATOM 2732 C CA . SER A 1 373 ? 16.108 -22.385 -23.412 1.00 98.25 373 SER A CA 1
ATOM 2733 C C . SER A 1 373 ? 15.106 -23.482 -23.039 1.00 98.25 373 SER A C 1
ATOM 2735 O O . SER A 1 373 ? 13.989 -23.511 -23.555 1.00 98.25 373 SER A O 1
ATOM 2737 N N . ARG A 1 374 ? 15.472 -24.366 -22.099 1.00 98.25 374 ARG A N 1
ATOM 2738 C CA . ARG A 1 374 ? 14.564 -25.390 -21.559 1.00 98.25 374 ARG A CA 1
ATOM 2739 C C . ARG A 1 374 ? 13.410 -24.779 -20.773 1.00 98.25 374 ARG A C 1
ATOM 2741 O O . ARG A 1 374 ? 12.287 -25.241 -20.940 1.00 98.25 374 ARG A O 1
ATOM 2748 N N . ALA A 1 375 ? 13.674 -23.754 -19.963 1.00 98.06 375 ALA A N 1
ATOM 2749 C CA . ALA A 1 375 ? 12.635 -23.023 -19.245 1.00 98.06 375 ALA A CA 1
ATOM 2750 C C . ALA A 1 375 ? 11.629 -22.390 -20.211 1.00 98.06 375 ALA A C 1
ATOM 2752 O O . ALA A 1 375 ? 10.429 -22.569 -20.043 1.00 98.06 375 ALA A O 1
ATOM 2753 N N . PHE A 1 376 ? 12.086 -21.734 -21.280 1.00 97.56 376 PHE A N 1
ATOM 2754 C CA . PHE A 1 376 ? 11.177 -21.195 -22.296 1.00 97.56 376 PHE A CA 1
ATOM 2755 C C . PHE A 1 376 ? 10.351 -22.290 -22.976 1.00 97.56 376 PHE A C 1
ATOM 2757 O O . PHE A 1 376 ? 9.141 -22.134 -23.134 1.00 97.56 376 PHE A O 1
ATOM 2764 N N . ALA A 1 377 ? 10.973 -23.419 -23.330 1.00 96.81 377 ALA A N 1
ATOM 2765 C CA . ALA A 1 377 ? 10.277 -24.544 -23.951 1.00 96.81 377 ALA A CA 1
ATOM 2766 C C . ALA A 1 377 ? 9.212 -25.180 -23.037 1.00 96.81 377 ALA A C 1
ATOM 2768 O O . ALA A 1 377 ? 8.228 -25.723 -23.537 1.00 96.81 377 ALA A O 1
ATOM 2769 N N . SER A 1 378 ? 9.379 -25.101 -21.714 1.00 95.56 378 SER A N 1
ATOM 2770 C CA . SER A 1 378 ? 8.391 -25.561 -20.733 1.00 95.56 378 SER A CA 1
ATOM 2771 C C . SER A 1 378 ? 7.402 -24.476 -20.288 1.00 95.56 378 SER A C 1
ATOM 2773 O O . SER A 1 378 ? 6.596 -24.728 -19.400 1.00 95.56 378 SER A O 1
ATOM 2775 N N . GLY A 1 379 ? 7.417 -23.284 -20.895 1.00 93.94 379 GLY A N 1
ATOM 2776 C CA . GLY A 1 379 ? 6.521 -22.178 -20.531 1.00 93.94 379 GLY A CA 1
ATOM 2777 C C . GLY A 1 379 ? 6.952 -21.387 -19.288 1.00 93.94 379 GLY A C 1
ATOM 2778 O O . GLY A 1 379 ? 6.183 -20.576 -18.771 1.00 93.94 379 GLY A O 1
ATOM 2779 N N . GLY A 1 380 ? 8.171 -21.614 -18.806 1.00 96.62 380 GLY A N 1
ATOM 2780 C CA . GLY A 1 380 ? 8.844 -20.800 -17.802 1.00 96.62 380 GLY A CA 1
ATOM 2781 C C . GLY A 1 380 ? 9.454 -19.516 -18.366 1.00 96.62 380 GLY A C 1
ATOM 2782 O O . GLY A 1 380 ? 9.322 -19.184 -19.546 1.00 96.62 380 GLY A O 1
ATOM 2783 N N . ARG A 1 381 ? 10.115 -18.758 -17.487 1.00 98.12 381 ARG A N 1
ATOM 2784 C CA . ARG A 1 381 ? 10.632 -17.410 -17.766 1.00 98.12 381 ARG A CA 1
ATOM 2785 C C . ARG A 1 381 ? 12.095 -17.268 -17.363 1.00 98.12 381 ARG A C 1
ATOM 2787 O O . ARG A 1 381 ? 12.600 -18.021 -16.531 1.00 98.12 381 ARG A O 1
ATOM 2794 N N . LEU A 1 382 ? 12.733 -16.229 -17.892 1.00 98.56 382 LEU A N 1
ATOM 2795 C CA . LEU A 1 382 ? 14.027 -15.734 -17.438 1.00 98.56 382 LEU A CA 1
ATOM 2796 C C . LEU A 1 382 ? 13.813 -14.466 -16.611 1.00 98.56 382 LEU A C 1
ATOM 2798 O O . LEU A 1 382 ? 13.150 -13.527 -17.052 1.00 98.56 382 LEU A O 1
ATOM 2802 N N . ILE A 1 383 ? 14.364 -14.438 -15.402 1.00 98.56 383 ILE A N 1
ATOM 2803 C CA . ILE A 1 383 ? 14.211 -13.318 -14.478 1.00 98.56 383 ILE A CA 1
ATOM 2804 C C . ILE A 1 383 ? 15.587 -12.857 -14.011 1.00 98.56 383 ILE A C 1
ATOM 2806 O O . ILE A 1 383 ? 16.266 -13.567 -13.274 1.00 98.56 383 ILE A O 1
ATOM 2810 N N . TYR A 1 384 ? 15.974 -11.642 -14.382 1.00 98.50 384 TYR A N 1
ATOM 2811 C CA . TYR A 1 384 ? 17.149 -10.980 -13.830 1.00 98.50 384 TYR A CA 1
ATOM 2812 C C . TYR A 1 384 ? 16.808 -10.309 -12.502 1.00 98.50 384 TYR A C 1
ATOM 2814 O O . TYR A 1 384 ? 15.766 -9.662 -12.380 1.00 98.50 384 TYR A O 1
ATOM 2822 N N . CYS A 1 385 ? 17.697 -10.396 -11.516 1.00 97.31 385 CYS A N 1
ATOM 2823 C CA . CYS A 1 385 ? 17.626 -9.603 -10.294 1.00 97.31 385 CYS A CA 1
ATOM 2824 C C . CYS A 1 385 ? 18.973 -8.945 -9.985 1.00 97.31 385 CYS A C 1
ATOM 2826 O O . CYS A 1 385 ? 19.996 -9.619 -9.922 1.00 97.31 385 CYS A O 1
ATOM 2828 N N . GLY A 1 386 ? 18.983 -7.633 -9.761 1.00 95.81 386 GLY A N 1
ATOM 2829 C CA . GLY A 1 386 ? 20.212 -6.895 -9.467 1.00 95.81 386 GLY A CA 1
ATOM 2830 C C . GLY A 1 386 ? 19.968 -5.605 -8.694 1.00 95.81 386 GLY A C 1
ATOM 2831 O O . GLY A 1 386 ? 18.829 -5.224 -8.419 1.00 95.81 386 GLY A O 1
ATOM 2832 N N . ALA A 1 387 ? 21.051 -4.909 -8.369 1.00 92.06 387 ALA A N 1
ATOM 2833 C CA . ALA A 1 387 ? 21.028 -3.600 -7.722 1.00 92.06 387 ALA A CA 1
ATOM 2834 C C . ALA A 1 387 ? 21.955 -2.615 -8.452 1.00 92.06 387 ALA A C 1
ATOM 2836 O O . ALA A 1 387 ? 22.826 -3.026 -9.226 1.00 92.06 387 ALA A O 1
ATOM 2837 N N . GLY A 1 388 ? 21.738 -1.312 -8.256 1.00 90.31 388 GLY A N 1
ATOM 2838 C CA . GLY A 1 388 ? 22.540 -0.267 -8.899 1.00 90.31 388 GLY A CA 1
ATOM 2839 C C . GLY A 1 388 ? 22.660 -0.459 -10.417 1.00 90.31 388 GLY A C 1
ATOM 2840 O O . GLY A 1 388 ? 21.687 -0.807 -11.091 1.00 90.31 388 GLY A O 1
ATOM 2841 N N . THR A 1 389 ? 23.866 -0.277 -10.957 1.00 91.62 389 THR A N 1
ATOM 2842 C CA . THR A 1 389 ? 24.156 -0.450 -12.391 1.00 91.62 389 THR A CA 1
ATOM 2843 C C . THR A 1 389 ? 23.850 -1.863 -12.887 1.00 91.62 389 THR A C 1
ATOM 2845 O O . THR A 1 389 ? 23.211 -2.020 -13.923 1.00 91.62 389 THR A O 1
ATOM 2848 N N . SER A 1 390 ? 24.233 -2.896 -12.131 1.00 92.31 390 SER A N 1
ATOM 2849 C CA . SER A 1 390 ? 24.000 -4.295 -12.519 1.00 92.31 390 SER A CA 1
ATOM 2850 C C . SER A 1 390 ? 22.510 -4.628 -12.674 1.00 92.31 390 SER A C 1
ATOM 2852 O O . SER A 1 390 ? 22.103 -5.248 -13.655 1.00 92.31 390 SER A O 1
ATOM 2854 N N . GLY A 1 391 ? 21.668 -4.122 -11.766 1.00 92.88 391 GLY A N 1
ATOM 2855 C CA . GLY A 1 391 ? 20.215 -4.244 -11.876 1.00 92.88 391 GLY A CA 1
ATOM 2856 C C . GLY A 1 391 ? 19.639 -3.475 -13.064 1.00 92.88 391 GLY A C 1
ATOM 2857 O O . GLY A 1 391 ? 18.725 -3.970 -13.720 1.00 92.88 391 GLY A O 1
ATOM 2858 N N . ARG A 1 392 ? 20.187 -2.293 -13.384 1.00 95.25 392 ARG A N 1
ATOM 2859 C CA . ARG A 1 392 ? 19.770 -1.512 -14.564 1.00 95.25 392 ARG A CA 1
ATOM 2860 C C . ARG A 1 392 ? 20.075 -2.250 -15.862 1.00 95.25 392 ARG A C 1
ATOM 2862 O O . ARG A 1 392 ? 19.209 -2.283 -16.727 1.00 95.25 392 ARG A O 1
ATOM 2869 N N . LEU A 1 393 ? 21.245 -2.879 -15.971 1.00 95.12 393 LEU A N 1
ATOM 2870 C CA . LEU A 1 393 ? 21.615 -3.682 -17.140 1.00 95.12 393 LEU A CA 1
ATOM 2871 C C . LEU A 1 393 ? 20.686 -4.891 -17.318 1.00 95.12 393 LEU A C 1
ATOM 2873 O O . LEU A 1 393 ? 20.210 -5.123 -18.423 1.00 95.12 393 LEU A O 1
ATOM 2877 N N . GLY A 1 394 ? 20.342 -5.598 -16.236 1.00 95.31 394 GLY A N 1
ATOM 2878 C CA . GLY A 1 394 ? 19.374 -6.701 -16.305 1.00 95.31 394 GLY A CA 1
ATOM 2879 C C . GLY A 1 394 ? 17.963 -6.253 -16.711 1.00 95.31 394 GLY A C 1
ATOM 2880 O O . GLY A 1 394 ? 17.270 -6.951 -17.448 1.00 95.31 394 GLY A O 1
ATOM 2881 N N . VAL A 1 395 ? 17.519 -5.073 -16.263 1.00 95.19 395 VAL A N 1
ATOM 2882 C CA . VAL A 1 395 ? 16.238 -4.498 -16.715 1.00 95.19 395 VAL A CA 1
ATOM 2883 C C . VAL A 1 395 ? 16.304 -4.061 -18.178 1.00 95.19 395 VAL A C 1
ATOM 2885 O O . VAL A 1 395 ? 15.336 -4.278 -18.904 1.00 95.19 395 VAL A O 1
ATOM 2888 N N . LEU A 1 396 ? 17.423 -3.475 -18.610 1.00 95.81 396 LEU A N 1
ATOM 2889 C CA . LEU A 1 396 ? 17.631 -3.050 -19.992 1.00 95.81 396 LEU A CA 1
ATOM 2890 C C . LEU A 1 396 ? 17.579 -4.248 -20.949 1.00 95.81 396 LEU A C 1
ATOM 2892 O O . LEU A 1 396 ? 16.800 -4.219 -21.897 1.00 95.81 396 LEU A O 1
ATOM 2896 N N . ASP A 1 397 ? 18.310 -5.325 -20.652 1.00 95.69 397 ASP A N 1
ATOM 2897 C CA . ASP A 1 397 ? 18.295 -6.550 -21.462 1.00 95.69 397 ASP A CA 1
ATOM 2898 C C . ASP A 1 397 ? 16.876 -7.133 -21.595 1.00 95.69 397 ASP A C 1
ATOM 2900 O O . ASP A 1 397 ? 16.385 -7.392 -22.696 1.00 95.69 397 ASP A O 1
ATOM 2904 N N . ALA A 1 398 ? 16.148 -7.223 -20.475 1.00 94.94 398 ALA A N 1
ATOM 2905 C CA . ALA A 1 398 ? 14.752 -7.653 -20.484 1.00 94.94 398 ALA A CA 1
ATOM 2906 C C . ALA A 1 398 ? 13.848 -6.739 -21.335 1.00 94.94 398 ALA A C 1
ATOM 2908 O O . ALA A 1 398 ? 12.910 -7.221 -21.971 1.00 94.94 398 ALA A O 1
ATOM 2909 N N . SER A 1 399 ? 14.113 -5.428 -21.355 1.00 92.12 399 SER A N 1
ATOM 2910 C CA . SER A 1 399 ? 13.317 -4.453 -22.112 1.00 92.12 399 SER A CA 1
ATOM 2911 C C . SER A 1 399 ? 13.564 -4.481 -23.621 1.00 92.12 399 SER A C 1
ATOM 2913 O O . SER A 1 399 ? 12.650 -4.166 -24.381 1.00 92.12 399 SER A O 1
ATOM 2915 N N . GLU A 1 400 ? 14.746 -4.920 -24.056 1.00 96.44 400 GLU A N 1
ATOM 2916 C CA . GLU A 1 400 ? 15.100 -5.053 -25.475 1.00 96.44 400 GLU A CA 1
ATOM 2917 C C . GLU A 1 400 ? 14.566 -6.350 -26.099 1.00 96.44 400 GLU A C 1
ATOM 2919 O O . GLU A 1 400 ? 14.437 -6.456 -27.322 1.00 96.44 400 GLU A O 1
ATOM 2924 N N . CYS A 1 401 ? 14.185 -7.331 -25.276 1.00 95.12 401 CYS A N 1
ATOM 2925 C CA . CYS A 1 401 ? 13.693 -8.618 -25.757 1.00 95.12 401 CYS A CA 1
ATOM 2926 C C . CYS A 1 401 ? 12.412 -8.514 -26.620 1.00 95.12 401 CYS A C 1
ATOM 2928 O O . CYS A 1 401 ? 12.403 -9.079 -27.720 1.00 95.12 401 CYS A O 1
ATOM 2930 N N . PRO A 1 402 ? 11.345 -7.792 -26.207 1.00 90.44 402 PRO A N 1
ATOM 2931 C CA . PRO A 1 402 ? 10.146 -7.635 -27.030 1.00 90.44 402 PRO A CA 1
ATOM 2932 C C . PRO A 1 402 ? 10.374 -6.941 -28.382 1.00 90.44 402 PRO A C 1
ATOM 2934 O O . PRO A 1 402 ? 9.943 -7.503 -29.390 1.00 90.44 402 PRO A O 1
ATOM 2937 N N . PRO A 1 403 ? 11.033 -5.767 -28.477 1.00 90.94 403 PRO A N 1
ATOM 2938 C CA . PRO A 1 403 ? 11.233 -5.114 -29.771 1.00 90.94 403 PRO A CA 1
ATOM 2939 C C . PRO A 1 403 ? 12.223 -5.866 -30.674 1.00 90.94 403 PRO A C 1
ATOM 2941 O O . PRO A 1 403 ? 12.004 -5.920 -31.884 1.00 90.94 403 PRO A O 1
ATOM 2944 N N . THR A 1 404 ? 13.264 -6.488 -30.109 1.00 95.06 404 THR A N 1
ATOM 2945 C CA . THR A 1 404 ? 14.319 -7.159 -30.890 1.00 95.06 404 THR A CA 1
ATOM 2946 C C . THR A 1 404 ? 13.892 -8.541 -31.376 1.00 95.06 404 THR A C 1
ATOM 2948 O O . THR A 1 404 ? 14.079 -8.881 -32.544 1.00 95.06 404 THR A O 1
ATOM 2951 N N . PHE A 1 405 ? 13.284 -9.342 -30.496 1.00 95.06 405 PHE A N 1
ATOM 2952 C CA . PHE A 1 405 ? 12.976 -10.752 -30.761 1.00 95.06 405 PHE A CA 1
ATOM 2953 C C . PHE A 1 405 ? 11.473 -11.044 -30.857 1.00 95.06 405 PHE A C 1
ATOM 2955 O O . PHE A 1 405 ? 11.089 -12.201 -31.022 1.00 95.06 405 PHE A O 1
ATOM 2962 N N . ARG A 1 406 ? 10.610 -10.019 -30.764 1.00 92.00 406 ARG A N 1
ATOM 2963 C CA . ARG A 1 406 ? 9.137 -10.147 -30.782 1.00 92.00 406 ARG A CA 1
ATOM 2964 C C . ARG A 1 406 ? 8.599 -11.084 -29.700 1.00 92.00 406 ARG A C 1
ATOM 2966 O O . ARG A 1 406 ? 7.590 -11.761 -29.895 1.00 92.00 406 ARG A O 1
ATOM 2973 N N . THR A 1 407 ? 9.273 -11.135 -28.555 1.00 93.12 407 THR A N 1
ATOM 2974 C CA . THR A 1 407 ? 8.844 -11.948 -27.417 1.00 93.12 407 THR A CA 1
ATOM 2975 C C . THR A 1 407 ? 7.791 -11.215 -26.579 1.00 93.12 407 THR A C 1
ATOM 2977 O O . THR A 1 407 ? 7.752 -9.982 -26.549 1.00 93.12 407 THR A O 1
ATOM 2980 N N . PRO A 1 408 ? 6.921 -11.940 -25.854 1.00 89.00 408 PRO A N 1
ATOM 2981 C CA . PRO A 1 408 ? 6.089 -11.324 -24.830 1.00 89.00 408 PRO A CA 1
ATOM 2982 C C . PRO A 1 408 ? 6.959 -10.688 -23.737 1.00 89.00 408 PRO A C 1
ATOM 2984 O O . PRO A 1 408 ? 7.893 -11.322 -23.246 1.00 89.00 408 PRO A O 1
ATOM 2987 N N . ALA A 1 409 ? 6.597 -9.493 -23.260 1.00 86.06 409 ALA A N 1
ATOM 2988 C CA . ALA A 1 409 ? 7.301 -8.814 -22.159 1.00 86.06 409 ALA A CA 1
ATOM 2989 C C . ALA A 1 409 ? 7.311 -9.607 -20.833 1.00 86.06 409 ALA A C 1
ATOM 2991 O O . ALA A 1 409 ? 8.036 -9.276 -19.900 1.00 86.06 409 ALA A O 1
ATOM 2992 N N . SER A 1 410 ? 6.493 -10.658 -20.726 1.00 90.06 410 SER A N 1
ATOM 2993 C CA . SER A 1 410 ? 6.478 -11.575 -19.589 1.00 90.06 410 SER A CA 1
ATOM 2994 C C . SER A 1 410 ? 7.552 -12.667 -19.654 1.00 90.06 410 SER A C 1
ATOM 2996 O O . SER A 1 410 ? 7.765 -13.323 -18.635 1.00 90.06 410 SER A O 1
ATOM 2998 N N . LEU A 1 411 ? 8.188 -12.897 -20.809 1.00 94.12 411 LEU A N 1
ATOM 2999 C CA . LEU A 1 411 ? 9.131 -14.003 -21.016 1.00 94.12 411 LEU A CA 1
ATOM 3000 C C . LEU A 1 411 ? 10.493 -13.738 -20.360 1.00 94.12 411 LEU A C 1
ATOM 3002 O O . LEU A 1 411 ? 11.036 -14.620 -19.696 1.00 94.12 411 LEU A O 1
ATOM 3006 N N . VAL A 1 412 ? 11.004 -12.513 -20.513 1.00 97.56 412 VAL A N 1
ATOM 3007 C CA . VAL A 1 412 ? 12.246 -12.035 -19.894 1.00 97.56 412 VAL A CA 1
ATOM 3008 C C . VAL A 1 412 ? 11.914 -10.826 -19.030 1.00 97.56 412 VAL A C 1
ATOM 3010 O O . VAL A 1 412 ? 11.284 -9.883 -19.500 1.00 97.56 412 VAL A O 1
ATOM 3013 N N . GLN A 1 413 ? 12.280 -10.859 -17.750 1.00 96.25 413 GLN A N 1
ATOM 3014 C CA . GLN A 1 413 ? 11.885 -9.833 -16.782 1.00 96.25 413 GLN A CA 1
ATOM 3015 C C . GLN A 1 413 ? 13.074 -9.341 -15.963 1.00 96.25 413 GLN A C 1
ATOM 3017 O O . GLN A 1 413 ? 13.861 -10.139 -15.467 1.00 96.25 413 GLN A O 1
ATOM 3022 N N . GLY A 1 414 ? 13.149 -8.030 -15.734 1.00 95.88 414 GLY A N 1
ATOM 3023 C CA . GLY A 1 414 ? 14.104 -7.430 -14.806 1.00 95.88 414 GLY A CA 1
ATOM 3024 C C . GLY A 1 414 ? 13.487 -7.093 -13.446 1.00 95.88 414 GLY A C 1
ATOM 3025 O O . GLY A 1 414 ? 12.378 -6.551 -13.351 1.00 95.88 414 GLY A O 1
ATOM 3026 N N . ILE A 1 415 ? 14.229 -7.382 -12.381 1.00 95.75 415 ILE A N 1
ATOM 3027 C CA . ILE A 1 415 ? 13.981 -6.955 -11.005 1.00 95.75 415 ILE A CA 1
ATOM 3028 C C . ILE A 1 415 ? 15.181 -6.123 -10.555 1.00 95.75 415 ILE A C 1
ATOM 3030 O O . ILE A 1 415 ? 16.317 -6.589 -10.579 1.00 95.75 415 ILE A O 1
ATOM 3034 N N . ILE A 1 416 ? 14.919 -4.903 -10.100 1.00 94.25 416 ILE A N 1
ATOM 3035 C CA . ILE A 1 416 ? 15.945 -4.016 -9.557 1.00 94.25 416 ILE A CA 1
ATOM 3036 C C . ILE A 1 416 ? 15.623 -3.661 -8.105 1.00 94.25 416 ILE A C 1
ATOM 3038 O O . ILE A 1 416 ? 14.476 -3.333 -7.777 1.00 94.25 416 ILE A O 1
ATOM 3042 N N . ALA A 1 417 ? 16.634 -3.725 -7.239 1.00 89.88 417 ALA A N 1
ATOM 3043 C CA . ALA A 1 417 ? 16.561 -3.233 -5.870 1.00 89.88 417 ALA A CA 1
ATOM 3044 C C . ALA A 1 417 ? 16.093 -1.767 -5.856 1.00 89.88 417 ALA A C 1
ATOM 3046 O O . ALA A 1 417 ? 16.601 -0.941 -6.608 1.00 89.88 417 ALA A O 1
ATOM 3047 N N . GLY A 1 418 ? 15.092 -1.439 -5.034 1.00 81.62 418 GLY A N 1
ATOM 3048 C CA . GLY A 1 418 ? 14.499 -0.093 -4.991 1.00 81.62 418 GLY A CA 1
ATOM 3049 C C . GLY A 1 418 ? 13.421 0.166 -6.055 1.00 81.62 418 GLY A C 1
ATOM 3050 O O . GLY A 1 418 ? 12.764 1.204 -6.020 1.00 81.62 418 GLY A O 1
ATOM 3051 N N . GLY A 1 419 ? 13.164 -0.787 -6.957 1.00 86.31 419 GLY A N 1
ATOM 3052 C CA . GLY A 1 419 ? 12.054 -0.735 -7.909 1.00 86.31 419 GLY A CA 1
ATOM 3053 C C . GLY A 1 419 ? 12.239 0.295 -9.025 1.00 86.31 419 GLY A C 1
ATOM 3054 O O . GLY A 1 419 ? 13.351 0.679 -9.369 1.00 86.31 419 GLY A O 1
ATOM 3055 N N . ARG A 1 420 ? 11.132 0.742 -9.631 1.00 84.50 420 ARG A N 1
ATOM 3056 C CA . ARG A 1 420 ? 11.155 1.561 -10.857 1.00 84.50 420 ARG A CA 1
ATOM 3057 C C . ARG A 1 420 ? 12.008 2.834 -10.724 1.00 84.50 420 ARG A C 1
ATOM 3059 O O . ARG A 1 420 ? 12.728 3.158 -11.658 1.00 84.50 420 ARG A O 1
ATOM 3066 N N . SER A 1 421 ? 11.973 3.518 -9.578 1.00 76.00 421 SER A N 1
ATOM 3067 C CA . SER A 1 421 ? 12.779 4.729 -9.341 1.00 76.00 421 SER A CA 1
ATOM 3068 C C . SER A 1 421 ? 14.283 4.473 -9.418 1.00 76.00 421 SER A C 1
ATOM 3070 O O . SER A 1 421 ? 15.027 5.349 -9.855 1.00 76.00 421 SER A O 1
ATOM 3072 N N . ALA A 1 422 ? 14.724 3.260 -9.067 1.00 85.38 422 ALA A N 1
ATOM 3073 C CA . ALA A 1 422 ? 16.126 2.867 -9.117 1.00 85.38 422 ALA A CA 1
ATOM 3074 C C . ALA A 1 422 ? 16.704 2.831 -10.541 1.00 85.38 422 ALA A C 1
ATOM 3076 O O . ALA A 1 422 ? 17.919 2.716 -10.687 1.00 85.38 422 ALA A O 1
ATOM 3077 N N . LEU A 1 423 ? 15.870 2.951 -11.586 1.00 84.75 423 LEU A N 1
ATOM 3078 C CA . LEU A 1 423 ? 16.307 3.022 -12.984 1.00 84.75 423 LEU A CA 1
ATOM 3079 C C . LEU A 1 423 ? 16.924 4.369 -13.366 1.00 84.75 423 LEU A C 1
ATOM 3081 O O . LEU A 1 423 ? 17.802 4.395 -14.223 1.00 84.75 423 LEU A O 1
ATOM 3085 N N . TRP A 1 424 ? 16.504 5.470 -12.739 1.00 84.06 424 TRP A N 1
ATOM 3086 C CA . TRP A 1 424 ? 17.002 6.816 -13.062 1.00 84.06 424 TRP A CA 1
ATOM 3087 C C . TRP A 1 424 ? 17.576 7.565 -11.857 1.00 84.06 424 TRP A C 1
ATOM 3089 O O . TRP A 1 424 ? 18.344 8.502 -12.042 1.00 84.06 424 TRP A O 1
ATOM 3099 N N . SER A 1 425 ? 17.309 7.118 -10.630 1.00 72.38 425 SER A N 1
ATOM 3100 C CA . SER A 1 425 ? 17.866 7.709 -9.407 1.00 72.38 425 SER A CA 1
ATOM 3101 C C . SER A 1 425 ? 18.430 6.629 -8.490 1.00 72.38 425 SER A C 1
ATOM 3103 O O . SER A 1 425 ? 17.942 5.503 -8.486 1.00 72.38 425 SER A O 1
ATOM 3105 N N . ALA A 1 426 ? 19.487 6.939 -7.739 1.00 75.69 426 ALA A N 1
ATOM 3106 C CA . ALA A 1 426 ? 19.976 6.028 -6.708 1.00 75.69 426 ALA A CA 1
ATOM 3107 C C . ALA A 1 426 ? 18.932 5.908 -5.585 1.00 75.69 426 ALA A C 1
ATOM 3109 O O . ALA A 1 426 ? 18.280 6.892 -5.233 1.00 75.69 426 ALA A O 1
ATOM 3110 N N . VAL A 1 427 ? 18.764 4.703 -5.038 1.00 73.06 427 VAL A N 1
ATOM 3111 C CA . VAL A 1 427 ? 17.903 4.448 -3.877 1.00 73.06 427 VAL A CA 1
ATOM 3112 C C . VAL A 1 427 ? 18.788 3.878 -2.778 1.00 73.06 427 VAL A C 1
ATOM 3114 O O . VAL A 1 427 ? 19.214 2.728 -2.855 1.00 73.06 427 VAL A O 1
ATOM 3117 N N . GLU A 1 428 ? 19.099 4.708 -1.788 1.00 73.38 428 GLU A N 1
ATOM 3118 C CA . GLU A 1 428 ? 19.998 4.361 -0.685 1.00 73.38 428 GLU A CA 1
ATOM 3119 C C . GLU A 1 428 ? 19.445 3.189 0.145 1.00 73.38 428 GLU A C 1
ATOM 3121 O O . GLU A 1 428 ? 18.243 3.122 0.419 1.00 73.38 428 GLU A O 1
ATOM 3126 N N . GLY A 1 429 ? 20.314 2.237 0.501 1.00 76.19 429 GLY A N 1
ATOM 3127 C CA . GLY A 1 429 ? 19.972 1.045 1.289 1.00 76.19 429 GLY A CA 1
ATOM 3128 C C . GLY A 1 429 ? 19.096 0.009 0.572 1.00 76.19 429 GLY A C 1
ATOM 3129 O O . GLY A 1 429 ? 18.709 -0.992 1.171 1.00 76.19 429 GLY A O 1
ATOM 3130 N N . ALA A 1 430 ? 18.750 0.219 -0.703 1.00 76.88 430 ALA A N 1
ATOM 3131 C CA . ALA A 1 430 ? 17.915 -0.724 -1.445 1.00 76.88 430 ALA A CA 1
ATOM 3132 C C . ALA A 1 430 ? 18.614 -2.066 -1.690 1.00 76.88 430 ALA A C 1
ATOM 3134 O O . ALA A 1 430 ? 17.960 -3.109 -1.686 1.00 76.88 430 ALA A O 1
ATOM 3135 N N . GLU A 1 431 ? 19.926 -2.038 -1.928 1.00 85.94 431 GLU A N 1
ATOM 3136 C CA . GLU A 1 431 ? 20.721 -3.242 -2.164 1.00 85.94 431 GLU A CA 1
ATOM 3137 C C . GLU A 1 431 ? 20.907 -4.088 -0.902 1.00 85.94 431 GLU A C 1
ATOM 3139 O O . GLU A 1 431 ? 21.025 -5.307 -1.019 1.00 85.94 431 GLU A O 1
ATOM 3144 N N . ASP A 1 432 ? 20.817 -3.464 0.276 1.00 86.06 432 ASP A N 1
ATOM 3145 C CA . ASP A 1 432 ? 20.957 -4.099 1.590 1.00 86.06 432 ASP A CA 1
ATOM 3146 C C . ASP A 1 432 ? 19.682 -4.815 2.074 1.00 86.06 432 ASP A C 1
ATOM 3148 O O . ASP A 1 432 ? 19.724 -5.593 3.029 1.00 86.06 432 ASP A O 1
ATOM 3152 N N . ASP A 1 433 ? 18.529 -4.598 1.426 1.00 81.69 433 ASP A N 1
ATOM 3153 C CA . ASP A 1 433 ? 17.254 -5.216 1.819 1.00 81.69 433 ASP A CA 1
ATOM 3154 C C . ASP A 1 433 ? 17.090 -6.624 1.210 1.00 81.69 433 ASP A C 1
ATOM 3156 O O . ASP A 1 433 ? 16.397 -6.834 0.209 1.00 81.69 433 ASP A O 1
ATOM 3160 N N . GLU A 1 434 ? 17.695 -7.626 1.853 1.00 88.69 434 GLU A N 1
ATOM 3161 C CA . GLU A 1 434 ? 17.526 -9.051 1.514 1.00 88.69 434 GLU A CA 1
ATOM 3162 C C . GLU A 1 434 ? 16.044 -9.465 1.479 1.00 88.69 434 GLU A C 1
ATOM 3164 O O . GLU A 1 434 ? 15.577 -10.151 0.563 1.00 88.69 434 GLU A O 1
ATOM 3169 N N . SER A 1 435 ? 15.260 -8.992 2.452 1.00 79.75 435 SER A N 1
ATOM 3170 C CA . SER A 1 435 ? 13.839 -9.322 2.558 1.00 79.75 435 SER A CA 1
ATOM 3171 C C . SER A 1 435 ? 13.030 -8.750 1.386 1.00 79.75 435 SER A C 1
ATOM 3173 O O . SER A 1 435 ? 12.030 -9.344 0.973 1.00 79.75 435 SER A O 1
ATOM 3175 N N . ALA A 1 436 ? 13.436 -7.614 0.810 1.00 79.25 436 ALA A N 1
ATOM 3176 C CA . ALA A 1 436 ? 12.846 -7.096 -0.422 1.00 79.25 436 ALA A CA 1
ATOM 3177 C C . ALA A 1 436 ? 13.115 -8.012 -1.613 1.00 79.25 436 ALA A C 1
ATOM 3179 O O . ALA A 1 436 ? 12.215 -8.175 -2.441 1.00 79.25 436 ALA A O 1
ATOM 3180 N N . GLY A 1 437 ? 14.289 -8.641 -1.683 1.00 89.62 437 GLY A N 1
ATOM 3181 C CA . GLY A 1 437 ? 14.599 -9.645 -2.698 1.00 89.62 437 GLY A CA 1
ATOM 3182 C C . GLY A 1 437 ? 13.642 -10.837 -2.629 1.00 89.62 437 GLY A C 1
ATOM 3183 O O . GLY A 1 437 ? 12.968 -11.161 -3.612 1.00 89.62 437 GLY A O 1
ATOM 3184 N N . VAL A 1 438 ? 13.467 -11.401 -1.427 1.00 88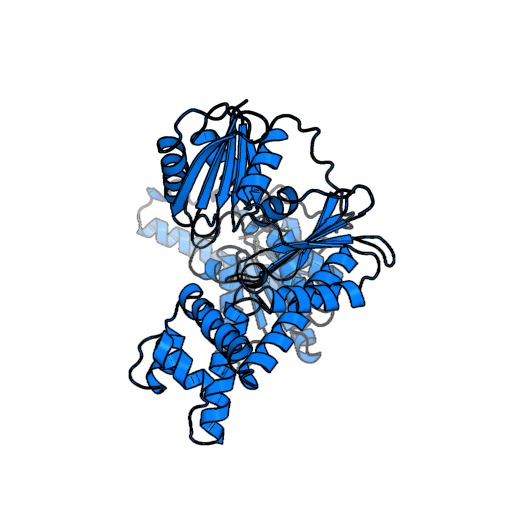.75 438 VAL A N 1
ATOM 3185 C CA . VAL A 1 438 ? 12.513 -12.497 -1.162 1.00 88.75 438 VAL A CA 1
ATOM 3186 C C . VAL A 1 438 ? 11.097 -12.108 -1.598 1.00 88.75 438 VAL A C 1
ATOM 3188 O O . VAL A 1 438 ? 10.447 -12.812 -2.374 1.00 88.75 438 VAL A O 1
ATOM 3191 N N . ARG A 1 439 ? 10.611 -10.939 -1.157 1.00 87.94 439 ARG A N 1
ATOM 3192 C CA . ARG A 1 439 ? 9.273 -10.440 -1.525 1.00 87.94 439 ARG A CA 1
ATOM 3193 C C . ARG A 1 439 ? 9.122 -10.240 -3.038 1.00 87.94 439 ARG A C 1
ATOM 3195 O O . ARG A 1 439 ? 8.043 -10.491 -3.579 1.00 87.94 439 ARG A O 1
ATOM 3202 N N . SER A 1 440 ? 10.177 -9.809 -3.728 1.00 89.69 440 SER A N 1
ATOM 3203 C CA . SER A 1 440 ? 10.157 -9.557 -5.175 1.00 89.69 440 SER A CA 1
ATOM 3204 C C . SER A 1 440 ? 9.977 -10.845 -5.977 1.00 89.69 440 SER A C 1
ATOM 3206 O O . SER A 1 440 ? 9.129 -10.895 -6.867 1.00 89.69 440 SER A O 1
ATOM 3208 N N . ILE A 1 441 ? 10.684 -11.915 -5.613 1.00 95.25 441 ILE A N 1
ATOM 3209 C CA . ILE A 1 441 ? 10.510 -13.236 -6.232 1.00 95.25 441 ILE A CA 1
ATOM 3210 C C . ILE A 1 441 ? 9.147 -13.836 -5.880 1.00 95.25 441 ILE A C 1
ATOM 3212 O O . ILE A 1 441 ? 8.437 -14.338 -6.756 1.00 95.25 441 ILE A O 1
ATOM 3216 N N . ALA A 1 442 ? 8.728 -13.720 -4.618 1.00 80.88 442 ALA A N 1
ATOM 3217 C CA . ALA A 1 442 ? 7.441 -14.240 -4.176 1.00 80.88 442 ALA A CA 1
ATOM 3218 C C . ALA A 1 442 ? 6.252 -13.586 -4.896 1.00 80.88 442 ALA A C 1
ATOM 3220 O O . ALA A 1 442 ? 5.343 -14.282 -5.349 1.00 80.88 442 ALA A O 1
ATOM 3221 N N . SER A 1 443 ? 6.273 -12.259 -5.043 1.00 82.25 443 SER A N 1
ATOM 3222 C CA . SER A 1 443 ? 5.203 -11.491 -5.695 1.00 82.25 443 SER A CA 1
ATOM 3223 C C . SER A 1 443 ? 5.063 -11.768 -7.195 1.00 82.25 443 SER A C 1
ATOM 3225 O O . SER A 1 443 ? 3.972 -11.614 -7.739 1.00 82.25 443 SER A O 1
ATOM 3227 N N . ARG A 1 444 ? 6.127 -12.237 -7.860 1.00 86.12 444 ARG A N 1
ATOM 3228 C CA . ARG A 1 444 ? 6.107 -12.634 -9.281 1.00 86.12 444 ARG A CA 1
ATOM 3229 C C . ARG A 1 444 ? 5.729 -14.094 -9.515 1.00 86.12 444 ARG A C 1
ATOM 3231 O O . ARG A 1 444 ? 5.788 -14.559 -10.658 1.00 86.12 444 ARG A O 1
ATOM 3238 N N . SER A 1 445 ? 5.342 -14.801 -8.451 1.00 89.38 445 SER A N 1
ATOM 3239 C CA . SER A 1 445 ? 4.954 -16.213 -8.495 1.00 89.38 445 SER A CA 1
ATOM 3240 C C . SER A 1 445 ? 5.988 -17.069 -9.227 1.00 89.38 445 SER A C 1
ATOM 3242 O O . SER A 1 445 ? 5.641 -17.872 -10.086 1.00 89.38 445 SER A O 1
ATOM 3244 N N . VAL A 1 446 ? 7.273 -16.847 -8.927 1.00 94.38 446 VAL A N 1
ATOM 3245 C CA . VAL A 1 446 ? 8.359 -17.671 -9.473 1.00 94.38 446 VAL A CA 1
ATOM 3246 C C . VAL A 1 446 ? 8.119 -19.139 -9.124 1.00 94.38 446 VAL A C 1
ATOM 3248 O O . VAL A 1 446 ? 7.638 -19.453 -8.030 1.00 94.38 446 VAL A O 1
ATOM 3251 N N . SER A 1 447 ? 8.411 -20.021 -10.071 1.00 94.75 447 SER A N 1
ATOM 3252 C CA . SER A 1 447 ? 8.158 -21.458 -9.979 1.00 94.75 447 SER A CA 1
ATOM 3253 C C . SER A 1 447 ? 9.362 -22.270 -10.449 1.00 94.75 447 SER A C 1
ATOM 3255 O O . SER A 1 447 ? 10.309 -21.724 -11.008 1.00 94.75 447 SER A O 1
ATOM 3257 N N . ALA A 1 448 ? 9.288 -23.592 -10.297 1.00 97.25 448 ALA A N 1
ATOM 3258 C CA . ALA A 1 448 ? 10.328 -24.513 -10.751 1.00 97.25 448 ALA A CA 1
ATOM 3259 C C . ALA A 1 448 ? 10.578 -24.525 -12.270 1.00 97.25 448 ALA A C 1
ATOM 3261 O O . ALA A 1 448 ? 11.545 -25.127 -12.727 1.00 97.25 448 ALA A O 1
ATOM 3262 N N . GLN A 1 449 ? 9.717 -23.871 -13.053 1.00 96.81 449 GLN A N 1
ATOM 3263 C CA . GLN A 1 449 ? 9.893 -23.722 -14.498 1.00 96.81 449 GLN A CA 1
ATOM 3264 C C . GLN A 1 449 ? 10.776 -22.522 -14.858 1.00 96.81 449 GLN A C 1
ATOM 3266 O O . GLN A 1 449 ? 11.232 -22.432 -15.990 1.00 96.81 449 GLN A O 1
ATOM 3271 N N . ASP A 1 450 ? 11.004 -21.596 -13.926 1.00 98.50 450 ASP A N 1
ATOM 3272 C CA . ASP A 1 450 ? 11.732 -20.356 -14.185 1.00 98.50 450 ASP A CA 1
ATOM 3273 C C . ASP A 1 450 ? 13.247 -20.507 -13.946 1.00 98.50 450 ASP A C 1
ATOM 3275 O O . ASP A 1 450 ? 13.707 -21.349 -13.165 1.00 98.50 450 ASP A O 1
ATOM 3279 N N . VAL A 1 451 ? 14.020 -19.618 -14.574 1.00 98.81 451 VAL A N 1
ATOM 3280 C CA . VAL A 1 451 ? 15.439 -19.379 -14.279 1.00 98.81 451 VAL A CA 1
ATOM 3281 C C . VAL A 1 451 ? 15.592 -17.970 -13.715 1.00 98.81 451 VAL A C 1
ATOM 3283 O O . VAL A 1 451 ? 15.120 -17.000 -14.310 1.00 98.81 451 VAL A O 1
ATOM 3286 N N . VAL A 1 452 ? 16.265 -17.850 -12.573 1.00 98.75 452 VAL A N 1
ATOM 3287 C CA . VAL A 1 452 ? 16.560 -16.572 -11.920 1.00 98.75 452 VAL A CA 1
ATOM 3288 C C . VAL A 1 452 ? 18.061 -16.318 -11.951 1.00 98.75 452 VAL A C 1
ATOM 3290 O O . VAL A 1 452 ? 18.839 -17.128 -11.449 1.00 98.75 452 VAL A O 1
ATOM 3293 N N . ILE A 1 453 ? 18.458 -15.182 -12.522 1.00 98.62 453 ILE A N 1
ATOM 3294 C CA . ILE A 1 453 ? 19.854 -14.763 -12.647 1.00 98.62 453 ILE A CA 1
ATOM 3295 C C . ILE A 1 453 ? 20.094 -13.530 -11.775 1.00 98.62 453 ILE A C 1
ATOM 3297 O O . ILE A 1 453 ? 19.587 -12.443 -12.052 1.00 98.62 453 ILE A O 1
ATOM 3301 N N . GLY A 1 454 ? 20.889 -13.699 -10.722 1.00 97.94 454 GLY A N 1
ATOM 3302 C CA . GLY A 1 454 ? 21.430 -12.607 -9.925 1.00 97.94 454 GLY A CA 1
ATOM 3303 C C . GLY A 1 454 ? 22.566 -11.922 -10.669 1.00 97.94 454 GLY A C 1
ATOM 3304 O O . GLY A 1 454 ? 23.494 -12.597 -11.097 1.00 97.94 454 GLY A O 1
ATOM 3305 N N . ILE A 1 455 ? 22.515 -10.600 -10.809 1.00 96.56 455 ILE A N 1
ATOM 3306 C CA . ILE A 1 455 ? 23.588 -9.806 -11.414 1.00 96.56 455 ILE A CA 1
ATOM 3307 C C . ILE A 1 455 ? 24.1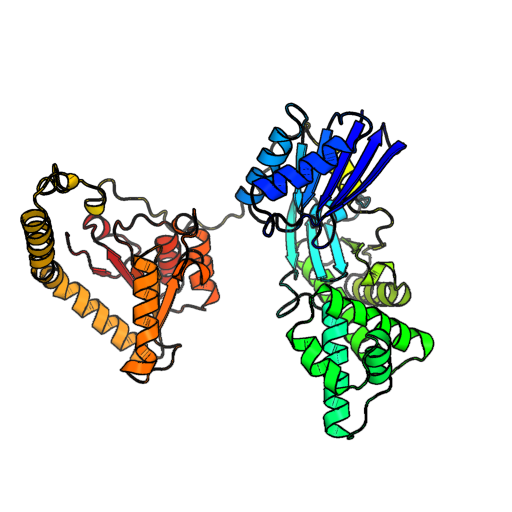30 -8.857 -10.350 1.00 96.56 455 ILE A C 1
ATOM 3309 O O . ILE A 1 455 ? 23.379 -8.071 -9.770 1.00 96.56 455 ILE A O 1
ATOM 3313 N N . SER A 1 456 ? 25.431 -8.936 -10.083 1.00 92.12 456 SER A N 1
ATOM 3314 C CA . SER A 1 456 ? 26.128 -8.053 -9.146 1.00 92.12 456 SER A CA 1
ATOM 3315 C C . SER A 1 456 ? 27.610 -8.021 -9.484 1.00 92.12 456 SER A C 1
ATOM 3317 O O . SER A 1 456 ? 28.172 -9.065 -9.763 1.00 92.12 456 SER A O 1
ATOM 3319 N N . ALA A 1 457 ? 28.265 -6.860 -9.426 1.00 88.81 457 ALA A N 1
ATOM 3320 C CA . ALA A 1 457 ? 29.708 -6.793 -9.669 1.00 88.81 457 ALA A CA 1
ATOM 3321 C C . ALA A 1 457 ? 30.494 -7.594 -8.611 1.00 88.81 457 ALA A C 1
ATOM 3323 O O . ALA A 1 457 ? 31.175 -8.554 -8.955 1.00 88.81 457 ALA A O 1
ATOM 3324 N N . SER A 1 458 ? 30.349 -7.258 -7.325 1.00 88.25 458 SER A N 1
ATOM 3325 C CA . SER A 1 458 ? 31.084 -7.913 -6.229 1.00 88.25 458 SER A CA 1
ATOM 3326 C C . SER A 1 458 ? 30.424 -9.193 -5.711 1.00 88.25 458 SER A C 1
ATOM 3328 O O . SER A 1 458 ? 31.072 -9.993 -5.034 1.00 88.25 458 SER A O 1
ATOM 3330 N N . GLY A 1 459 ? 29.130 -9.385 -5.989 1.00 88.44 459 GLY A N 1
ATOM 3331 C CA . GLY A 1 459 ? 28.309 -10.417 -5.358 1.00 88.44 459 GLY A CA 1
ATOM 3332 C C . GLY A 1 459 ? 27.934 -10.092 -3.908 1.00 88.44 459 GLY A C 1
ATOM 3333 O O . GLY A 1 459 ? 27.475 -10.984 -3.204 1.00 88.44 459 GLY A O 1
ATOM 3334 N N . HIS A 1 460 ? 28.126 -8.855 -3.433 1.00 89.38 460 HIS A N 1
ATOM 3335 C CA . HIS A 1 460 ? 27.873 -8.480 -2.033 1.00 89.38 460 HIS A CA 1
ATOM 3336 C C . HIS A 1 460 ? 26.498 -7.891 -1.739 1.00 89.38 460 HIS A C 1
ATOM 3338 O O . HIS A 1 460 ? 26.207 -7.682 -0.573 1.00 89.38 460 HIS A O 1
ATOM 3344 N N . ALA A 1 461 ? 25.635 -7.655 -2.727 1.00 90.19 461 ALA A N 1
ATOM 3345 C CA . ALA A 1 461 ? 24.322 -7.054 -2.475 1.00 90.19 461 ALA A CA 1
ATOM 3346 C C . ALA A 1 461 ? 23.343 -8.064 -1.826 1.00 90.19 461 ALA A C 1
ATOM 3348 O O . ALA A 1 461 ? 22.903 -8.992 -2.514 1.00 90.19 461 ALA A O 1
ATOM 3349 N N . PRO A 1 462 ? 22.924 -7.905 -0.552 1.00 91.25 462 PRO A N 1
ATOM 3350 C CA . PRO A 1 462 ? 21.989 -8.836 0.095 1.00 91.25 462 PRO A CA 1
ATOM 3351 C C . PRO A 1 462 ? 20.669 -9.039 -0.668 1.00 91.25 462 PRO A C 1
ATOM 3353 O O . PRO A 1 462 ? 20.123 -10.144 -0.693 1.00 91.25 462 PRO A O 1
ATOM 3356 N N . PHE A 1 463 ? 20.169 -8.008 -1.358 1.00 93.69 463 PHE A N 1
ATOM 3357 C CA . PHE A 1 463 ? 18.956 -8.073 -2.177 1.00 93.69 463 PHE A CA 1
ATOM 3358 C C . PHE A 1 463 ? 18.982 -9.213 -3.209 1.00 93.69 463 PHE A C 1
ATOM 3360 O O . PHE A 1 463 ? 17.983 -9.925 -3.373 1.00 93.69 463 PHE A O 1
ATOM 3367 N N . ILE A 1 464 ? 20.109 -9.414 -3.908 1.00 95.94 464 ILE A N 1
ATOM 3368 C CA . ILE A 1 464 ? 20.206 -10.466 -4.933 1.00 95.94 464 ILE A CA 1
ATOM 3369 C C . ILE A 1 464 ? 20.173 -11.857 -4.301 1.00 95.94 464 ILE A C 1
ATOM 3371 O O . ILE A 1 464 ? 19.560 -12.771 -4.848 1.00 95.94 464 ILE A O 1
ATOM 3375 N N . TRP A 1 465 ? 20.748 -12.013 -3.112 1.00 95.81 465 TRP A N 1
ATOM 3376 C CA . TRP A 1 465 ? 20.772 -13.285 -2.399 1.00 95.81 465 TRP A CA 1
ATOM 3377 C C . TRP A 1 465 ? 19.411 -13.642 -1.826 1.00 95.81 465 TRP A C 1
ATOM 3379 O O . TRP A 1 465 ? 19.002 -14.795 -1.939 1.00 95.81 465 TRP A O 1
ATOM 3389 N N . GLY A 1 466 ? 18.653 -12.652 -1.348 1.00 94.69 466 GLY A N 1
ATOM 3390 C CA . GLY A 1 466 ? 17.243 -12.835 -1.010 1.00 94.69 466 GLY A CA 1
ATOM 3391 C C . GLY A 1 466 ? 16.412 -13.306 -2.211 1.00 94.69 466 GLY A C 1
ATOM 3392 O O . GLY A 1 466 ? 15.554 -14.180 -2.071 1.00 94.69 466 GLY A O 1
ATOM 3393 N N . CYS A 1 467 ? 16.699 -12.791 -3.414 1.00 97.06 467 CYS A N 1
ATOM 3394 C CA . CYS A 1 467 ? 16.061 -13.274 -4.640 1.00 97.06 467 CYS A CA 1
ATOM 3395 C C . CYS A 1 467 ? 16.437 -14.736 -4.938 1.00 97.06 467 CYS A C 1
ATOM 3397 O O . CYS A 1 467 ? 15.561 -15.585 -5.108 1.00 97.06 467 CYS A O 1
ATOM 3399 N N . LEU A 1 468 ? 17.732 -15.052 -4.980 1.00 97.88 468 LEU A N 1
ATOM 3400 C CA . LEU A 1 468 ? 18.222 -16.390 -5.321 1.00 97.88 468 LEU A CA 1
ATOM 3401 C C . LEU A 1 468 ? 17.774 -17.446 -4.299 1.00 97.88 468 LEU A C 1
ATOM 3403 O O . LEU A 1 468 ? 17.345 -18.534 -4.682 1.00 97.88 468 LEU A O 1
ATOM 3407 N N . ALA A 1 469 ? 17.794 -17.120 -3.005 1.00 96.69 469 ALA A N 1
ATOM 3408 C CA . ALA A 1 469 ? 17.324 -18.010 -1.948 1.00 96.69 469 ALA A CA 1
ATOM 3409 C C . ALA A 1 469 ? 15.834 -18.355 -2.110 1.00 96.69 469 ALA A C 1
ATOM 3411 O O . ALA A 1 469 ? 15.461 -19.530 -2.079 1.00 96.69 469 ALA A O 1
ATOM 3412 N N . GLU A 1 470 ? 14.978 -17.353 -2.339 1.00 97.06 470 GLU A N 1
ATOM 3413 C CA . GLU A 1 470 ? 13.541 -17.574 -2.536 1.00 97.06 470 GLU A CA 1
ATOM 3414 C C . GLU A 1 470 ? 13.241 -18.303 -3.853 1.00 97.06 470 GLU A C 1
ATOM 3416 O O . GLU A 1 470 ? 12.344 -19.149 -3.901 1.00 97.06 470 GLU A O 1
ATOM 3421 N N . ALA A 1 471 ? 13.998 -18.019 -4.915 1.00 97.69 471 ALA A N 1
ATOM 3422 C CA . ALA A 1 471 ? 13.874 -18.697 -6.202 1.00 97.69 471 ALA A CA 1
ATOM 3423 C C . ALA A 1 471 ? 14.180 -20.194 -6.062 1.00 97.69 471 ALA A C 1
ATOM 3425 O O . ALA A 1 471 ? 13.355 -21.032 -6.435 1.00 97.69 471 ALA A O 1
ATOM 3426 N N . ARG A 1 472 ? 15.303 -20.531 -5.414 1.00 96.69 472 ARG A N 1
ATOM 3427 C CA . ARG A 1 472 ? 15.684 -21.916 -5.118 1.00 96.69 472 ARG A CA 1
ATOM 3428 C C . ARG A 1 472 ? 14.652 -22.617 -4.243 1.00 96.69 472 ARG A C 1
ATOM 3430 O O . ARG A 1 472 ? 14.277 -23.751 -4.527 1.00 96.69 472 ARG A O 1
ATOM 3437 N N . ARG A 1 473 ? 14.136 -21.942 -3.209 1.00 96.69 473 ARG A N 1
ATOM 3438 C CA . ARG A 1 473 ? 13.070 -22.482 -2.344 1.00 96.69 473 ARG A CA 1
ATOM 3439 C C . ARG A 1 473 ? 11.802 -22.827 -3.137 1.00 96.69 473 ARG A C 1
ATOM 3441 O O . ARG A 1 473 ? 11.087 -23.757 -2.776 1.00 96.69 473 ARG A O 1
ATOM 3448 N N . ARG A 1 474 ? 11.524 -22.094 -4.219 1.00 95.75 474 ARG A N 1
ATOM 3449 C CA . ARG A 1 474 ? 10.410 -22.333 -5.157 1.00 95.75 474 ARG A CA 1
ATOM 3450 C C . ARG A 1 474 ? 10.740 -23.336 -6.269 1.00 95.75 474 ARG A C 1
ATOM 3452 O O . ARG A 1 474 ? 9.887 -23.597 -7.114 1.00 95.75 474 ARG A O 1
ATOM 3459 N N . GLY A 1 475 ? 11.949 -23.898 -6.257 1.00 96.69 475 GLY A N 1
ATOM 3460 C CA . GLY A 1 475 ? 12.438 -24.889 -7.211 1.00 96.69 475 GLY A CA 1
ATOM 3461 C C . GLY A 1 475 ? 12.985 -24.311 -8.516 1.00 96.69 475 GLY A C 1
ATOM 3462 O O . GLY A 1 475 ? 13.324 -25.091 -9.402 1.00 96.69 475 GLY A O 1
ATOM 3463 N N . ALA A 1 476 ? 13.049 -22.984 -8.662 1.00 98.19 476 ALA A N 1
ATOM 3464 C CA . ALA A 1 476 ? 13.614 -22.345 -9.848 1.00 98.19 476 ALA A CA 1
ATOM 3465 C C . ALA A 1 476 ? 15.125 -22.585 -9.922 1.00 98.19 476 ALA A C 1
ATOM 3467 O O . ALA A 1 476 ? 15.791 -22.714 -8.889 1.00 98.19 476 ALA A O 1
ATOM 3468 N N . LYS A 1 477 ? 15.668 -22.592 -11.141 1.00 98.56 477 LYS A N 1
ATOM 3469 C CA . LYS A 1 477 ? 17.119 -22.628 -11.346 1.00 98.56 477 LYS A CA 1
ATOM 3470 C C . LYS A 1 477 ? 17.731 -21.279 -11.012 1.00 98.56 477 LYS A C 1
ATOM 3472 O O . LYS A 1 477 ? 17.187 -20.245 -11.397 1.00 98.56 477 LYS A O 1
ATOM 3477 N N . THR A 1 478 ? 18.861 -21.290 -10.319 1.00 98.56 478 THR A N 1
ATOM 3478 C CA . THR A 1 478 ? 19.523 -20.072 -9.845 1.00 98.56 478 THR A CA 1
ATOM 3479 C C . THR A 1 478 ? 20.910 -19.920 -10.446 1.00 98.56 478 THR A C 1
ATOM 3481 O O . THR A 1 478 ? 21.734 -20.834 -10.391 1.00 98.56 478 THR A O 1
ATOM 3484 N N . VAL A 1 479 ? 21.176 -18.740 -11.003 1.00 98.62 479 VAL A N 1
ATOM 3485 C CA . VAL A 1 479 ? 22.469 -18.387 -11.596 1.00 98.62 479 VAL A CA 1
ATOM 3486 C C . VAL A 1 479 ? 22.973 -17.082 -10.996 1.00 98.62 479 VAL A C 1
ATOM 3488 O O . VAL A 1 479 ? 22.181 -16.182 -10.727 1.00 98.62 479 VAL A O 1
ATOM 3491 N N . LEU A 1 480 ? 24.282 -16.963 -10.797 1.00 97.75 480 LEU A N 1
ATOM 3492 C CA . LEU A 1 480 ? 24.935 -15.695 -10.463 1.00 97.75 480 LEU A CA 1
ATOM 3493 C C . LEU A 1 480 ? 25.834 -15.255 -11.616 1.00 97.75 480 LEU A C 1
ATOM 3495 O O . LEU A 1 480 ? 26.646 -16.044 -12.083 1.00 97.75 480 LEU A O 1
ATOM 3499 N N . VAL A 1 481 ? 25.733 -13.995 -12.023 1.00 97.19 481 VAL A N 1
ATOM 3500 C CA . VAL A 1 481 ? 26.719 -13.306 -12.860 1.00 97.19 481 VAL A CA 1
ATOM 3501 C C . VAL A 1 481 ? 27.415 -12.276 -11.978 1.00 97.19 481 VAL A C 1
ATOM 3503 O O . VAL A 1 481 ? 26.777 -11.314 -11.537 1.00 97.19 481 VAL A O 1
ATOM 3506 N N . ALA A 1 482 ? 28.698 -12.500 -11.689 1.00 94.31 482 ALA A N 1
ATOM 3507 C CA . ALA A 1 482 ? 29.489 -11.610 -10.843 1.00 94.31 482 ALA A CA 1
ATOM 3508 C C . ALA A 1 482 ? 30.977 -11.644 -11.169 1.00 94.31 482 ALA A C 1
ATOM 3510 O O . ALA A 1 482 ? 31.480 -12.643 -11.648 1.00 94.31 482 ALA A O 1
ATOM 3511 N N . CYS A 1 483 ? 31.713 -10.593 -10.838 1.00 90.69 483 CYS A N 1
ATOM 3512 C CA . CYS A 1 483 ? 33.162 -10.527 -11.033 1.00 90.69 483 CYS A CA 1
ATOM 3513 C C . CYS A 1 483 ? 33.920 -10.980 -9.772 1.00 90.69 483 CYS A C 1
ATOM 3515 O O . CYS A 1 483 ? 34.890 -10.360 -9.345 1.00 90.69 483 CYS A O 1
ATOM 3517 N N . ASN A 1 484 ? 33.431 -12.037 -9.114 1.00 89.38 484 ASN A N 1
ATOM 3518 C CA . ASN A 1 484 ? 34.024 -12.555 -7.883 1.00 89.38 484 ASN A CA 1
ATOM 3519 C C . ASN A 1 484 ? 34.069 -14.093 -7.895 1.00 89.38 484 ASN A C 1
ATOM 3521 O O . ASN A 1 484 ? 33.059 -14.735 -7.581 1.00 89.38 484 ASN A O 1
ATOM 3525 N N . PRO A 1 485 ? 35.237 -14.694 -8.198 1.00 87.25 485 PRO A N 1
ATOM 3526 C CA . PRO A 1 485 ? 35.417 -16.147 -8.251 1.00 87.25 485 PRO A CA 1
ATOM 3527 C C . PRO A 1 485 ? 35.053 -16.887 -6.955 1.00 87.25 485 PRO A C 1
ATOM 3529 O O . PRO A 1 485 ? 34.737 -18.076 -6.991 1.00 87.25 485 PRO A O 1
ATOM 3532 N N . GLY A 1 486 ? 35.036 -16.193 -5.810 1.00 88.00 486 GLY A N 1
ATOM 3533 C CA . GLY A 1 486 ? 34.737 -16.775 -4.499 1.00 88.00 486 GLY A CA 1
ATOM 3534 C C . GLY A 1 486 ? 33.339 -17.389 -4.356 1.00 88.00 486 GLY A C 1
ATOM 3535 O O . GLY A 1 486 ? 33.097 -18.120 -3.399 1.00 88.00 486 GLY A O 1
ATOM 3536 N N . TYR A 1 487 ? 32.422 -17.130 -5.294 1.00 90.50 487 TYR A N 1
ATOM 3537 C CA . TYR A 1 487 ? 31.056 -17.665 -5.268 1.00 90.50 487 TYR A CA 1
ATOM 3538 C C . TYR A 1 487 ? 30.838 -18.936 -6.099 1.00 90.50 487 TYR A C 1
ATOM 3540 O O . TYR A 1 487 ? 29.703 -19.407 -6.156 1.00 90.50 487 TYR A O 1
ATOM 3548 N N . ARG A 1 488 ? 31.878 -19.502 -6.733 1.00 91.88 488 ARG A N 1
ATOM 3549 C CA . ARG A 1 488 ? 31.756 -20.662 -7.642 1.00 91.88 488 ARG A CA 1
ATOM 3550 C C . ARG A 1 488 ? 30.949 -21.813 -7.034 1.00 91.88 488 ARG A C 1
ATOM 3552 O O . ARG A 1 488 ? 30.000 -22.277 -7.656 1.00 91.88 488 ARG A O 1
ATOM 3559 N N . ASP A 1 489 ? 31.287 -22.200 -5.808 1.00 88.81 489 ASP A N 1
ATOM 3560 C CA . ASP A 1 489 ? 30.704 -23.362 -5.125 1.00 88.81 489 ASP A CA 1
ATOM 3561 C C . ASP A 1 489 ? 29.570 -22.981 -4.158 1.00 88.81 489 ASP A C 1
ATOM 3563 O O . ASP A 1 489 ? 29.254 -23.712 -3.215 1.00 88.81 489 ASP A O 1
ATOM 3567 N N . HIS A 1 490 ? 28.960 -21.804 -4.337 1.00 91.62 490 HIS A N 1
ATOM 3568 C CA . HIS A 1 490 ? 27.941 -21.335 -3.409 1.00 91.62 490 HIS A CA 1
ATOM 3569 C C . HIS A 1 490 ? 26.674 -22.217 -3.484 1.00 91.62 490 HIS A C 1
ATOM 3571 O O . HIS A 1 490 ? 26.064 -22.332 -4.547 1.00 91.62 490 HIS A O 1
ATOM 3577 N N . PRO A 1 491 ? 26.173 -22.772 -2.361 1.00 89.88 491 PRO A N 1
ATOM 3578 C CA . PRO A 1 491 ? 25.127 -23.809 -2.360 1.00 89.88 491 PRO A CA 1
ATOM 3579 C C . PRO A 1 491 ? 23.743 -23.332 -2.829 1.00 89.88 491 PRO A C 1
ATOM 3581 O O . PRO A 1 491 ? 22.837 -24.143 -3.044 1.00 89.88 491 PRO A O 1
ATOM 3584 N N . LEU A 1 492 ? 23.549 -22.015 -2.946 1.00 91.56 492 LEU A N 1
ATOM 3585 C CA . LEU A 1 492 ? 22.330 -21.429 -3.507 1.00 91.56 492 LEU A CA 1
ATOM 3586 C C . LEU A 1 492 ? 22.319 -21.389 -5.036 1.00 91.56 492 LEU A C 1
ATOM 3588 O O . LEU A 1 492 ? 21.276 -21.046 -5.582 1.00 91.56 492 LEU A O 1
ATOM 3592 N N . LEU A 1 493 ? 23.423 -21.698 -5.714 1.00 96.31 493 LEU A N 1
ATOM 3593 C CA . LEU A 1 493 ? 23.562 -21.563 -7.161 1.00 96.31 493 LEU A CA 1
ATOM 3594 C C . LEU A 1 493 ? 23.538 -22.940 -7.829 1.00 96.31 493 LEU A C 1
ATOM 3596 O O . LEU A 1 493 ? 24.180 -23.875 -7.359 1.00 96.31 493 LEU A O 1
ATOM 3600 N N . ASP A 1 494 ? 22.804 -23.065 -8.931 1.00 97.94 494 ASP A N 1
ATOM 3601 C CA . ASP A 1 494 ? 22.984 -24.177 -9.868 1.00 97.94 494 ASP A CA 1
ATOM 3602 C C . ASP A 1 494 ? 24.161 -23.907 -10.821 1.00 97.94 494 ASP A C 1
ATOM 3604 O O . ASP A 1 494 ? 24.791 -24.845 -11.303 1.00 97.94 494 ASP A O 1
ATOM 3608 N N . CYS A 1 495 ? 24.451 -22.631 -11.096 1.00 97.81 495 CYS A N 1
ATOM 3609 C CA . CYS A 1 495 ? 25.569 -22.191 -11.924 1.00 97.81 495 CYS A CA 1
ATOM 3610 C C . CYS A 1 495 ? 26.035 -20.788 -11.508 1.00 97.81 495 CYS A C 1
ATOM 3612 O O . CYS A 1 495 ? 25.252 -19.971 -11.023 1.00 97.81 495 CYS A O 1
ATOM 3614 N N . ALA A 1 496 ? 27.307 -20.477 -11.726 1.00 97.06 496 ALA A N 1
ATOM 3615 C CA . ALA A 1 496 ? 27.848 -19.134 -11.567 1.00 97.06 496 ALA A CA 1
ATOM 3616 C C . ALA A 1 496 ? 28.673 -18.800 -12.810 1.00 97.06 496 ALA A C 1
ATOM 3618 O O . ALA A 1 496 ? 29.412 -19.661 -13.270 1.00 97.06 496 ALA A O 1
ATOM 3619 N N . ILE A 1 497 ? 28.558 -17.587 -13.338 1.00 97.38 497 ILE A N 1
ATOM 3620 C CA . ILE A 1 497 ? 29.371 -17.038 -14.426 1.00 97.38 497 ILE A CA 1
ATOM 3621 C C . ILE A 1 497 ? 30.242 -15.964 -13.786 1.00 97.38 497 ILE A C 1
ATOM 3623 O O . ILE A 1 497 ? 29.731 -14.912 -13.392 1.00 97.38 497 ILE A O 1
ATOM 3627 N N . LEU A 1 498 ? 31.527 -16.277 -13.612 1.00 94.88 498 LEU A N 1
ATOM 3628 C CA . LEU A 1 498 ? 32.428 -15.516 -12.747 1.00 94.88 498 LEU A CA 1
ATOM 3629 C C . LEU A 1 498 ? 33.674 -15.004 -13.481 1.00 94.88 498 LEU A C 1
ATOM 3631 O O . LEU A 1 498 ? 34.777 -15.455 -13.172 1.00 94.88 498 LEU A O 1
ATOM 3635 N N . PRO A 1 499 ? 33.533 -14.095 -14.468 1.00 90.00 499 PRO A N 1
ATOM 3636 C CA . PRO A 1 499 ? 34.688 -13.536 -15.154 1.00 90.00 499 PRO A CA 1
ATOM 3637 C C . PRO A 1 499 ? 35.551 -12.765 -14.148 1.00 90.00 499 PRO A C 1
ATOM 3639 O O . PRO A 1 499 ? 35.091 -11.823 -13.507 1.00 90.00 499 PRO A O 1
ATOM 3642 N N . ASP A 1 500 ? 36.806 -13.177 -14.003 1.00 81.38 500 ASP A N 1
ATOM 3643 C CA . ASP A 1 500 ? 37.766 -12.573 -13.073 1.00 81.38 500 ASP A CA 1
ATOM 3644 C C . ASP A 1 500 ? 38.329 -11.270 -13.657 1.00 81.38 500 ASP A C 1
ATOM 3646 O O . ASP A 1 500 ? 39.411 -11.273 -14.245 1.00 81.38 500 ASP A O 1
ATOM 3650 N N . THR A 1 501 ? 37.541 -10.187 -13.621 1.00 71.06 501 THR A N 1
ATOM 3651 C CA . THR A 1 501 ? 37.830 -8.884 -14.262 1.00 71.06 501 THR A CA 1
ATOM 3652 C C . THR A 1 501 ? 38.718 -7.969 -13.452 1.00 71.06 501 THR A C 1
ATOM 3654 O O . THR A 1 501 ? 38.390 -7.742 -12.269 1.00 71.06 501 THR A O 1
#

Radius of gyration: 28.17 Å; chains: 1; bounding box: 82×53×65 Å

Secondary structure (DSSP, 8-state):
-EEEEEEE-SS-EEEEEEETTTEEEEEEEES--BTTT--HHHHHHHHHHHHHT-SS--SEEEEEEBT--SHHHHHHHHHHHHHHSTT--EEEE-HHHHHHHTS---TT-SEEEEEEESSSEEEEEEETTS-EEEEE---TTT--TTSHHHHHHHHHHHHHHHHHHHSS--HHHHHHHHHTT-SSSTHHHHHHHH--HHHHHHTHHHHHHHHHHH--HHHHHHHHHHHHHHHHHHHHHHTTTS-TT--EEEEEESHHHHS-HHHHHHHHHHHHHHSTT-EEEE--S-HHHHHHHHHHHTT---------------------S--GGGSPPGGGTTGGGS-HHHHHHHHHHHHTTHHHHHHHTHHHHHHHHHHHHHHHHTT--EEEEE-HHHHHHHHHHHHHHHHHH---TTTEEEEETT-GGGGTS--TTSTT-HHHHHHHHHHTT--TT-EEEEE-SSS--HHHHHHHHHHHHTT-EEEEE-S-GGGTT-TT-SEEE----